Protein AF-A0ABD3L6G7-F1 (afdb_monomer)

Foldseek 3Di:
DVVVVVVVVVVVVVVVVVVVVVVVVVVVVVVVVVVVVVVVVVVVVVVVVVVVVVVVVVVVVVVVVVVVVVVVVVVVVVVVVVVVVVVVVVVVVVVVVVVVVVVVVVLVVLLVVLVVLLVVLVVLLVVLVVLLVVLVVLLVVLVVLLVVLVVLLVVLVVLLVVLVVVLVVVCVVLCLLQVPPLLVDDPVVLVVSLVLLVVLLVLLVVLVPDQDDDDDDYDYDDDDDDDDDDDDDDDDDDDDYDDDDDDDDDCPVVVVVVCVVVSVVVSVVSVVSSVVSVVSSVVSVVSSVVSVVSSVVSVVSSVVSVVSSVVSVVVSVVSVVVSVVVCVVSQSSNSPPSNVDDPVVSVVSNVSSVVSNVSSVVSVCVVVVDDDDDDDDDDDDDDDDPPPPDPPDPPPPVDDDPDDDDPPDDDPDDPDDDDDDDDDDDDDDD

Mean predicted aligned error: 18.75 Å

Solvent-accessible surface area (backbone atoms only — not comparable to full-atom values): 25855 Å² total; per-residue (Å²): 111,72,67,58,52,58,49,51,54,45,55,54,47,68,49,46,51,60,50,49,53,61,60,45,45,63,54,51,53,47,47,54,50,50,51,50,50,52,50,53,50,51,51,52,45,54,54,50,55,52,46,54,52,50,53,51,48,52,52,52,51,53,50,52,51,50,52,53,51,52,50,51,50,53,51,53,53,53,48,52,52,52,48,55,50,53,52,50,54,46,51,54,50,62,49,47,52,52,51,52,54,53,51,53,49,56,51,48,54,52,49,52,53,48,53,54,45,43,54,52,44,53,51,51,38,56,49,42,51,48,54,33,49,53,42,50,51,58,39,56,57,48,53,50,54,46,54,61,48,50,55,50,50,49,53,51,52,52,51,48,53,49,50,57,48,50,43,54,48,50,55,63,70,50,34,47,70,76,53,45,68,57,89,77,51,53,73,68,55,50,51,51,53,45,50,42,31,58,48,28,52,53,46,56,70,52,40,82,74,61,85,79,90,90,93,94,88,94,87,93,86,94,86,92,91,90,85,92,91,91,90,94,87,94,90,85,93,87,90,85,90,90,88,88,88,94,87,90,70,94,59,47,75,70,44,48,61,54,50,53,51,52,52,49,54,46,48,51,51,48,54,52,46,42,53,50,44,54,49,49,39,54,50,41,48,54,52,33,51,54,41,55,50,50,48,49,55,51,47,54,52,48,54,58,48,50,58,48,47,53,53,47,53,55,50,45,56,49,50,60,45,51,45,53,48,49,56,58,69,50,33,46,70,76,50,44,71,58,60,83,48,52,73,71,56,51,53,51,54,44,53,43,29,57,48,34,47,54,53,50,52,52,54,52,48,58,64,76,71,65,82,89,88,80,97,74,93,77,91,78,92,70,83,90,76,80,83,60,93,60,74,97,54,81,79,84,68,94,60,90,71,78,78,86,76,73,86,90,80,79,84,89,71,82,92,79,89,76,91,83,91,86,88,84,86,88,81,84,84,133

Radius of gyration: 75.91 Å; Cα contacts (8 Å, |Δi|>4): 136; chains: 1; bounding box: 162×62×243 Å

Nearest PDB structures (foldseek):
  6l7e-assembly1_B  TM=3.002E-01  e=1.204E-01  Photorhabdus luminescens
  6rw8-assembly1_A  TM=3.088E-01  e=2.774E-01  Xenorhabdus nematophila
  6rwb-assembly1_C  TM=3.097E-01  e=2.774E-01  Yersinia pseudotuberculosis
  4o9y-assembly2_J  TM=3.004E-01  e=3.794E-01  Photorhabdus luminescens
  6h6f-assembly1_E  TM=2.631E-01  e=2.923E-01  Photorhabdus luminescens

Organism: Eucalyptus globulus (NCBI:txid34317)

pLDDT: mean 77.76, std 24.04, range [28.3, 98.44]

Secondary structure (DSSP, 8-state):
-HHHHHHHHHHHHHHHHHHHHHHHHHHHHHHHHHHHHHHHHHHHHHHHHHHHHHHHHHHHHHHHHHHHHHHHHHHHHHHHHHHHHHHHHHHHHHHHHHHHHHHHHHHHHHHHHHHHHHHHHHHHHHHHHHHHHHHHHHHHHHHHHHHHHHHHHHHHHHHHHHHHHHHHHHHHHHGGGGTTTGGGS-HHHHHHHHHHHHHHHHHHHHHTTT--------------------------------------STTHHHHHHHHHHHHHHHHHHHHHHHHHHHHHHHHHHHHHHHHHHHHHHHHHHHHHHHHHHHHHHHHHHHHHHHHHHHHHHHGGGGTTTTTSS-HHHHHHHHHHHHHHHHHHHHHHHHHHT-------------------SS-SS-----S-PPP---------------------PPPP--

Sequence (430 aa):
MKAEMDCFAREKKESSEPVRDVENQPEWLRSERVEEIAKLTSEKKALQDSLCDAESQILQLKTRHSEELEKVVKEKDALAVRLKIAEAGRKSSDEELKRYEMENVTREEIRQSLEDEIRRLRQTVGQTEGEKREKEEQIAQREKCIHDMEAQLEACQEYIQSLDTQLREDMSRHAPLYGAGLDALSMKELETISHIHEEGLRQIHAIQQQHVGMHHSTGHVNDELKKVAEEKDPLAERLKSAEAGRKRSDEEPKRYEMENVTGEEIRQSLEDEIRRLRETVGQTEGEKRKKEEQIAEYKERINGMQARLEAYQEYIQSLDTQLREEMSRHAPLYGAGLDALSMTELETISRIHEEGLRQIHAIQQQRKGSPLSSPIMSPHTLPLHNHGLYPTTPPQVAAGLPPSVMPNGIGMHHSNRHVNSAMGPWFNHK

Structure (mmCIF, N/CA/C/O backbone):
data_AF-A0ABD3L6G7-F1
#
_entry.id   AF-A0ABD3L6G7-F1
#
loop_
_atom_site.group_PDB
_atom_site.id
_atom_site.type_symbol
_atom_site.label_atom_id
_atom_site.label_alt_id
_atom_site.label_comp_id
_atom_site.label_asym_id
_atom_site.label_entity_id
_atom_site.label_seq_id
_atom_site.pdbx_PDB_ins_code
_atom_site.Cartn_x
_atom_site.Cartn_y
_atom_site.Cartn_z
_atom_site.occupancy
_atom_site.B_iso_or_equiv
_atom_site.auth_seq_id
_atom_site.auth_comp_id
_atom_site.auth_asym_id
_atom_site.auth_atom_id
_atom_site.pdbx_PDB_model_num
ATOM 1 N N . MET A 1 1 ? -104.973 -2.149 160.865 1.00 56.50 1 MET A N 1
ATOM 2 C CA . MET A 1 1 ? -104.728 -3.411 160.128 1.00 56.50 1 ME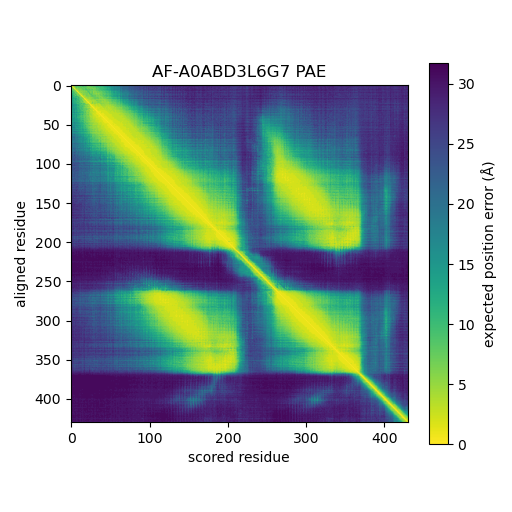T A CA 1
ATOM 3 C C . MET A 1 1 ? -105.128 -3.361 158.650 1.00 56.50 1 MET A C 1
ATOM 5 O O . MET A 1 1 ? -104.258 -3.558 157.813 1.00 56.50 1 MET A O 1
ATOM 9 N N . LYS A 1 2 ? -106.407 -3.154 158.273 1.00 57.78 2 LYS A N 1
ATOM 10 C CA . LYS A 1 2 ? -106.814 -3.322 156.855 1.00 57.78 2 LYS A CA 1
ATOM 11 C C . LYS A 1 2 ? -106.138 -2.329 155.892 1.00 57.78 2 LYS A C 1
ATOM 13 O O . LYS A 1 2 ? -105.658 -2.746 154.847 1.00 57.78 2 LYS A O 1
ATOM 18 N N . ALA A 1 3 ? -106.026 -1.057 156.282 1.00 58.03 3 ALA A N 1
ATOM 19 C CA . ALA A 1 3 ? -105.341 -0.041 155.479 1.00 58.03 3 ALA A CA 1
ATOM 20 C C . ALA A 1 3 ? -103.833 -0.316 155.309 1.00 58.03 3 ALA A C 1
ATOM 22 O O . ALA A 1 3 ? -103.305 -0.089 154.226 1.00 58.03 3 ALA A O 1
ATOM 23 N N . GLU A 1 4 ? -103.139 -0.854 156.325 1.00 54.97 4 GLU A N 1
ATOM 24 C CA . GLU A 1 4 ? -101.718 -1.210 156.181 1.00 54.97 4 GLU A CA 1
ATOM 25 C C . GLU A 1 4 ? -101.505 -2.364 155.192 1.00 54.97 4 GLU A C 1
ATOM 27 O O . GLU A 1 4 ? -100.514 -2.356 154.467 1.00 54.97 4 GLU A O 1
ATOM 32 N N . MET A 1 5 ? -102.437 -3.322 155.101 1.00 60.19 5 MET A N 1
ATOM 33 C CA . MET A 1 5 ? -102.356 -4.395 154.100 1.00 60.19 5 MET A CA 1
ATOM 34 C C . MET A 1 5 ? -102.533 -3.868 152.670 1.00 60.19 5 MET A C 1
ATOM 36 O O . MET A 1 5 ? -101.797 -4.296 151.784 1.00 60.19 5 MET A O 1
ATOM 40 N N . ASP A 1 6 ? -103.449 -2.920 152.443 1.00 59.22 6 ASP A N 1
ATOM 41 C CA . ASP A 1 6 ? -103.641 -2.299 151.123 1.00 59.22 6 ASP A CA 1
ATOM 42 C C . ASP A 1 6 ? -102.465 -1.380 150.734 1.00 59.22 6 ASP A C 1
ATOM 44 O O . ASP A 1 6 ? -102.079 -1.339 149.562 1.00 59.22 6 ASP A O 1
ATOM 48 N N . CYS A 1 7 ? -101.841 -0.691 151.701 1.00 60.41 7 CYS A N 1
ATOM 49 C CA . CYS A 1 7 ? -100.583 0.029 151.477 1.00 60.41 7 CYS A CA 1
ATOM 50 C C . CYS A 1 7 ? -99.445 -0.935 151.120 1.00 60.41 7 CYS A C 1
ATOM 52 O O . CYS A 1 7 ? -98.822 -0.766 150.078 1.00 60.41 7 CYS A O 1
ATOM 54 N N . PHE A 1 8 ? -99.219 -1.984 151.917 1.00 64.06 8 PHE A N 1
ATOM 55 C CA . PHE A 1 8 ? -98.132 -2.942 151.690 1.00 64.06 8 PHE A CA 1
ATOM 56 C C . PHE A 1 8 ? -98.316 -3.747 150.392 1.00 64.06 8 PHE A C 1
ATOM 58 O O . PHE A 1 8 ? -97.345 -4.061 149.710 1.00 64.06 8 PHE A O 1
ATOM 65 N N . ALA A 1 9 ? -99.557 -4.052 149.996 1.00 66.06 9 ALA A N 1
ATOM 66 C CA . ALA A 1 9 ? -99.850 -4.678 148.706 1.00 66.06 9 ALA A CA 1
ATOM 67 C C . ALA A 1 9 ? -99.548 -3.745 147.520 1.00 66.06 9 ALA A C 1
ATOM 69 O O . ALA A 1 9 ? -99.055 -4.210 146.490 1.00 66.06 9 ALA A O 1
ATOM 70 N N . ARG A 1 10 ? -99.804 -2.437 147.665 1.00 67.06 10 ARG A N 1
ATOM 71 C CA . ARG A 1 10 ? -99.447 -1.428 146.660 1.00 67.06 10 ARG A CA 1
ATOM 72 C C . ARG A 1 10 ? -97.940 -1.238 146.583 1.00 67.06 10 ARG A C 1
ATOM 74 O O . ARG A 1 10 ? -97.384 -1.434 145.515 1.00 67.06 10 ARG A O 1
ATOM 81 N N . GLU A 1 11 ? -97.288 -0.984 147.710 1.00 62.31 11 GLU A N 1
ATOM 82 C CA . GLU A 1 11 ? -95.839 -0.794 147.830 1.00 62.31 11 GLU A CA 1
ATOM 83 C C . GLU A 1 11 ? -95.059 -2.024 147.334 1.00 62.31 11 GLU A C 1
ATOM 85 O O . GLU A 1 11 ? -94.068 -1.889 146.618 1.00 62.31 11 GLU A O 1
ATOM 90 N N . LYS A 1 12 ? -95.554 -3.245 147.588 1.00 64.75 12 LYS A N 1
ATOM 91 C CA . LYS A 1 12 ? -94.992 -4.479 147.014 1.00 64.75 12 LYS A CA 1
ATOM 92 C C . LYS A 1 12 ? -95.196 -4.589 145.497 1.00 64.75 12 LYS A C 1
ATOM 94 O O . LYS A 1 12 ? -94.326 -5.126 144.819 1.00 64.75 12 LYS A O 1
ATOM 99 N N . LYS A 1 13 ? -96.306 -4.092 144.939 1.00 68.94 13 LYS A N 1
ATOM 100 C CA . LYS A 1 13 ? -96.521 -4.066 143.479 1.00 68.94 13 LYS A CA 1
ATOM 101 C C . LYS A 1 13 ? -95.649 -2.999 142.806 1.00 68.94 13 LYS A C 1
ATOM 103 O O . LYS A 1 13 ? -94.973 -3.289 141.825 1.00 68.94 13 LYS A O 1
ATOM 108 N N . GLU A 1 14 ? -95.634 -1.808 143.386 1.00 65.69 14 GLU A N 1
ATOM 109 C CA . GLU A 1 14 ? -94.937 -0.596 142.946 1.00 65.69 14 GLU A CA 1
ATOM 110 C C . GLU A 1 14 ? -93.409 -0.695 143.112 1.00 65.69 14 GLU A C 1
ATOM 112 O O . GLU A 1 14 ? -92.674 -0.030 142.394 1.00 65.69 14 GLU A O 1
ATOM 117 N N . SER A 1 15 ? -92.919 -1.600 143.971 1.00 61.53 15 SER A N 1
ATOM 118 C CA . SER A 1 15 ? -91.521 -2.065 143.968 1.00 61.53 15 SER A CA 1
ATOM 119 C C . SER A 1 15 ? -91.275 -3.259 143.035 1.00 61.53 15 SER A C 1
ATOM 121 O O . SER A 1 15 ? -90.196 -3.351 142.455 1.00 61.53 15 SER A O 1
ATOM 123 N N . SER A 1 16 ? -92.251 -4.152 142.816 1.00 69.56 16 SER A N 1
ATOM 124 C CA . SER A 1 16 ? -92.081 -5.283 141.885 1.00 69.56 16 SER A CA 1
ATOM 125 C C . SER A 1 16 ? -91.985 -4.872 140.413 1.00 69.56 16 SER A C 1
ATOM 127 O O . SER A 1 16 ? -91.303 -5.545 139.650 1.00 69.56 16 SER A O 1
ATOM 129 N N . GLU A 1 17 ? -92.629 -3.777 140.001 1.00 69.19 17 GLU A N 1
ATOM 130 C CA . GLU A 1 17 ? -92.561 -3.282 138.619 1.00 69.19 17 GLU A CA 1
ATOM 131 C C . GLU A 1 17 ? -91.159 -2.745 138.247 1.00 69.19 17 GLU A C 1
ATOM 133 O O . GLU A 1 17 ? -90.591 -3.276 137.293 1.00 69.19 17 GLU A O 1
ATOM 138 N N . PRO A 1 18 ? -90.513 -1.835 139.009 1.00 73.50 18 PRO A N 1
ATOM 139 C CA . PRO A 1 18 ? -89.131 -1.432 138.736 1.00 73.50 18 PRO A CA 1
ATOM 140 C C . PRO A 1 18 ? -88.105 -2.547 138.990 1.00 73.50 18 PRO A C 1
ATOM 142 O O . PRO A 1 18 ? -87.095 -2.583 138.295 1.00 73.50 18 PRO A O 1
ATOM 145 N N . VAL A 1 19 ? -88.346 -3.487 139.918 1.00 72.75 19 VAL A N 1
ATOM 146 C CA . VAL A 1 19 ? -87.495 -4.691 140.043 1.00 72.75 19 VAL A CA 1
ATOM 147 C C . VAL A 1 19 ? -87.569 -5.532 138.770 1.00 72.75 19 VAL A C 1
ATOM 149 O O . VAL A 1 19 ? -86.527 -5.873 138.219 1.00 72.75 19 VAL A O 1
ATOM 152 N N . ARG A 1 20 ? -88.773 -5.797 138.250 1.00 75.50 20 ARG A N 1
ATOM 153 C CA . ARG A 1 20 ? -88.958 -6.565 137.014 1.00 75.50 20 ARG A CA 1
ATOM 154 C C . ARG A 1 20 ? -88.378 -5.841 135.799 1.00 75.50 20 ARG A C 1
ATOM 156 O O . ARG A 1 20 ? -87.805 -6.487 134.936 1.00 75.50 20 ARG A O 1
ATOM 163 N N . ASP A 1 21 ? -88.473 -4.517 135.722 1.00 76.06 21 ASP A N 1
ATOM 164 C CA . ASP A 1 21 ? -87.880 -3.765 134.609 1.00 76.06 21 ASP A CA 1
ATOM 165 C C . ASP A 1 21 ? -86.337 -3.717 134.698 1.00 76.06 21 ASP A C 1
ATOM 167 O O . ASP A 1 21 ? -85.662 -3.733 133.667 1.00 76.06 21 ASP A O 1
ATOM 171 N N . VAL A 1 22 ? -85.763 -3.776 135.908 1.00 78.62 22 VAL A N 1
ATOM 172 C CA . VAL A 1 22 ? -84.320 -3.992 136.137 1.00 78.62 22 VAL A CA 1
ATOM 173 C C . VAL A 1 22 ? -83.892 -5.449 135.885 1.00 78.62 22 VAL A C 1
ATOM 175 O O . VAL A 1 22 ? -82.756 -5.663 135.471 1.00 78.62 22 VAL A O 1
ATOM 178 N N . GLU A 1 23 ? -84.770 -6.445 136.048 1.00 75.75 23 GLU A N 1
ATOM 179 C CA . GLU A 1 23 ? -84.542 -7.827 135.579 1.00 75.75 23 GLU A CA 1
ATOM 180 C C . GLU A 1 23 ? -84.666 -7.951 134.048 1.00 75.75 23 GLU A C 1
ATOM 182 O O . GLU A 1 23 ? -83.887 -8.670 133.427 1.00 75.75 23 GLU A O 1
ATOM 187 N N . ASN A 1 24 ? -85.564 -7.188 133.416 1.00 80.44 24 ASN A N 1
ATOM 188 C CA . ASN A 1 24 ? -85.738 -7.149 131.961 1.00 80.44 24 ASN A CA 1
ATOM 189 C C . ASN A 1 24 ? -84.576 -6.424 131.249 1.00 80.44 24 ASN A C 1
ATOM 191 O O . ASN A 1 24 ? -84.209 -6.803 130.137 1.00 80.44 24 ASN A O 1
ATOM 195 N N . GLN A 1 25 ? -83.969 -5.395 131.860 1.00 82.31 25 GLN A N 1
ATOM 196 C CA . GLN A 1 25 ? -82.824 -4.670 131.282 1.00 82.31 25 GLN A CA 1
ATOM 197 C C . GLN A 1 25 ? -81.663 -5.575 130.823 1.00 82.31 25 GLN A C 1
ATOM 199 O O . GLN A 1 25 ? -81.248 -5.441 129.670 1.00 82.31 25 GLN A O 1
ATOM 204 N N . PRO A 1 26 ? -81.110 -6.492 131.643 1.00 83.06 26 PRO A N 1
ATOM 205 C CA . PRO A 1 26 ? -80.049 -7.389 131.202 1.00 83.06 26 PRO A CA 1
ATOM 206 C C . PRO A 1 26 ? -80.520 -8.403 130.155 1.00 83.06 26 PRO A C 1
ATOM 208 O O . PRO A 1 26 ? -79.682 -8.866 129.389 1.00 83.06 26 PRO A O 1
ATOM 211 N N . GLU A 1 27 ? -81.809 -8.745 130.066 1.00 83.12 27 GLU A N 1
ATOM 212 C CA . GLU A 1 27 ? -82.336 -9.591 128.983 1.00 83.12 27 GLU A CA 1
ATOM 213 C C . GLU A 1 27 ? -82.445 -8.825 127.658 1.00 83.12 27 GLU A C 1
ATOM 215 O O . GLU A 1 27 ? -82.041 -9.340 126.612 1.00 83.12 27 GLU A O 1
ATOM 220 N N . TRP A 1 28 ? -82.883 -7.564 127.700 1.00 87.88 28 TRP A N 1
ATOM 221 C CA . TRP A 1 28 ? -82.883 -6.670 126.542 1.00 87.88 28 TRP A CA 1
ATOM 222 C C . TRP A 1 28 ? -81.454 -6.378 126.058 1.00 87.88 28 TRP A C 1
ATOM 224 O O . TRP A 1 28 ? -81.152 -6.605 124.891 1.00 87.88 28 TRP A O 1
ATOM 234 N N . LEU A 1 29 ? -80.536 -6.014 126.963 1.00 87.75 29 LEU A N 1
ATOM 235 C CA . LEU A 1 29 ? -79.116 -5.798 126.648 1.00 87.75 29 LEU A CA 1
ATOM 236 C C . LEU A 1 29 ? -78.422 -7.074 126.146 1.00 87.75 29 LEU A C 1
ATOM 238 O O . LEU A 1 29 ? -77.542 -6.998 125.291 1.00 87.75 29 LEU A O 1
ATOM 242 N N . ARG A 1 30 ? -78.798 -8.264 126.643 1.00 87.25 30 ARG A N 1
ATOM 243 C CA . ARG A 1 30 ? -78.338 -9.544 126.072 1.00 87.25 30 ARG A CA 1
ATOM 244 C C . ARG A 1 30 ? -78.871 -9.742 124.659 1.00 87.25 30 ARG A C 1
ATOM 246 O O . ARG A 1 30 ? -78.114 -10.203 123.815 1.00 87.25 30 ARG A O 1
ATOM 253 N N . SER A 1 31 ? -80.133 -9.403 124.406 1.00 88.19 31 SER A N 1
ATOM 254 C CA . SER A 1 31 ? -80.767 -9.549 123.092 1.00 88.19 31 SER A CA 1
ATOM 255 C C . SER A 1 31 ? -80.135 -8.608 122.065 1.00 88.19 31 SER A C 1
ATOM 257 O O . SER A 1 31 ? -79.671 -9.081 121.033 1.00 88.19 31 SER A O 1
ATOM 259 N N . GLU A 1 32 ? -79.992 -7.321 122.397 1.00 89.06 32 GLU A N 1
ATOM 260 C CA . GLU A 1 32 ? -79.293 -6.314 121.584 1.00 89.06 32 GLU A CA 1
ATOM 261 C C . GLU A 1 32 ? -77.848 -6.745 121.285 1.00 89.06 32 GLU A C 1
ATOM 263 O O . GLU A 1 32 ? -77.411 -6.722 120.137 1.00 89.06 32 GLU A O 1
ATOM 268 N N . ARG A 1 33 ? -77.113 -7.243 122.289 1.00 90.94 33 ARG A N 1
ATOM 269 C CA . ARG A 1 33 ? -75.734 -7.729 122.106 1.00 90.94 33 ARG A CA 1
ATOM 270 C C . ARG A 1 33 ? -75.649 -9.031 121.311 1.00 90.94 33 ARG A C 1
ATOM 272 O O . ARG A 1 33 ? -74.656 -9.241 120.623 1.00 90.94 33 ARG A O 1
ATOM 279 N N . VAL A 1 34 ? -76.651 -9.908 121.378 1.00 92.88 34 VAL A N 1
ATOM 280 C CA . VAL A 1 34 ? -76.729 -11.117 120.538 1.00 92.88 34 VAL A CA 1
ATOM 281 C C . VAL A 1 34 ? -77.075 -10.754 119.093 1.00 92.88 34 VAL A C 1
ATOM 283 O O . VAL A 1 34 ? -76.487 -11.332 118.181 1.00 92.88 34 VAL A O 1
ATOM 286 N N . GLU A 1 35 ? -77.951 -9.775 118.869 1.00 91.75 35 GLU A N 1
ATOM 287 C CA . GLU A 1 35 ? -78.267 -9.240 117.542 1.00 91.75 35 GLU A CA 1
ATOM 288 C C . GLU A 1 35 ? -77.063 -8.506 116.928 1.00 91.75 35 GLU A C 1
ATOM 290 O O . GLU A 1 35 ? -76.715 -8.759 115.775 1.00 91.75 35 GLU A O 1
ATOM 295 N N . GLU A 1 36 ? -76.344 -7.696 117.710 1.00 94.00 36 GLU A N 1
ATOM 296 C CA . GLU A 1 36 ? -75.082 -7.066 117.307 1.00 94.00 36 GLU A CA 1
ATOM 297 C C . GLU A 1 36 ? -74.011 -8.118 116.966 1.00 94.00 36 GLU A C 1
ATOM 299 O O . GLU A 1 36 ? -73.384 -8.037 115.910 1.00 94.00 36 GLU A O 1
ATOM 304 N N . ILE A 1 37 ? -73.838 -9.156 117.794 1.00 93.50 37 ILE A N 1
ATOM 305 C CA . ILE A 1 37 ? -72.922 -10.273 117.506 1.00 93.50 37 ILE A CA 1
ATOM 306 C C . ILE A 1 37 ? -73.343 -11.025 116.236 1.00 93.50 37 ILE A C 1
ATOM 308 O O . ILE A 1 37 ? -72.478 -11.372 115.428 1.00 93.50 37 ILE A O 1
ATOM 312 N N . ALA A 1 38 ? -74.637 -11.269 116.019 1.00 93.62 38 ALA A N 1
ATOM 313 C CA . ALA A 1 38 ? -75.142 -11.929 114.816 1.00 93.62 38 ALA A CA 1
ATOM 314 C C . ALA A 1 38 ? -74.894 -11.075 113.562 1.00 93.62 38 ALA A C 1
ATOM 316 O O . ALA A 1 38 ? -74.366 -11.581 112.568 1.00 93.62 38 ALA A O 1
ATOM 317 N N . LYS A 1 39 ? -75.177 -9.769 113.636 1.00 95.00 39 LYS A N 1
ATOM 318 C CA . LYS A 1 39 ? -74.891 -8.790 112.584 1.00 95.00 39 LYS A CA 1
ATOM 319 C C . LYS A 1 39 ? -73.398 -8.753 112.262 1.00 95.00 39 LYS A C 1
ATOM 321 O O . LYS A 1 39 ? -73.036 -9.044 111.125 1.00 95.00 39 LYS A O 1
ATOM 326 N N . LEU A 1 40 ? -72.533 -8.509 113.248 1.00 94.06 40 LEU A N 1
ATOM 327 C CA . LEU A 1 40 ? -71.075 -8.477 113.074 1.00 94.06 40 LEU A CA 1
ATOM 328 C C . LEU A 1 40 ? -70.517 -9.815 112.565 1.00 94.06 40 LEU A C 1
ATOM 330 O O . LEU A 1 40 ? -69.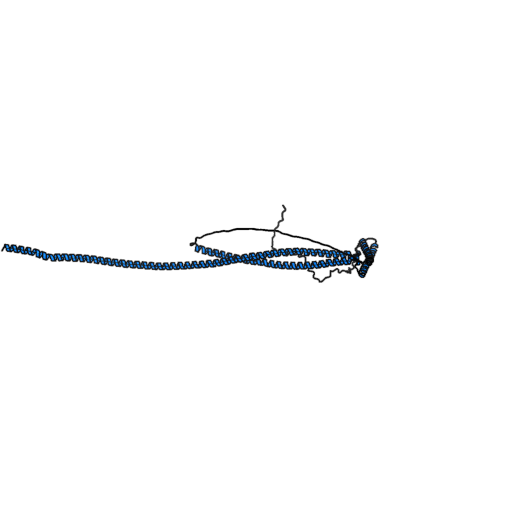556 -9.828 111.801 1.00 94.06 40 LEU A O 1
ATOM 334 N N . THR A 1 41 ? -71.126 -10.947 112.931 1.00 94.50 41 THR A N 1
ATOM 335 C CA . THR A 1 41 ? -70.763 -12.266 112.385 1.00 94.50 41 THR A CA 1
ATOM 336 C C . THR A 1 41 ? -71.155 -12.388 110.911 1.00 94.50 41 THR A C 1
ATOM 338 O O . THR A 1 41 ? -70.368 -12.904 110.118 1.00 94.50 41 THR A O 1
ATOM 341 N N . SER A 1 42 ? -72.327 -11.879 110.517 1.00 94.50 42 SER A N 1
ATOM 342 C CA . SER A 1 42 ? -72.763 -11.851 109.114 1.00 94.50 42 SER A CA 1
ATOM 343 C C . SER A 1 42 ? -71.928 -10.889 108.257 1.00 94.50 42 SER A C 1
ATOM 345 O O . SER A 1 42 ? -71.517 -11.262 107.161 1.00 94.50 42 SER A O 1
ATOM 347 N N . GLU A 1 43 ? -71.579 -9.710 108.782 1.00 95.44 43 GLU A N 1
ATOM 348 C CA . GLU A 1 43 ? -70.711 -8.725 108.127 1.00 95.44 43 GLU A CA 1
ATOM 349 C C . GLU A 1 43 ? -69.280 -9.255 108.000 1.00 95.44 43 GLU A C 1
ATOM 351 O O . GLU A 1 43 ? -68.710 -9.221 106.911 1.00 95.44 43 GLU A O 1
ATOM 356 N N . LYS A 1 44 ? -68.723 -9.851 109.066 1.00 96.12 44 LYS A N 1
ATOM 357 C CA . LYS A 1 44 ? -67.438 -10.562 109.010 1.00 96.12 44 LYS A CA 1
ATOM 358 C C . LYS A 1 44 ? -67.457 -11.647 107.937 1.00 96.12 44 LYS A C 1
ATOM 360 O O . LYS A 1 44 ? -66.485 -11.762 107.196 1.00 96.12 44 LYS A O 1
ATOM 365 N N . LYS A 1 45 ? -68.533 -12.439 107.845 1.00 96.00 45 LYS A N 1
ATOM 366 C CA . LYS A 1 45 ? -68.636 -13.485 106.825 1.00 96.00 45 LYS A CA 1
ATOM 367 C C . LYS A 1 45 ? -68.697 -12.886 105.419 1.00 96.00 45 LYS A C 1
ATOM 369 O O . LYS A 1 45 ? -67.927 -13.310 104.573 1.00 96.00 45 LYS A O 1
ATOM 374 N N . ALA A 1 46 ? -69.526 -11.870 105.1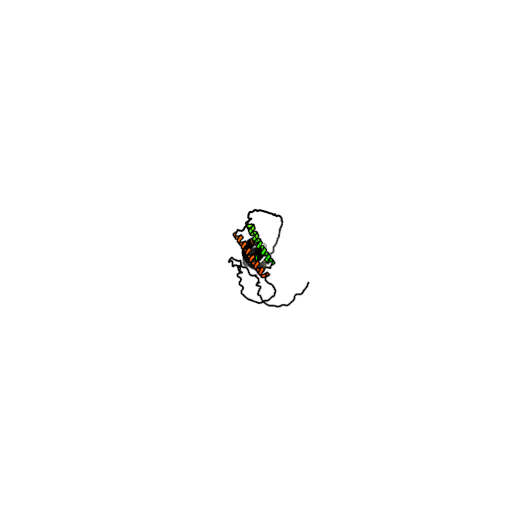83 1.00 95.25 46 ALA A N 1
ATOM 375 C CA . ALA A 1 46 ? -69.622 -11.207 103.881 1.00 95.25 46 ALA A CA 1
ATOM 376 C C . ALA A 1 46 ? -68.289 -10.566 103.445 1.00 95.25 46 ALA A C 1
ATOM 378 O O . ALA A 1 46 ? -67.911 -10.662 102.280 1.00 95.25 46 ALA A O 1
ATOM 379 N N . LEU A 1 47 ? -67.543 -9.968 104.381 1.00 95.25 47 LEU A N 1
ATOM 380 C CA . LEU A 1 47 ? -66.194 -9.450 104.136 1.00 95.25 47 LEU A CA 1
ATOM 381 C C . LEU A 1 47 ? -65.174 -10.566 103.869 1.00 95.25 47 LEU A C 1
ATOM 383 O O . LEU A 1 47 ? -64.289 -10.383 103.041 1.00 95.25 47 LEU A O 1
ATOM 387 N N . GLN A 1 48 ? -65.290 -11.714 104.542 1.00 96.38 48 GLN A N 1
ATOM 388 C CA . GLN A 1 48 ? -64.400 -12.859 104.343 1.00 96.38 48 GLN A CA 1
ATOM 389 C C . GLN A 1 48 ? -64.680 -13.587 103.017 1.00 96.38 48 GLN A C 1
ATOM 391 O O . GLN A 1 48 ? -63.737 -13.907 102.300 1.00 96.38 48 GLN A O 1
ATOM 396 N N . ASP A 1 49 ? -65.952 -13.779 102.658 1.00 95.56 49 ASP A N 1
ATOM 397 C CA . ASP A 1 49 ? -66.377 -14.318 101.362 1.00 95.56 49 ASP A CA 1
ATOM 398 C C . ASP A 1 49 ? -65.888 -13.377 100.226 1.00 95.56 49 ASP A C 1
ATOM 400 O O . ASP A 1 49 ? -65.213 -13.819 99.298 1.00 95.56 49 ASP A O 1
ATOM 404 N N . SER A 1 50 ? -66.093 -12.057 100.367 1.00 96.31 50 SER A N 1
ATOM 405 C CA . SER A 1 50 ? -65.603 -11.026 99.427 1.00 96.31 50 SER A CA 1
ATOM 406 C C . SER A 1 50 ? -64.068 -10.952 99.327 1.00 96.31 50 SER A C 1
ATOM 408 O O . SER A 1 50 ? -63.521 -10.701 98.250 1.00 96.31 50 SER A O 1
ATOM 410 N N . LEU A 1 51 ? -63.345 -11.216 100.423 1.00 96.25 51 LEU A N 1
ATOM 411 C CA . LEU A 1 51 ? -61.884 -11.320 100.407 1.00 96.25 51 LEU A CA 1
ATOM 412 C C . LEU A 1 51 ? -61.428 -12.539 99.594 1.00 96.25 51 LEU A C 1
ATOM 414 O O . LEU A 1 51 ? -60.551 -12.398 98.746 1.00 96.25 51 LEU A O 1
ATOM 418 N N . CYS A 1 52 ? -62.047 -13.706 99.790 1.00 96.12 52 CYS A N 1
ATOM 419 C CA . CYS A 1 52 ? -61.735 -14.906 99.011 1.00 96.12 52 CYS A CA 1
ATOM 420 C C . CYS A 1 52 ? -62.057 -14.735 97.513 1.00 96.12 52 CYS A C 1
ATOM 422 O O . CYS A 1 52 ? -61.292 -15.206 96.665 1.00 96.12 52 CYS A O 1
ATOM 424 N N . ASP A 1 53 ? -63.128 -14.013 97.168 1.00 96.75 53 ASP A N 1
ATOM 425 C CA . ASP A 1 53 ? -63.435 -13.637 95.781 1.00 96.75 53 ASP A CA 1
ATOM 426 C C . ASP A 1 53 ? -62.367 -12.698 95.190 1.00 96.75 53 ASP A C 1
ATOM 428 O O . ASP A 1 53 ? -61.945 -12.878 94.044 1.00 96.75 53 ASP A O 1
ATOM 432 N N . ALA A 1 54 ? -61.892 -11.712 95.959 1.00 96.38 54 ALA A N 1
ATOM 433 C CA . ALA A 1 54 ? -60.840 -10.789 95.529 1.00 96.38 54 ALA A CA 1
ATOM 434 C C . ALA A 1 54 ? -59.476 -11.488 95.368 1.00 96.38 54 ALA A C 1
ATOM 436 O O . ALA A 1 54 ? -58.790 -11.281 94.367 1.00 96.38 54 ALA A O 1
ATOM 437 N N . GLU A 1 55 ? -59.096 -12.366 96.300 1.00 97.00 55 GLU A N 1
ATOM 438 C CA . GLU A 1 55 ? -57.894 -13.205 96.203 1.00 97.00 55 GLU A CA 1
ATOM 439 C C . GLU A 1 55 ? -57.948 -14.119 94.967 1.00 97.00 55 GLU A C 1
ATOM 441 O O . GLU A 1 55 ? -56.970 -14.221 94.219 1.00 97.00 55 GLU A O 1
ATOM 446 N N . SER A 1 56 ? -59.113 -14.711 94.690 1.00 96.31 56 SER A N 1
ATOM 447 C CA . SER A 1 56 ? -59.348 -15.536 93.498 1.00 96.31 56 SER A CA 1
ATOM 448 C C . SER A 1 56 ? -59.209 -14.732 92.200 1.00 96.31 56 SER A C 1
ATOM 450 O O . SER A 1 56 ? -58.553 -15.184 91.259 1.00 96.31 56 SER A O 1
ATOM 452 N N . GLN A 1 57 ? -59.752 -13.510 92.150 1.00 97.31 57 GLN A N 1
ATOM 453 C CA . GLN A 1 57 ? -59.586 -12.596 91.013 1.00 97.31 57 GLN A CA 1
ATOM 454 C C . GLN A 1 57 ? -58.122 -12.174 90.817 1.00 97.31 57 GLN A C 1
ATOM 456 O O . GLN A 1 57 ? -57.633 -12.162 89.688 1.00 97.31 57 GLN A O 1
ATOM 461 N N . ILE A 1 58 ? -57.384 -11.891 91.896 1.00 96.44 58 ILE A N 1
ATOM 462 C CA . ILE A 1 58 ? -55.950 -11.561 91.838 1.00 96.44 58 ILE A CA 1
ATOM 463 C C . ILE A 1 58 ? -55.138 -12.743 91.285 1.00 96.44 58 ILE A C 1
ATOM 465 O O . ILE A 1 58 ? -54.242 -12.538 90.462 1.00 96.44 58 ILE A O 1
ATOM 469 N N . LEU A 1 59 ? -55.462 -13.983 91.665 1.00 96.38 59 LEU A N 1
ATOM 470 C CA . LEU A 1 59 ? -54.824 -15.186 91.117 1.00 96.38 59 LEU A CA 1
ATOM 471 C C . LEU A 1 59 ? -55.134 -15.390 89.623 1.00 96.38 59 LEU A C 1
ATOM 473 O O . LEU A 1 59 ? -54.224 -15.722 88.856 1.00 96.38 59 LEU A O 1
ATOM 477 N N . GLN A 1 60 ? -56.371 -15.136 89.184 1.00 96.75 60 GLN A N 1
ATOM 478 C CA . GLN A 1 60 ? -56.752 -15.175 87.763 1.00 96.75 60 GLN A CA 1
ATOM 479 C C . GLN A 1 60 ? -56.055 -14.078 86.941 1.00 96.75 60 GLN A C 1
ATOM 481 O O . GLN A 1 60 ? -55.530 -14.348 85.862 1.00 96.75 60 GLN A O 1
ATOM 486 N N . LEU A 1 61 ? -55.968 -12.849 87.459 1.00 96.50 61 LEU A N 1
ATOM 487 C CA . LEU A 1 61 ? -55.245 -11.757 86.800 1.00 96.50 61 LEU A CA 1
ATOM 488 C C . LEU A 1 61 ? -53.737 -12.035 86.726 1.00 96.50 61 LEU A C 1
ATOM 490 O O . LEU A 1 61 ? -53.124 -11.809 85.685 1.00 96.50 61 LEU A O 1
ATOM 494 N N . LYS A 1 62 ? -53.138 -12.580 87.792 1.00 97.25 62 LYS A N 1
ATOM 495 C CA . LYS A 1 62 ? -51.713 -12.945 87.834 1.00 97.25 62 LYS A CA 1
ATOM 496 C C . LYS A 1 62 ? -51.364 -14.059 86.842 1.00 97.25 62 LYS A C 1
ATOM 498 O O . LYS A 1 62 ? -50.333 -13.972 86.177 1.00 97.25 62 LYS A O 1
ATOM 503 N N . THR A 1 63 ? -52.201 -15.092 86.737 1.00 96.19 63 THR A N 1
ATOM 504 C CA . THR A 1 63 ? -52.006 -16.189 85.771 1.00 96.19 63 THR A CA 1
ATOM 505 C C . THR A 1 63 ? -52.180 -15.691 84.339 1.00 96.19 63 THR A C 1
ATOM 507 O O . THR A 1 63 ? -51.256 -15.843 83.542 1.00 96.19 63 THR A O 1
ATOM 510 N N . ARG A 1 64 ? -53.267 -14.964 84.044 1.00 96.88 64 ARG A N 1
ATOM 511 C CA . ARG A 1 64 ? -53.486 -14.328 82.735 1.00 96.88 64 ARG A CA 1
ATOM 512 C C . ARG A 1 64 ? -52.330 -13.409 82.319 1.00 96.88 64 ARG A C 1
ATOM 514 O O . ARG A 1 64 ? -51.843 -13.525 81.199 1.00 96.88 64 ARG A O 1
ATOM 521 N N . HIS A 1 65 ? -51.857 -12.535 83.210 1.00 97.44 65 HIS A N 1
ATOM 522 C CA . HIS A 1 65 ? -50.713 -11.657 82.939 1.00 97.44 65 HIS A CA 1
ATOM 523 C C . HIS A 1 65 ? -49.432 -12.460 82.659 1.00 97.44 65 HIS A C 1
ATOM 525 O O . HIS A 1 65 ? -48.645 -12.086 81.793 1.00 97.44 65 HIS A O 1
ATOM 531 N N . SER A 1 66 ? -49.214 -13.578 83.361 1.00 96.56 66 SER A N 1
ATOM 532 C CA . SER A 1 66 ? -48.077 -14.467 83.094 1.00 96.56 66 SER A CA 1
ATOM 533 C C . SER A 1 66 ? -48.160 -15.107 81.703 1.00 96.56 66 SER A C 1
ATOM 535 O O . SER A 1 66 ? -47.147 -15.176 81.013 1.00 96.56 66 SER A O 1
ATOM 537 N N . GLU A 1 67 ? -49.348 -15.531 81.264 1.00 97.19 67 GLU A N 1
ATOM 538 C CA . GLU A 1 67 ? -49.548 -16.062 79.911 1.00 97.19 67 GLU A CA 1
ATOM 539 C C . GLU A 1 67 ? -49.399 -14.995 78.819 1.00 97.19 67 GLU A C 1
ATOM 541 O O . GLU A 1 67 ? -48.846 -15.274 77.757 1.00 97.19 67 GLU A O 1
ATOM 546 N N . GLU A 1 68 ? -49.923 -13.786 79.038 1.00 97.44 68 GLU A N 1
ATOM 547 C CA . GLU A 1 68 ? -49.779 -12.663 78.104 1.00 97.44 68 GLU A CA 1
ATOM 548 C C . GLU A 1 68 ? -48.303 -12.257 77.972 1.00 97.44 68 GLU A C 1
ATOM 550 O O . GLU A 1 68 ? -47.815 -12.085 76.855 1.00 97.44 68 GLU A O 1
ATOM 555 N N . LEU A 1 69 ? -47.553 -12.233 79.079 1.00 96.88 69 LEU A N 1
ATOM 556 C CA . LEU A 1 69 ? -46.106 -12.013 79.067 1.00 96.88 69 LEU A CA 1
ATOM 557 C C . LEU A 1 69 ? -45.356 -13.131 78.319 1.00 96.88 69 LEU A C 1
ATOM 559 O O . LEU A 1 69 ? -44.463 -12.840 77.526 1.00 96.88 69 LEU A O 1
ATOM 563 N N . GLU A 1 70 ? -45.725 -14.401 78.516 1.00 97.62 70 GLU A N 1
ATOM 564 C CA . GLU A 1 70 ? -45.114 -15.532 77.803 1.00 97.62 70 GLU A CA 1
ATOM 565 C C . GLU A 1 70 ? -45.387 -15.481 76.287 1.00 97.62 70 GLU A C 1
ATOM 567 O O . GLU A 1 70 ? -44.488 -15.749 75.485 1.00 97.62 70 GLU A O 1
ATOM 572 N N . LYS A 1 71 ? -46.604 -15.086 75.879 1.00 97.56 71 LYS A N 1
ATOM 573 C CA . LYS A 1 71 ? -46.974 -14.856 74.470 1.00 97.56 71 LYS A CA 1
ATOM 574 C C . LYS A 1 71 ? -46.124 -13.731 73.866 1.00 97.56 71 LYS A C 1
ATOM 576 O O . LYS A 1 71 ? -45.464 -13.957 72.853 1.00 97.56 71 LYS A O 1
ATOM 581 N N . VAL A 1 72 ? -46.030 -12.579 74.537 1.00 96.50 72 VAL A N 1
ATOM 582 C CA . VAL A 1 72 ? -45.208 -11.434 74.095 1.00 96.50 72 VAL A CA 1
ATOM 583 C C . VAL A 1 72 ? -43.720 -11.790 73.997 1.00 96.50 72 VAL A C 1
ATOM 585 O O . VAL A 1 72 ? -43.059 -11.380 73.044 1.00 96.50 72 VAL A O 1
ATOM 588 N N . VAL A 1 73 ? -43.174 -12.588 74.924 1.00 97.62 73 VAL A N 1
ATOM 589 C CA . VAL A 1 73 ? -41.782 -13.067 74.838 1.00 97.62 73 VAL A CA 1
ATOM 590 C C . VAL A 1 73 ? -41.575 -13.929 73.589 1.00 97.62 73 VAL A C 1
ATOM 592 O O . VAL A 1 73 ? -40.655 -13.647 72.818 1.00 97.62 73 VAL A O 1
ATOM 595 N N . LYS A 1 74 ? -42.456 -14.908 73.335 1.00 97.69 74 LYS A N 1
ATOM 596 C CA . LYS A 1 74 ? -42.393 -15.778 72.145 1.00 97.69 74 LYS A CA 1
ATOM 597 C C . LYS A 1 74 ? -42.525 -14.993 70.838 1.00 97.69 74 LYS A C 1
ATOM 599 O O . LYS A 1 74 ? -41.777 -15.254 69.899 1.00 97.69 74 LYS A O 1
ATOM 604 N N . GLU A 1 75 ? -43.424 -14.013 70.778 1.00 96.00 75 GLU A N 1
ATOM 605 C CA . GLU A 1 75 ? -43.582 -13.129 69.616 1.00 96.00 75 GLU A CA 1
ATOM 606 C C . GLU A 1 75 ? -42.339 -12.260 69.387 1.00 96.00 75 GLU A C 1
ATOM 608 O O . GLU A 1 75 ? -41.830 -12.197 68.268 1.00 96.00 75 GLU A O 1
ATOM 613 N N . LYS A 1 76 ? -41.791 -11.654 70.446 1.00 96.94 76 LYS A N 1
ATOM 614 C CA . LYS A 1 76 ? -40.554 -10.859 70.404 1.00 96.94 76 LYS A CA 1
ATOM 615 C C . LYS A 1 76 ? -39.353 -11.698 69.942 1.00 96.94 76 LYS A C 1
ATOM 617 O O . LYS A 1 76 ? -38.560 -11.221 69.132 1.00 96.94 76 LYS A O 1
ATOM 622 N N . ASP A 1 77 ? -39.227 -12.945 70.398 1.00 96.62 77 ASP A N 1
ATOM 623 C CA . ASP A 1 77 ? -38.157 -13.855 69.963 1.00 96.62 77 ASP A CA 1
ATOM 624 C C . ASP A 1 77 ? -38.350 -14.316 68.505 1.00 96.62 77 ASP A C 1
ATOM 626 O O . ASP A 1 77 ? -37.396 -14.313 67.722 1.00 96.62 77 ASP A O 1
ATOM 630 N N . ALA A 1 78 ? -39.584 -14.610 68.084 1.00 96.81 78 ALA A N 1
ATOM 631 C CA . ALA A 1 78 ? -39.899 -14.919 66.688 1.00 96.81 78 ALA A CA 1
ATOM 632 C C . ALA A 1 78 ? -39.628 -13.727 65.746 1.00 96.81 78 ALA A C 1
ATOM 634 O O . ALA A 1 78 ? -39.090 -13.908 64.650 1.00 96.81 78 ALA A O 1
ATOM 635 N N . LEU A 1 79 ? -39.946 -12.500 66.170 1.00 95.94 79 LEU A N 1
ATOM 636 C CA . LEU A 1 79 ? -39.631 -11.273 65.433 1.00 95.94 79 LEU A CA 1
ATOM 637 C C . LEU A 1 79 ? -38.118 -11.030 65.349 1.00 95.94 79 LEU A C 1
ATOM 639 O O . LEU A 1 79 ? -37.634 -10.679 64.274 1.00 95.94 79 LEU A O 1
ATOM 643 N N . ALA A 1 80 ? -37.359 -11.285 66.419 1.00 96.50 80 ALA A N 1
ATOM 644 C CA . ALA A 1 80 ? -35.898 -11.192 66.400 1.00 96.50 80 ALA A CA 1
ATOM 645 C C . ALA A 1 80 ? -35.263 -12.189 65.408 1.00 96.50 80 ALA A C 1
ATOM 647 O O . ALA A 1 80 ? -34.352 -11.826 64.661 1.00 96.50 80 ALA A O 1
ATOM 648 N N . VAL A 1 81 ? -35.782 -13.422 65.329 1.00 97.38 81 VAL A N 1
ATOM 649 C CA . VAL A 1 81 ? -35.360 -14.408 64.318 1.00 97.38 81 VAL A CA 1
ATOM 650 C C . VAL A 1 81 ? -35.706 -13.934 62.901 1.00 97.38 81 VAL A C 1
ATOM 652 O O . VAL A 1 81 ? -34.842 -13.966 62.024 1.00 97.38 81 VAL A O 1
ATOM 655 N N . ARG A 1 82 ? -36.929 -13.435 62.665 1.00 96.06 82 ARG A N 1
ATOM 656 C CA . ARG A 1 82 ? -37.339 -12.905 61.348 1.00 96.06 82 ARG A CA 1
ATOM 657 C C . ARG A 1 82 ? -36.501 -11.698 60.915 1.00 96.06 82 ARG A C 1
ATOM 659 O O . ARG A 1 82 ? -36.122 -11.632 59.749 1.00 96.06 82 ARG A O 1
ATOM 666 N N . LEU A 1 83 ? -36.170 -10.791 61.836 1.00 95.19 83 LEU A N 1
ATOM 667 C CA . LEU A 1 83 ? -35.283 -9.655 61.576 1.00 95.19 83 LEU A CA 1
ATOM 668 C C . LEU A 1 83 ? -33.882 -10.133 61.177 1.00 95.19 83 LEU A C 1
ATOM 670 O O . LEU A 1 83 ? -33.376 -9.720 60.139 1.00 95.19 83 LEU A O 1
ATOM 674 N N . LYS A 1 84 ? -33.292 -11.066 61.934 1.00 97.44 84 LYS A N 1
ATOM 675 C CA . LYS A 1 84 ? -31.963 -11.626 61.637 1.00 97.44 84 LYS A CA 1
ATOM 676 C C . LYS A 1 84 ? -31.902 -12.312 60.264 1.00 97.44 84 LYS A C 1
ATOM 678 O O . LYS A 1 84 ? -30.896 -12.188 59.569 1.00 97.44 84 LYS A O 1
ATOM 683 N N . ILE A 1 85 ? -32.973 -12.998 59.855 1.00 94.88 85 ILE A N 1
ATOM 684 C CA . ILE A 1 85 ? -33.097 -13.591 58.512 1.00 94.88 85 ILE A CA 1
ATOM 685 C C . ILE A 1 85 ? -33.192 -12.494 57.437 1.00 94.88 85 ILE A C 1
ATOM 687 O O . ILE A 1 85 ? -32.479 -12.559 56.438 1.00 94.88 85 ILE A O 1
ATOM 691 N N . ALA A 1 86 ? -34.013 -11.461 57.648 1.00 93.75 86 ALA A N 1
ATOM 692 C CA . ALA A 1 86 ? -34.160 -10.352 56.702 1.00 93.75 86 ALA A CA 1
ATOM 693 C C . ALA A 1 86 ? -32.872 -9.515 56.549 1.00 93.75 86 ALA A C 1
ATOM 695 O O . ALA A 1 86 ? -32.551 -9.065 55.451 1.00 93.75 86 ALA A O 1
ATOM 696 N N . GLU A 1 87 ? -32.104 -9.331 57.624 1.00 94.19 87 GLU A N 1
ATOM 697 C CA . GLU A 1 87 ? -30.789 -8.683 57.581 1.00 94.19 87 GLU A CA 1
ATOM 698 C C . GLU A 1 87 ? -29.741 -9.521 56.844 1.00 94.19 87 GLU A C 1
ATOM 700 O O . GLU A 1 87 ? -28.922 -8.957 56.121 1.00 94.19 87 GLU A O 1
ATOM 705 N N . ALA A 1 88 ? -29.763 -10.849 57.001 1.00 94.06 88 ALA A N 1
ATOM 706 C CA . ALA A 1 88 ? -28.891 -11.745 56.245 1.00 94.06 88 ALA A CA 1
ATOM 707 C C . ALA A 1 88 ? -29.225 -11.710 54.744 1.00 94.06 88 ALA A C 1
ATOM 709 O O . ALA A 1 88 ? -28.318 -11.541 53.936 1.00 94.06 88 ALA A O 1
ATOM 710 N N . GLY A 1 89 ? -30.515 -11.764 54.386 1.00 93.19 89 GLY A N 1
ATOM 711 C CA . GLY A 1 89 ? -30.971 -11.646 52.997 1.00 93.19 89 GLY A CA 1
ATOM 712 C C . GLY A 1 89 ? -30.627 -10.297 52.354 1.00 93.19 89 GLY A C 1
ATOM 713 O O . GLY A 1 89 ? -30.242 -10.250 51.186 1.00 93.19 89 GLY A O 1
ATOM 714 N N . ARG A 1 90 ? -30.693 -9.196 53.119 1.00 93.00 90 ARG A N 1
ATOM 715 C CA . ARG A 1 90 ? -30.235 -7.881 52.642 1.00 93.00 90 ARG A CA 1
ATOM 716 C C . ARG A 1 90 ? -28.730 -7.880 52.382 1.00 93.00 90 ARG A C 1
ATOM 718 O O . ARG A 1 90 ? -28.327 -7.520 51.289 1.00 93.00 90 ARG A O 1
ATOM 725 N N . LYS A 1 91 ? -27.916 -8.356 53.333 1.00 95.50 91 LYS A N 1
ATOM 726 C CA . LYS A 1 91 ? -26.449 -8.402 53.190 1.00 95.50 91 LYS A CA 1
ATOM 727 C C . LYS A 1 91 ? -26.004 -9.225 51.981 1.00 95.50 91 LYS A C 1
ATOM 729 O O . LYS A 1 91 ? -25.164 -8.752 5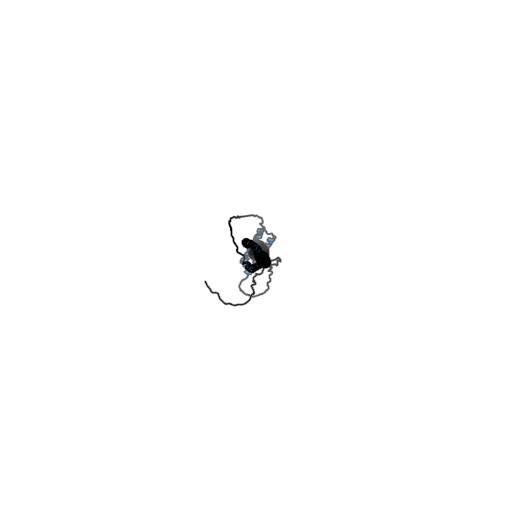1.227 1.00 95.50 91 LYS A O 1
ATOM 734 N N . SER A 1 92 ? -26.604 -10.393 51.743 1.00 92.62 92 SER A N 1
ATOM 735 C CA . SER A 1 92 ? -26.303 -11.182 50.540 1.00 92.62 92 SER A CA 1
ATOM 736 C C . SER A 1 92 ? -26.706 -10.457 49.249 1.00 92.62 92 SER A C 1
ATOM 738 O O . SER A 1 92 ? -25.955 -10.505 48.282 1.00 92.62 92 SER A O 1
ATOM 740 N N . SER A 1 93 ? -27.818 -9.711 49.252 1.00 89.62 93 SER A N 1
ATOM 741 C CA . SER A 1 93 ? -28.225 -8.867 48.112 1.00 89.62 93 SER A CA 1
ATOM 742 C C . SER A 1 93 ? -27.256 -7.690 47.887 1.00 89.62 93 SER A C 1
ATOM 744 O O . SER A 1 93 ? -26.856 -7.421 46.757 1.00 89.62 93 SER A O 1
ATOM 746 N N . ASP A 1 94 ? -26.819 -7.024 48.963 1.00 90.62 94 ASP A N 1
ATOM 747 C CA . ASP A 1 94 ? -25.834 -5.930 48.933 1.00 90.62 94 ASP A CA 1
ATOM 748 C C . ASP A 1 94 ? -24.442 -6.415 48.470 1.00 90.62 94 ASP A C 1
ATOM 750 O O . ASP A 1 94 ? -23.634 -5.631 47.970 1.00 90.62 94 ASP A O 1
ATOM 754 N N . GLU A 1 95 ? -24.124 -7.695 48.684 1.00 93.94 95 GLU A N 1
ATOM 755 C CA . GLU A 1 95 ? -22.908 -8.356 48.199 1.00 93.94 95 GLU A CA 1
ATOM 756 C C . GLU A 1 95 ? -23.033 -8.818 46.739 1.00 93.94 95 GLU A C 1
ATOM 758 O O . GLU A 1 95 ? -22.044 -8.767 46.010 1.00 93.94 95 GLU A O 1
ATOM 763 N N . GLU A 1 96 ? -24.220 -9.236 46.291 1.00 91.19 96 GLU A N 1
ATOM 764 C CA . GLU A 1 96 ? -24.505 -9.530 44.879 1.00 91.19 96 GLU A CA 1
ATOM 765 C C . GLU A 1 96 ? -24.422 -8.272 44.019 1.00 91.19 96 GLU A C 1
ATOM 767 O O . GLU A 1 96 ? -23.719 -8.283 43.011 1.00 91.19 96 GLU A O 1
ATOM 772 N N . LEU A 1 97 ? -25.031 -7.165 44.459 1.00 89.19 97 LEU A N 1
ATOM 773 C CA . LEU A 1 97 ? -24.952 -5.880 43.761 1.00 89.19 97 LEU A CA 1
ATOM 774 C C . LEU A 1 97 ? -23.493 -5.462 43.516 1.00 89.19 97 LEU A C 1
ATOM 776 O O . LEU A 1 97 ? -23.125 -5.161 42.386 1.00 89.19 97 LEU A O 1
ATOM 780 N N . LYS A 1 98 ? -22.634 -5.554 44.540 1.00 94.75 98 LYS A N 1
ATOM 781 C CA . LYS A 1 98 ? -21.198 -5.236 44.427 1.00 94.75 98 LYS A CA 1
ATOM 782 C C . LYS A 1 98 ? -20.440 -6.172 43.489 1.00 94.75 98 LYS A C 1
ATOM 784 O O . LYS A 1 98 ? -19.492 -5.734 42.842 1.00 94.75 98 LYS A O 1
ATOM 789 N N . ARG A 1 99 ? -20.823 -7.454 43.406 1.00 92.81 99 ARG A N 1
ATOM 790 C CA . ARG A 1 99 ? -20.242 -8.383 42.420 1.00 92.81 99 ARG A CA 1
ATOM 791 C C . ARG A 1 99 ? -20.580 -7.927 41.002 1.00 92.81 99 ARG A C 1
ATOM 793 O O . ARG A 1 99 ? -19.659 -7.772 40.206 1.00 92.81 99 ARG A O 1
ATOM 800 N N . TYR A 1 100 ? -21.846 -7.607 40.730 1.00 85.81 100 TYR A N 1
ATOM 801 C CA . TYR A 1 100 ? -22.268 -7.086 39.426 1.00 85.81 100 TYR A CA 1
ATOM 802 C C . TYR A 1 100 ? -21.667 -5.709 39.103 1.00 85.81 100 TYR A C 1
ATOM 804 O O . TYR A 1 100 ? -21.335 -5.455 37.950 1.00 85.81 100 TYR A O 1
ATOM 812 N N . GLU A 1 101 ? -21.483 -4.817 40.081 1.00 90.50 101 GLU A N 1
ATOM 813 C CA . GLU A 1 101 ? -20.796 -3.531 39.872 1.00 90.50 101 GLU A CA 1
ATOM 814 C C . GLU A 1 101 ? -19.347 -3.741 39.400 1.00 90.50 101 GLU A C 1
ATOM 816 O O . GLU A 1 101 ? -18.938 -3.146 38.403 1.00 90.50 101 GLU A O 1
ATOM 821 N N . MET A 1 102 ? -18.587 -4.626 40.056 1.00 92.31 102 MET A N 1
ATOM 822 C CA . MET A 1 102 ? -17.209 -4.945 39.653 1.00 92.31 102 MET A CA 1
ATOM 823 C C . MET A 1 102 ? -17.139 -5.675 38.303 1.00 92.31 102 MET A C 1
ATOM 825 O O . MET A 1 102 ? -16.266 -5.373 37.495 1.00 92.31 102 MET A O 1
ATOM 829 N N . GLU A 1 103 ? -18.053 -6.613 38.043 1.00 91.44 103 GLU A N 1
ATOM 830 C CA . GLU A 1 103 ? -18.128 -7.358 36.778 1.00 91.44 103 GLU A CA 1
ATOM 831 C C . GLU A 1 103 ? -18.457 -6.444 35.589 1.00 91.44 103 GLU A C 1
ATOM 833 O O . GLU A 1 103 ? -17.829 -6.543 34.537 1.00 91.44 103 GLU A O 1
ATOM 838 N N . ASN A 1 104 ? -19.378 -5.489 35.758 1.00 85.50 104 ASN A N 1
ATOM 839 C CA . ASN A 1 104 ? -19.673 -4.504 34.718 1.00 85.50 104 ASN A CA 1
ATOM 840 C C . ASN A 1 104 ? -18.482 -3.568 34.446 1.00 85.50 104 ASN A C 1
ATOM 842 O O . ASN A 1 104 ? -18.253 -3.217 33.290 1.00 85.50 104 ASN A O 1
ATOM 846 N N . VAL A 1 105 ? -17.698 -3.198 35.468 1.00 92.88 105 VAL A N 1
ATOM 847 C CA . VAL A 1 105 ? -16.474 -2.397 35.278 1.00 92.88 105 VAL A CA 1
ATOM 848 C C . VAL A 1 105 ? -15.428 -3.167 34.470 1.00 92.88 105 VAL A C 1
ATOM 850 O O . VAL A 1 105 ? -14.972 -2.655 33.451 1.00 92.88 105 VAL A O 1
ATOM 853 N N . THR A 1 106 ? -15.089 -4.406 34.842 1.00 92.56 106 THR A N 1
ATOM 854 C CA . THR A 1 106 ? -14.064 -5.178 34.108 1.00 92.56 106 THR A CA 1
ATOM 855 C C . THR A 1 106 ? -14.501 -5.522 32.681 1.00 92.56 106 THR A C 1
ATOM 857 O O . THR A 1 106 ? -13.684 -5.539 31.760 1.00 92.56 106 THR A O 1
ATOM 860 N N . ARG A 1 107 ? -15.804 -5.730 32.460 1.00 90.62 107 ARG A N 1
ATOM 861 C CA . ARG A 1 107 ? -16.397 -5.921 31.130 1.00 90.62 107 ARG A CA 1
ATOM 862 C C . ARG A 1 107 ? -16.293 -4.670 30.251 1.00 90.62 107 ARG A C 1
ATOM 864 O O . ARG A 1 107 ? -15.982 -4.784 29.066 1.00 90.62 107 ARG A O 1
ATOM 871 N N . GLU A 1 108 ? -16.517 -3.488 30.822 1.00 91.44 108 GLU A N 1
ATOM 872 C CA . GLU A 1 108 ? -16.347 -2.203 30.133 1.00 91.44 108 GLU A CA 1
ATOM 873 C C . GLU A 1 108 ? -14.869 -1.924 29.812 1.00 91.44 108 GLU A C 1
ATOM 875 O O . GLU A 1 108 ? -14.550 -1.526 28.694 1.00 91.44 108 GLU A O 1
ATOM 880 N N . GLU A 1 109 ? -13.949 -2.218 30.736 1.00 95.00 109 GLU A N 1
ATOM 881 C CA . GLU A 1 109 ? -12.498 -2.128 30.505 1.00 95.00 109 GLU A CA 1
ATOM 882 C C . GLU A 1 109 ? -12.045 -3.025 29.337 1.00 95.00 109 GLU A C 1
ATOM 884 O O . GLU A 1 109 ? -11.272 -2.591 28.477 1.00 95.00 109 GLU A O 1
ATOM 889 N N . ILE A 1 110 ? -12.568 -4.257 29.254 1.00 94.50 110 ILE A N 1
ATOM 890 C CA . ILE A 1 110 ? -12.326 -5.167 28.123 1.00 94.50 110 ILE A CA 1
ATOM 891 C C . ILE A 1 110 ? -12.898 -4.584 26.823 1.00 94.50 110 ILE A C 1
ATOM 893 O O . ILE A 1 110 ? -12.184 -4.546 25.819 1.00 94.50 110 ILE A O 1
ATOM 897 N N . ARG A 1 111 ? -14.144 -4.084 26.825 1.00 94.12 111 ARG A N 1
ATOM 898 C CA . ARG A 1 111 ? -14.756 -3.465 25.635 1.00 94.12 111 ARG A CA 1
ATOM 899 C C . ARG A 1 111 ? -13.931 -2.282 25.129 1.00 94.12 111 ARG A C 1
ATOM 901 O O . ARG A 1 111 ? -13.570 -2.260 23.954 1.00 94.12 111 ARG A O 1
ATOM 908 N N . GLN A 1 112 ? -13.575 -1.348 26.011 1.00 95.81 112 GLN A N 1
ATOM 909 C CA . GLN A 1 112 ? -12.782 -0.173 25.652 1.00 95.81 112 GLN A CA 1
ATOM 910 C C . GLN A 1 112 ? -11.403 -0.566 25.101 1.00 95.81 112 GLN A C 1
ATOM 912 O O . GLN A 1 112 ? -10.937 0.038 24.139 1.00 95.81 112 GLN A O 1
ATOM 917 N N . SER A 1 113 ? -10.768 -1.606 25.654 1.00 97.56 113 SER A N 1
ATOM 918 C CA . SER A 1 113 ? -9.490 -2.140 25.159 1.00 97.56 113 SER A CA 1
ATOM 919 C C . SER A 1 113 ? -9.591 -2.702 23.730 1.00 97.56 113 SER A C 1
ATOM 921 O O . SER A 1 113 ? -8.719 -2.440 22.894 1.00 97.56 113 SER A O 1
ATOM 923 N N . LEU A 1 114 ? -10.681 -3.416 23.419 1.00 97.44 114 LEU A N 1
ATOM 924 C CA . LEU A 1 114 ? -10.965 -3.941 22.078 1.00 97.44 114 LEU A CA 1
ATOM 925 C C . LEU A 1 114 ? -11.270 -2.811 21.079 1.00 97.44 114 LEU A C 1
ATOM 927 O O . LEU A 1 114 ? -10.710 -2.792 19.983 1.00 97.44 114 LEU A O 1
ATOM 931 N N . GLU A 1 115 ? -12.089 -1.827 21.456 1.00 97.12 115 GLU A N 1
ATOM 932 C CA . GLU A 1 115 ? -12.367 -0.639 20.632 1.00 97.12 115 GLU A CA 1
ATOM 933 C C . GLU A 1 115 ? -11.098 0.192 20.365 1.00 97.12 115 GLU A C 1
ATOM 935 O O . GLU A 1 115 ? -10.863 0.652 19.243 1.00 97.12 115 GLU A O 1
ATOM 940 N N . ASP A 1 116 ? -10.227 0.326 21.367 1.00 97.88 116 ASP A N 1
ATOM 941 C CA . ASP A 1 116 ? -8.922 0.977 21.253 1.00 97.88 116 ASP A CA 1
ATOM 942 C C . ASP A 1 116 ? -7.947 0.194 20.362 1.00 97.88 116 ASP A C 1
ATOM 944 O O . ASP A 1 116 ? -7.074 0.793 19.727 1.00 97.88 116 ASP A O 1
ATOM 948 N N . GLU A 1 117 ? -8.076 -1.133 20.274 1.00 98.12 117 GLU A N 1
ATOM 949 C CA . GLU A 1 117 ? -7.345 -1.941 19.296 1.00 98.12 117 GLU A CA 1
ATOM 950 C C . GLU A 1 117 ? -7.899 -1.797 17.879 1.00 98.12 117 GLU A C 1
ATOM 952 O O . GLU A 1 117 ? -7.118 -1.592 16.951 1.00 98.12 117 GLU A O 1
ATOM 957 N N . ILE A 1 118 ? -9.221 -1.812 17.701 1.00 98.06 118 ILE A N 1
ATOM 958 C CA . ILE A 1 118 ? -9.864 -1.532 16.409 1.00 98.06 118 ILE A CA 1
ATOM 959 C C . ILE A 1 118 ? -9.428 -0.158 15.893 1.00 98.06 118 ILE A C 1
ATOM 961 O O . ILE A 1 118 ? -9.029 -0.034 14.735 1.00 98.06 118 ILE A O 1
ATOM 965 N N . ARG A 1 119 ? -9.423 0.870 16.754 1.00 98.31 119 ARG A N 1
ATOM 966 C CA . ARG A 1 119 ? -8.972 2.226 16.406 1.00 98.31 119 ARG A CA 1
ATOM 967 C C . ARG A 1 119 ? -7.511 2.247 15.941 1.00 98.31 119 ARG A C 1
ATOM 969 O O . ARG A 1 119 ? -7.222 2.842 14.903 1.00 98.31 119 ARG A O 1
ATOM 976 N N . ARG A 1 120 ? -6.610 1.557 16.655 1.00 98.44 120 ARG A N 1
ATOM 977 C CA . ARG A 1 120 ? -5.195 1.398 16.262 1.00 98.44 120 ARG A CA 1
ATOM 978 C C . ARG A 1 120 ? -5.050 0.654 14.931 1.00 98.44 120 ARG A C 1
ATOM 980 O O . ARG A 1 120 ? -4.360 1.137 14.040 1.00 98.44 120 ARG A O 1
ATOM 987 N N . LEU A 1 121 ? -5.732 -0.477 14.758 1.00 98.00 121 LEU A N 1
ATOM 988 C CA . LEU A 1 121 ? -5.651 -1.284 13.539 1.00 98.00 121 LEU A CA 1
ATOM 989 C C . LEU A 1 121 ? -6.198 -0.543 12.314 1.00 98.00 121 LEU A C 1
ATOM 991 O O . LEU A 1 121 ? -5.558 -0.575 11.268 1.00 98.00 121 LEU A O 1
ATOM 995 N N . ARG A 1 122 ? -7.318 0.187 12.429 1.00 98.00 122 ARG A N 1
ATOM 996 C CA . ARG A 1 122 ? -7.825 1.041 11.336 1.00 98.00 122 ARG A CA 1
ATOM 997 C C . ARG A 1 122 ? -6.820 2.129 10.940 1.00 98.00 122 ARG A C 1
ATOM 999 O O . ARG A 1 122 ? -6.676 2.408 9.752 1.00 98.00 122 ARG A O 1
ATOM 1006 N N . GLN A 1 123 ? -6.097 2.710 11.903 1.00 98.19 123 GLN A N 1
ATOM 1007 C CA . GLN A 1 123 ? -5.016 3.658 11.616 1.00 98.19 123 GLN A CA 1
ATOM 1008 C C . GLN A 1 123 ? -3.862 2.983 10.852 1.00 98.19 123 GLN A C 1
ATOM 1010 O O . GLN A 1 123 ? -3.399 3.535 9.855 1.00 98.19 123 GLN A O 1
ATOM 1015 N N . THR A 1 124 ? -3.447 1.776 11.252 1.00 98.12 124 THR A N 1
ATOM 1016 C CA . THR A 1 124 ? -2.413 0.995 10.547 1.00 98.12 124 THR A CA 1
ATOM 1017 C C . THR A 1 124 ? -2.849 0.566 9.140 1.00 98.12 124 THR A C 1
ATOM 1019 O O . THR A 1 124 ? -2.040 0.636 8.215 1.00 98.12 124 THR A O 1
ATOM 1022 N N . VAL A 1 125 ? -4.120 0.194 8.929 1.00 97.88 125 VAL A N 1
ATOM 1023 C CA . VAL A 1 125 ? -4.676 -0.039 7.580 1.00 97.88 125 VAL A CA 1
ATOM 1024 C C . VAL A 1 125 ? -4.538 1.231 6.737 1.00 97.88 125 VAL A C 1
ATOM 1026 O O . VAL A 1 125 ? -3.869 1.201 5.712 1.00 97.88 125 VAL A O 1
ATOM 1029 N N . GLY A 1 126 ? -5.055 2.375 7.202 1.00 96.94 126 GLY A N 1
ATOM 1030 C CA . GLY A 1 126 ? -4.987 3.631 6.443 1.00 96.94 126 GLY A CA 1
ATOM 1031 C C . GLY A 1 126 ? -3.556 4.108 6.139 1.00 96.94 126 GLY A C 1
ATOM 1032 O O . GLY A 1 126 ? -3.310 4.683 5.078 1.00 96.94 126 GLY A O 1
ATOM 1033 N N . GLN A 1 127 ? -2.600 3.834 7.034 1.00 96.81 127 GLN A N 1
ATOM 1034 C CA . GLN A 1 127 ? -1.172 4.088 6.811 1.00 96.81 127 GLN A CA 1
ATOM 1035 C C . GLN A 1 127 ? -0.587 3.152 5.742 1.00 96.81 127 GLN A C 1
ATOM 1037 O O . GLN A 1 127 ? -0.042 3.637 4.751 1.00 96.81 127 GLN A O 1
ATOM 1042 N N . THR A 1 128 ? -0.748 1.833 5.891 1.00 96.00 128 THR A N 1
ATOM 1043 C CA . THR A 1 128 ? -0.208 0.840 4.939 1.00 96.00 128 THR A CA 1
ATOM 1044 C C . THR A 1 128 ? -0.850 0.937 3.553 1.00 96.00 128 THR A C 1
ATOM 1046 O O . THR A 1 128 ? -0.165 0.755 2.549 1.00 96.00 128 THR A O 1
ATOM 1049 N N . GLU A 1 129 ? -2.132 1.303 3.462 1.00 95.62 129 GLU A N 1
ATOM 1050 C CA . GLU A 1 129 ? -2.811 1.641 2.204 1.00 95.62 129 GLU A CA 1
ATOM 1051 C C . GLU A 1 129 ? -2.297 2.946 1.581 1.00 95.62 129 GLU A C 1
ATOM 1053 O O . GLU A 1 129 ? -2.237 3.060 0.356 1.00 95.62 129 GLU A O 1
ATOM 1058 N N . GLY A 1 130 ? -1.919 3.930 2.403 1.00 96.19 130 GLY A N 1
ATOM 1059 C CA . GLY A 1 130 ? -1.250 5.154 1.959 1.00 96.19 130 GLY A CA 1
ATOM 1060 C C . GLY A 1 130 ? 0.088 4.855 1.296 1.00 96.19 130 GLY A C 1
ATOM 1061 O O . GLY A 1 130 ? 0.299 5.219 0.142 1.00 96.19 130 GLY A O 1
ATOM 1062 N N . GLU A 1 131 ? 0.947 4.110 1.990 1.00 97.19 131 GLU A N 1
ATOM 1063 C CA . GLU A 1 131 ? 2.240 3.670 1.463 1.00 97.19 131 GLU A CA 1
ATOM 1064 C C . GLU A 1 131 ? 2.076 2.767 0.228 1.00 97.19 131 GLU A C 1
ATOM 1066 O O . GLU A 1 131 ? 2.802 2.925 -0.747 1.00 97.19 131 GLU A O 1
ATOM 1071 N N . LYS A 1 132 ? 1.100 1.845 0.219 1.00 96.81 132 LYS A N 1
ATOM 1072 C CA . LYS A 1 132 ? 0.774 1.006 -0.949 1.00 96.81 132 LYS A CA 1
ATOM 1073 C C . LYS A 1 132 ? 0.453 1.857 -2.185 1.00 96.81 132 LYS A C 1
ATOM 1075 O O . LYS A 1 132 ? 0.935 1.523 -3.265 1.00 96.81 132 LYS A O 1
ATOM 1080 N N . ARG A 1 133 ? -0.321 2.939 -2.033 1.00 96.62 133 ARG A N 1
ATOM 1081 C CA . ARG A 1 133 ? -0.658 3.870 -3.127 1.00 96.62 133 ARG A CA 1
ATOM 1082 C C . ARG A 1 133 ? 0.534 4.714 -3.575 1.00 96.62 133 ARG A C 1
ATOM 1084 O O . ARG A 1 133 ? 0.720 4.906 -4.769 1.00 96.62 133 ARG A O 1
ATOM 1091 N N . GLU A 1 134 ? 1.390 5.147 -2.651 1.00 97.38 134 GLU A N 1
ATOM 1092 C CA . GLU A 1 134 ? 2.655 5.804 -3.011 1.00 97.38 134 GLU A CA 1
ATOM 1093 C C . GLU A 1 134 ? 3.552 4.863 -3.839 1.00 97.38 134 GLU A C 1
ATOM 1095 O O . GLU A 1 134 ? 4.140 5.274 -4.837 1.00 97.38 134 GLU A O 1
ATOM 1100 N N . LYS A 1 135 ? 3.606 3.569 -3.484 1.00 96.56 135 LYS A N 1
ATOM 1101 C CA . LYS A 1 135 ? 4.329 2.544 -4.257 1.00 96.56 135 LYS A CA 1
ATOM 1102 C C . LYS A 1 135 ? 3.681 2.274 -5.627 1.00 96.56 135 LYS A C 1
ATOM 1104 O O . LYS A 1 135 ? 4.407 2.002 -6.574 1.00 96.56 135 LYS A O 1
ATOM 1109 N N . GLU A 1 136 ? 2.356 2.381 -5.765 1.00 96.38 136 GLU A N 1
ATOM 1110 C CA . GLU A 1 136 ? 1.660 2.321 -7.068 1.00 96.38 136 GLU A CA 1
ATOM 1111 C C . GLU A 1 136 ? 2.046 3.504 -7.974 1.00 96.38 136 GLU A C 1
ATOM 1113 O O . GLU A 1 136 ? 2.408 3.298 -9.131 1.00 96.38 136 GLU A O 1
ATOM 1118 N N . GLU A 1 137 ? 2.056 4.734 -7.451 1.00 97.69 137 GLU A N 1
ATOM 1119 C CA . GLU A 1 137 ? 2.488 5.913 -8.215 1.00 97.69 137 GLU A CA 1
ATOM 1120 C C . GLU A 1 137 ? 3.974 5.817 -8.608 1.00 97.69 137 GLU A C 1
ATOM 1122 O O . GLU A 1 137 ? 4.351 6.048 -9.758 1.00 97.69 137 GLU A O 1
ATOM 1127 N N . GLN A 1 138 ? 4.816 5.372 -7.673 1.00 97.38 138 GLN A N 1
ATOM 1128 C CA . GLN A 1 138 ? 6.231 5.077 -7.901 1.00 97.38 138 GLN A CA 1
ATOM 1129 C C . GLN A 1 138 ? 6.489 3.952 -8.923 1.00 97.38 138 GLN A C 1
ATOM 1131 O O . GLN A 1 138 ? 7.602 3.872 -9.455 1.00 97.38 138 GLN A O 1
ATOM 1136 N N . ILE A 1 139 ? 5.512 3.082 -9.194 1.00 97.88 139 ILE A N 1
ATOM 1137 C CA . ILE A 1 139 ? 5.564 2.121 -10.300 1.00 97.88 139 ILE A CA 1
ATOM 1138 C C . ILE A 1 139 ? 5.227 2.834 -11.609 1.00 97.88 139 ILE A C 1
ATOM 1140 O O . ILE A 1 139 ? 6.064 2.839 -12.506 1.00 97.88 139 ILE A O 1
ATOM 1144 N N . ALA A 1 140 ? 4.091 3.533 -11.690 1.00 97.88 140 ALA A N 1
ATOM 1145 C CA . ALA A 1 140 ? 3.663 4.230 -12.908 1.00 97.88 140 ALA A CA 1
ATOM 1146 C C . ALA A 1 140 ? 4.706 5.249 -13.423 1.00 97.88 140 ALA A C 1
ATOM 1148 O O . ALA A 1 140 ? 4.953 5.351 -14.626 1.00 97.88 140 ALA A O 1
ATOM 1149 N N . GLN A 1 141 ? 5.387 5.961 -12.517 1.00 97.56 141 GLN A N 1
ATOM 1150 C CA . GLN A 1 141 ? 6.498 6.860 -12.861 1.00 97.56 141 GLN A CA 1
ATOM 1151 C C . GLN A 1 141 ? 7.694 6.113 -13.490 1.00 97.56 141 GLN A C 1
ATOM 1153 O O . GLN A 1 141 ? 8.316 6.619 -14.427 1.00 97.56 141 GLN A O 1
ATOM 1158 N N . ARG A 1 142 ? 8.013 4.901 -13.012 1.00 96.56 142 ARG A N 1
ATOM 1159 C CA . ARG A 1 142 ? 9.096 4.060 -13.556 1.00 96.56 142 ARG A CA 1
ATOM 1160 C C . ARG A 1 142 ? 8.698 3.376 -14.854 1.00 96.56 142 ARG A C 1
ATOM 1162 O O . ARG A 1 142 ? 9.515 3.314 -15.763 1.00 96.56 142 ARG A O 1
ATOM 1169 N N . GLU A 1 143 ? 7.451 2.939 -14.977 1.00 97.44 143 GLU A N 1
ATOM 1170 C CA . GLU A 1 143 ? 6.902 2.403 -16.221 1.00 97.44 143 GLU A CA 1
ATOM 1171 C C . GLU A 1 143 ? 6.950 3.460 -17.330 1.00 97.44 143 GLU A C 1
ATOM 1173 O O . GLU A 1 143 ? 7.405 3.148 -18.428 1.00 97.44 143 GLU A O 1
ATOM 1178 N N . LYS A 1 144 ? 6.611 4.728 -17.046 1.00 98.12 144 LYS A N 1
ATOM 1179 C CA . LYS A 1 144 ? 6.818 5.823 -18.011 1.00 98.12 144 LYS A CA 1
ATOM 1180 C C . LYS A 1 144 ? 8.296 5.992 -18.375 1.00 98.12 144 LYS A C 1
ATOM 1182 O O . LYS A 1 144 ? 8.615 6.022 -19.557 1.00 98.12 144 LYS A O 1
ATOM 1187 N N . CYS A 1 145 ? 9.186 6.062 -17.380 1.00 97.19 145 CYS A N 1
ATOM 1188 C CA . CYS A 1 145 ? 10.632 6.178 -17.610 1.00 97.19 145 CYS A CA 1
ATOM 1189 C C . CYS A 1 145 ? 11.165 5.044 -18.504 1.00 97.19 145 CYS A C 1
ATOM 1191 O O . CYS A 1 145 ? 12.010 5.275 -19.361 1.00 97.19 145 CYS A O 1
ATOM 1193 N N . ILE A 1 146 ? 10.640 3.829 -18.333 1.00 97.56 146 ILE A N 1
ATOM 1194 C CA . ILE A 1 146 ? 10.979 2.671 -19.157 1.00 97.56 146 ILE A CA 1
ATOM 1195 C C . ILE A 1 146 ? 10.529 2.874 -20.607 1.00 97.56 146 ILE A C 1
ATOM 1197 O O . ILE A 1 146 ? 11.363 2.745 -21.495 1.00 97.56 146 ILE A O 1
ATOM 1201 N N . HIS A 1 147 ? 9.274 3.267 -20.857 1.00 98.25 147 HIS A N 1
ATOM 1202 C CA . HIS A 1 147 ? 8.793 3.534 -22.222 1.00 98.25 147 HIS A CA 1
ATOM 1203 C C . HIS A 1 147 ? 9.573 4.678 -22.898 1.00 98.25 147 HIS A C 1
ATOM 1205 O O . HIS A 1 147 ? 9.950 4.555 -24.063 1.00 98.25 147 HIS A O 1
ATOM 1211 N N . ASP A 1 148 ? 9.859 5.763 -22.167 1.00 97.44 148 ASP A N 1
ATOM 1212 C CA . ASP A 1 148 ? 10.652 6.894 -22.670 1.00 97.44 148 ASP A CA 1
ATOM 1213 C C . ASP A 1 148 ? 12.080 6.443 -23.073 1.00 97.44 148 ASP A C 1
ATOM 1215 O O . ASP A 1 148 ? 12.609 6.895 -24.089 1.00 97.44 148 ASP A O 1
ATOM 1219 N N . MET A 1 149 ? 12.701 5.526 -22.316 1.00 95.75 149 MET A N 1
ATOM 1220 C CA . MET A 1 149 ? 14.030 4.965 -22.617 1.00 95.75 149 MET A CA 1
ATOM 1221 C C . MET A 1 149 ? 14.012 3.894 -23.714 1.00 95.75 149 MET A C 1
ATOM 1223 O O . MET A 1 149 ? 14.973 3.788 -24.475 1.00 95.75 149 MET A O 1
ATOM 1227 N N . GLU A 1 150 ? 12.948 3.098 -23.825 1.00 96.44 150 GLU A N 1
ATOM 1228 C CA . GLU A 1 150 ? 12.810 2.094 -24.886 1.00 96.44 150 GLU A CA 1
ATOM 1229 C C . GLU A 1 150 ? 12.642 2.762 -26.257 1.00 96.44 150 GLU A C 1
ATOM 1231 O O . GLU A 1 150 ? 13.319 2.361 -27.202 1.00 96.44 150 GLU A O 1
ATOM 1236 N N . ALA A 1 151 ? 11.891 3.866 -26.337 1.00 97.50 151 ALA A N 1
ATOM 1237 C CA . ALA A 1 151 ? 11.825 4.704 -27.537 1.00 97.50 151 ALA A CA 1
ATOM 1238 C C . ALA A 1 151 ? 13.186 5.336 -27.907 1.00 97.50 151 ALA A C 1
ATOM 1240 O O . ALA A 1 151 ? 13.519 5.449 -29.086 1.00 97.50 151 ALA A O 1
ATOM 1241 N N . GLN A 1 152 ? 14.010 5.717 -26.920 1.00 97.06 152 GLN A N 1
ATOM 1242 C CA . GLN A 1 152 ? 15.381 6.185 -27.178 1.00 97.06 152 GLN A CA 1
ATOM 1243 C C . GLN A 1 152 ? 16.293 5.058 -27.685 1.00 97.06 152 GLN A C 1
ATOM 1245 O O . GLN A 1 152 ? 17.077 5.279 -28.606 1.00 97.06 152 GLN A O 1
ATOM 1250 N N . LEU A 1 153 ? 16.185 3.848 -27.123 1.00 96.50 153 LEU A N 1
ATOM 1251 C CA . LEU A 1 153 ? 16.947 2.680 -27.579 1.00 96.50 153 LEU A CA 1
ATOM 1252 C C . LEU A 1 153 ? 16.587 2.299 -29.022 1.00 96.50 153 LEU A C 1
ATOM 1254 O O . LEU A 1 153 ? 17.490 1.989 -29.797 1.00 96.50 153 LEU A O 1
ATOM 1258 N N . GLU A 1 154 ? 15.303 2.350 -29.383 1.00 97.25 154 GLU A N 1
ATOM 1259 C CA . GLU A 1 154 ? 14.811 2.100 -30.743 1.00 97.25 154 GLU A CA 1
ATOM 1260 C C . GLU A 1 154 ? 15.338 3.158 -31.730 1.00 97.25 154 GLU A C 1
ATOM 1262 O O . GLU A 1 154 ? 15.984 2.806 -32.716 1.00 97.25 154 GLU A O 1
ATOM 1267 N N . ALA A 1 155 ? 15.216 4.452 -31.407 1.00 97.25 155 ALA A N 1
ATOM 1268 C CA . ALA A 1 155 ? 15.760 5.535 -32.233 1.00 97.25 155 ALA A CA 1
ATOM 1269 C C . ALA A 1 155 ? 17.294 5.452 -32.414 1.00 97.25 155 ALA A C 1
ATOM 1271 O O . ALA A 1 155 ? 17.813 5.703 -33.504 1.00 97.25 155 ALA A O 1
ATOM 1272 N N . CYS A 1 156 ? 18.042 5.050 -31.377 1.00 94.56 156 CYS A N 1
ATOM 1273 C CA . CYS A 1 156 ? 19.476 4.771 -31.503 1.00 94.56 156 CYS A CA 1
ATOM 1274 C C . CYS A 1 156 ? 19.758 3.590 -32.447 1.00 94.56 156 CYS A C 1
ATOM 1276 O O . CYS A 1 156 ? 20.700 3.659 -33.235 1.00 94.56 156 CYS A O 1
ATOM 1278 N N . GLN A 1 157 ? 18.955 2.521 -32.401 1.00 95.69 157 GLN A N 1
ATOM 1279 C CA . GLN A 1 157 ? 19.099 1.369 -33.300 1.00 95.69 157 GLN A CA 1
ATOM 1280 C C . GLN A 1 157 ? 18.787 1.721 -34.760 1.00 95.69 157 GLN A C 1
ATOM 1282 O O . GLN A 1 157 ? 19.471 1.220 -35.654 1.00 95.69 157 GLN A O 1
ATOM 1287 N N . GLU A 1 158 ? 17.796 2.575 -35.021 1.00 96.81 158 GLU A N 1
ATOM 1288 C CA . GLU A 1 158 ? 17.516 3.093 -36.367 1.00 96.81 158 GLU A CA 1
ATOM 1289 C C . GLU A 1 158 ? 18.675 3.957 -36.890 1.00 96.81 158 GLU A C 1
ATOM 1291 O O . GLU A 1 158 ? 19.128 3.763 -38.021 1.00 96.81 158 GLU A O 1
ATOM 1296 N N . TYR A 1 159 ? 19.222 4.855 -36.061 1.00 96.44 159 TYR A N 1
ATOM 1297 C CA . TYR A 1 159 ? 20.353 5.703 -36.458 1.00 96.44 159 TYR A CA 1
ATOM 1298 C C . TYR A 1 159 ? 21.622 4.886 -36.756 1.00 96.44 159 TYR A C 1
ATOM 1300 O O . TYR A 1 159 ? 22.270 5.116 -37.777 1.00 96.44 159 TYR A O 1
ATOM 1308 N N . ILE A 1 160 ? 21.929 3.869 -35.939 1.00 95.75 160 ILE A N 1
ATOM 1309 C CA . ILE A 1 160 ? 23.021 2.911 -36.196 1.00 95.75 160 ILE A CA 1
ATOM 1310 C C . ILE A 1 160 ? 22.838 2.223 -37.557 1.00 95.75 160 ILE A C 1
ATOM 1312 O O . ILE A 1 160 ? 23.762 2.213 -38.367 1.00 95.75 160 ILE A O 1
ATOM 1316 N N . GLN A 1 161 ? 21.640 1.703 -37.849 1.00 96.00 161 GLN A N 1
ATOM 1317 C CA . GLN A 1 161 ? 21.345 1.049 -39.132 1.00 96.00 161 GLN A CA 1
ATOM 1318 C C . GLN A 1 161 ? 21.469 2.009 -40.326 1.00 96.00 161 GLN A C 1
ATOM 1320 O O . GLN A 1 161 ? 21.911 1.597 -41.404 1.00 96.00 161 GLN A O 1
ATOM 1325 N N . SER A 1 162 ? 21.118 3.285 -40.138 1.00 96.38 162 SER A N 1
ATOM 1326 C CA . SER A 1 162 ? 21.311 4.333 -41.142 1.00 96.38 162 SER A CA 1
ATOM 1327 C C . SER A 1 162 ? 22.796 4.604 -41.403 1.00 96.38 162 SER A C 1
ATOM 1329 O O . SER A 1 162 ? 23.196 4.666 -42.566 1.00 96.38 162 SER A O 1
ATOM 1331 N N . LEU A 1 163 ? 23.626 4.717 -40.358 1.00 92.88 163 LEU A N 1
ATOM 1332 C CA . LEU A 1 163 ? 25.076 4.918 -40.491 1.00 92.88 163 LEU A CA 1
ATOM 1333 C C . LEU A 1 163 ? 25.774 3.714 -41.139 1.00 92.88 163 LEU A C 1
ATOM 1335 O O . LEU A 1 163 ? 26.523 3.894 -42.097 1.00 92.88 163 LEU A O 1
ATOM 1339 N N . ASP A 1 164 ? 25.479 2.491 -40.690 1.00 92.88 164 ASP A N 1
ATOM 1340 C CA . ASP A 1 164 ? 26.008 1.250 -41.278 1.00 92.88 164 ASP A CA 1
ATOM 1341 C C . ASP A 1 164 ? 25.651 1.112 -42.765 1.00 92.88 164 ASP A C 1
ATOM 1343 O O . ASP A 1 164 ? 26.427 0.581 -43.565 1.00 92.88 164 ASP A O 1
ATOM 1347 N N . THR A 1 165 ? 24.455 1.562 -43.149 1.00 94.94 165 THR A N 1
ATOM 1348 C CA . THR A 1 165 ? 24.001 1.528 -44.544 1.00 94.94 165 THR A CA 1
ATOM 1349 C C . THR A 1 165 ? 24.677 2.619 -45.367 1.00 94.94 165 THR A C 1
ATOM 1351 O O . THR A 1 165 ? 25.181 2.315 -46.446 1.00 94.94 165 THR A O 1
ATOM 1354 N N . GLN A 1 166 ? 24.785 3.842 -44.839 1.00 93.44 166 GLN A N 1
ATOM 1355 C CA . GLN A 1 166 ? 25.492 4.941 -45.495 1.00 93.44 166 GLN A CA 1
ATOM 1356 C C . GLN A 1 166 ? 26.975 4.613 -45.714 1.00 93.44 166 GLN A C 1
ATOM 1358 O O . GLN A 1 166 ? 27.466 4.796 -46.822 1.00 93.44 166 GLN A O 1
ATOM 1363 N N . LEU A 1 167 ? 27.670 4.065 -44.712 1.00 91.50 167 LEU A N 1
ATOM 1364 C CA . LEU A 1 167 ? 29.068 3.627 -44.820 1.00 91.50 167 LEU A CA 1
ATOM 1365 C C . LEU A 1 167 ? 29.241 2.526 -45.875 1.00 91.50 167 LEU A C 1
ATOM 1367 O O . LEU A 1 167 ? 30.133 2.601 -46.719 1.00 91.50 167 LEU A O 1
ATOM 1371 N N . ARG A 1 168 ? 28.353 1.525 -45.881 1.00 91.94 168 ARG A N 1
ATOM 1372 C CA . ARG A 1 168 ? 28.370 0.444 -46.878 1.00 91.94 168 ARG A CA 1
ATOM 1373 C C . ARG A 1 168 ? 28.112 0.959 -48.293 1.00 91.94 168 ARG A C 1
ATOM 1375 O O . ARG A 1 168 ? 28.744 0.477 -49.234 1.00 91.94 168 ARG A O 1
ATOM 1382 N N . GLU A 1 169 ? 27.202 1.916 -48.457 1.00 93.06 169 GLU A N 1
ATOM 1383 C CA . GLU A 1 169 ? 26.969 2.578 -49.739 1.00 93.06 169 GLU A CA 1
ATOM 1384 C C . GLU A 1 169 ? 28.171 3.413 -50.184 1.00 93.06 169 GLU A C 1
ATOM 1386 O O . GLU A 1 169 ? 28.553 3.315 -51.346 1.00 93.06 169 GLU A O 1
ATOM 1391 N N . ASP A 1 170 ? 28.785 4.187 -49.289 1.00 90.25 170 ASP A N 1
ATOM 1392 C CA . ASP A 1 170 ? 29.939 5.044 -49.584 1.00 90.25 170 ASP A CA 1
ATOM 1393 C C . ASP A 1 170 ? 31.128 4.212 -50.088 1.00 90.25 170 ASP A C 1
ATOM 1395 O O . ASP A 1 170 ? 31.583 4.387 -51.222 1.00 90.25 170 ASP A O 1
ATOM 1399 N N . MET A 1 171 ?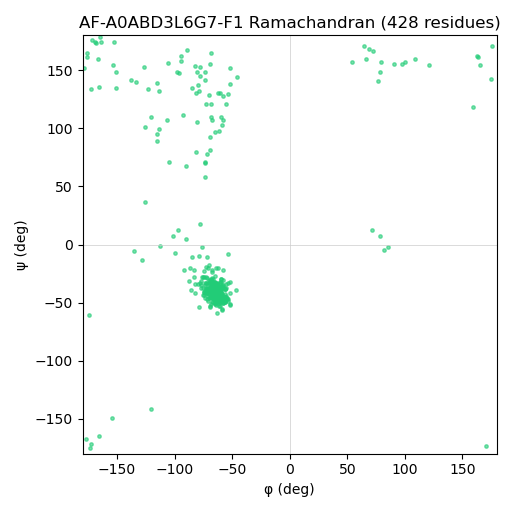 31.516 3.174 -49.336 1.00 88.75 171 MET A N 1
ATOM 1400 C CA . MET A 1 171 ? 32.543 2.216 -49.766 1.00 88.75 171 MET A CA 1
ATOM 1401 C C . MET A 1 171 ? 32.200 1.556 -51.114 1.00 88.75 171 MET A C 1
ATOM 1403 O O . MET A 1 171 ? 33.078 1.370 -51.957 1.00 88.75 171 MET A O 1
ATOM 1407 N N . SER A 1 172 ? 30.924 1.231 -51.358 1.00 90.25 172 SER A N 1
ATOM 1408 C CA . SER A 1 172 ? 30.479 0.629 -52.627 1.00 90.25 172 SER A CA 1
ATOM 1409 C C . SER A 1 172 ? 30.528 1.610 -53.806 1.00 90.25 172 SER A C 1
ATOM 1411 O O . SER A 1 172 ? 30.815 1.201 -54.930 1.00 90.25 172 SER A O 1
ATOM 1413 N N . ARG A 1 173 ? 30.273 2.903 -53.564 1.00 89.69 173 ARG A N 1
ATOM 1414 C CA . ARG A 1 173 ? 30.359 3.989 -54.557 1.00 89.69 173 ARG A CA 1
ATOM 1415 C C . ARG A 1 173 ? 31.812 4.316 -54.912 1.00 89.69 173 ARG A C 1
ATOM 1417 O O . ARG A 1 173 ? 32.086 4.662 -56.060 1.00 89.69 173 ARG A O 1
ATOM 1424 N N . HIS A 1 174 ? 32.732 4.188 -53.955 1.00 89.94 174 HIS A N 1
ATOM 1425 C CA . HIS A 1 174 ? 34.148 4.526 -54.128 1.00 89.94 174 HIS A CA 1
ATOM 1426 C C . HIS A 1 174 ? 35.030 3.353 -54.588 1.00 89.94 174 HIS A C 1
ATOM 1428 O O . HIS A 1 174 ? 36.059 3.591 -55.221 1.00 89.94 174 HIS A O 1
ATOM 1434 N N . ALA A 1 175 ? 34.611 2.099 -54.382 1.00 92.50 175 ALA A N 1
ATOM 1435 C CA . ALA A 1 175 ? 35.332 0.898 -54.824 1.00 92.50 175 ALA A CA 1
ATOM 1436 C C . ALA A 1 175 ? 35.847 0.925 -56.293 1.00 92.50 175 ALA A C 1
ATOM 1438 O O . ALA A 1 175 ? 36.995 0.518 -56.508 1.00 92.50 175 ALA A O 1
ATOM 1439 N N . PRO A 1 176 ? 35.112 1.462 -57.295 1.00 93.69 176 PRO A N 1
ATOM 1440 C CA . PRO A 1 176 ? 35.616 1.586 -58.666 1.00 93.69 176 PRO A CA 1
ATOM 1441 C C . PRO A 1 176 ? 36.881 2.437 -58.836 1.00 93.69 176 PRO A C 1
ATOM 1443 O O . PRO A 1 176 ? 37.681 2.137 -59.720 1.00 93.69 176 PRO A O 1
ATOM 1446 N N . LEU A 1 177 ? 37.111 3.452 -57.992 1.00 89.88 177 LEU A N 1
ATOM 1447 C CA . LEU A 1 177 ? 38.339 4.266 -58.036 1.00 89.88 177 LEU A CA 1
ATOM 1448 C C . LEU A 1 177 ? 39.582 3.496 -57.566 1.00 89.88 177 LEU A C 1
ATOM 1450 O O . LEU A 1 177 ? 40.703 3.890 -57.875 1.00 89.88 177 LEU A O 1
ATOM 1454 N N . TYR A 1 178 ? 39.388 2.379 -56.865 1.00 89.00 178 TYR A N 1
ATOM 1455 C CA . TYR A 1 178 ? 40.442 1.434 -56.495 1.00 89.00 178 TYR A CA 1
ATOM 1456 C C . TYR A 1 178 ? 40.528 0.243 -57.474 1.00 89.00 178 TYR A C 1
ATOM 1458 O O . TYR A 1 178 ? 41.181 -0.755 -57.180 1.00 89.00 178 TYR A O 1
ATOM 1466 N N . GLY A 1 179 ? 39.853 0.323 -58.631 1.00 86.75 179 GLY A N 1
ATOM 1467 C CA . GLY A 1 179 ? 39.808 -0.724 -59.660 1.00 86.75 179 GLY A CA 1
ATOM 1468 C C . GLY A 1 179 ? 38.794 -1.848 -59.403 1.00 86.75 179 GLY A C 1
ATOM 1469 O O . GLY A 1 179 ? 38.598 -2.718 -60.253 1.00 86.75 179 GLY A O 1
ATOM 1470 N N . ALA A 1 180 ? 38.106 -1.850 -58.259 1.00 90.81 180 ALA A N 1
ATOM 1471 C CA . ALA A 1 180 ? 37.187 -2.923 -57.894 1.00 90.81 180 ALA A CA 1
ATOM 1472 C C . ALA A 1 180 ? 35.810 -2.764 -58.568 1.00 90.81 180 ALA A C 1
ATOM 1474 O O . ALA A 1 180 ? 35.175 -1.716 -58.496 1.00 90.81 180 ALA A O 1
ATOM 1475 N N . GLY A 1 181 ? 35.316 -3.833 -59.202 1.00 87.69 181 GLY A N 1
ATOM 1476 C CA . GLY A 1 181 ? 33.957 -3.882 -59.763 1.00 87.69 181 GLY A CA 1
ATOM 1477 C C . GLY A 1 181 ? 33.754 -3.171 -61.109 1.00 87.69 181 GLY A C 1
ATOM 1478 O O . GLY A 1 181 ? 32.619 -3.103 -61.578 1.00 87.69 181 GLY A O 1
ATOM 1479 N N . LEU A 1 182 ? 34.821 -2.691 -61.764 1.00 89.44 182 LEU A N 1
ATOM 1480 C CA . LEU A 1 182 ? 34.754 -1.993 -63.062 1.00 89.44 182 LEU A CA 1
ATOM 1481 C C . LEU A 1 182 ? 33.980 -2.773 -64.148 1.00 89.44 182 LEU A C 1
ATOM 1483 O O . LEU A 1 182 ? 33.290 -2.168 -64.970 1.00 89.44 182 LEU A O 1
ATOM 1487 N N . ASP A 1 183 ? 34.031 -4.108 -64.123 1.00 88.75 183 ASP A N 1
ATOM 1488 C CA . ASP A 1 183 ? 33.312 -4.984 -65.058 1.00 88.75 183 ASP A CA 1
ATOM 1489 C C . ASP A 1 183 ? 31.780 -4.896 -64.967 1.00 88.75 183 ASP A C 1
ATOM 1491 O O . ASP A 1 183 ? 31.099 -5.240 -65.937 1.00 88.75 183 ASP A O 1
ATOM 1495 N N . ALA A 1 184 ? 31.230 -4.409 -63.850 1.00 90.00 184 ALA A N 1
ATOM 1496 C CA . ALA A 1 184 ? 29.792 -4.204 -63.667 1.00 90.00 184 ALA A CA 1
ATOM 1497 C C . ALA A 1 184 ? 29.298 -2.838 -64.186 1.00 90.00 184 ALA A C 1
ATOM 1499 O O . ALA A 1 184 ? 28.108 -2.683 -64.455 1.00 90.00 184 ALA A O 1
ATOM 1500 N N . LEU A 1 185 ? 30.192 -1.854 -64.352 1.00 90.12 185 LEU A N 1
ATOM 1501 C CA . LEU A 1 185 ? 29.832 -0.495 -64.772 1.00 90.12 185 LEU A CA 1
ATOM 1502 C C . LEU A 1 185 ? 29.456 -0.423 -66.256 1.00 90.12 185 LEU A C 1
ATOM 1504 O O . LEU A 1 185 ? 30.047 -1.112 -67.094 1.00 90.12 185 LEU A O 1
ATOM 1508 N N . SER A 1 186 ? 28.542 0.477 -66.621 1.00 92.00 186 SER A N 1
ATOM 1509 C CA . SER A 1 186 ? 28.283 0.822 -68.022 1.00 92.00 186 SER A CA 1
ATOM 1510 C C . SER A 1 186 ? 29.464 1.574 -68.651 1.00 92.00 186 SER A C 1
ATOM 1512 O O . SER A 1 186 ? 30.332 2.112 -67.965 1.00 92.00 186 SER A O 1
ATOM 1514 N N . MET A 1 187 ? 29.489 1.663 -69.984 1.00 90.38 187 MET A N 1
ATOM 1515 C CA . MET A 1 187 ? 30.536 2.406 -70.701 1.00 90.38 187 MET A CA 1
ATOM 1516 C C . MET A 1 187 ? 30.608 3.888 -70.302 1.00 90.38 187 MET A C 1
ATOM 1518 O O . MET A 1 187 ? 31.703 4.430 -70.219 1.00 90.38 187 MET A O 1
ATOM 1522 N N . LYS A 1 188 ? 29.469 4.526 -69.998 1.00 92.12 188 LYS A N 1
ATOM 1523 C CA . LYS A 1 188 ? 29.413 5.945 -69.613 1.00 92.12 188 LYS A CA 1
ATOM 1524 C C . LYS A 1 188 ? 29.981 6.184 -68.210 1.00 92.12 188 LYS A C 1
ATOM 1526 O O . LYS A 1 188 ? 30.683 7.166 -67.984 1.00 92.12 188 LYS A O 1
ATOM 1531 N N . GLU A 1 189 ? 29.683 5.294 -67.267 1.00 92.06 189 GLU A N 1
ATOM 1532 C CA . GLU A 1 189 ? 30.263 5.344 -65.918 1.00 92.06 189 GLU A CA 1
ATOM 1533 C C . GLU A 1 189 ? 31.771 5.092 -65.990 1.00 92.06 189 GLU A C 1
ATOM 1535 O O . GLU A 1 189 ? 32.550 5.852 -65.429 1.00 92.06 189 GLU A O 1
ATOM 1540 N N . LEU A 1 190 ? 32.188 4.104 -66.785 1.00 91.31 190 LEU A N 1
ATOM 1541 C CA . LEU A 1 190 ? 33.590 3.766 -67.019 1.00 91.31 190 LEU A CA 1
ATOM 1542 C C . LEU A 1 190 ? 34.388 4.923 -67.665 1.00 91.31 190 LEU A C 1
ATOM 1544 O O . LEU A 1 190 ? 35.531 5.170 -67.287 1.00 91.31 190 LEU A O 1
ATOM 1548 N N . GLU A 1 191 ? 33.782 5.677 -68.587 1.00 91.75 191 GLU A N 1
ATOM 1549 C CA . GLU A 1 191 ? 34.340 6.924 -69.143 1.00 91.75 191 GLU A CA 1
ATOM 1550 C C . GLU A 1 191 ? 34.396 8.059 -68.100 1.00 91.75 191 GLU A C 1
ATOM 1552 O O . GLU A 1 191 ? 35.364 8.818 -68.066 1.00 91.75 191 GLU A O 1
ATOM 1557 N N . THR A 1 192 ? 33.412 8.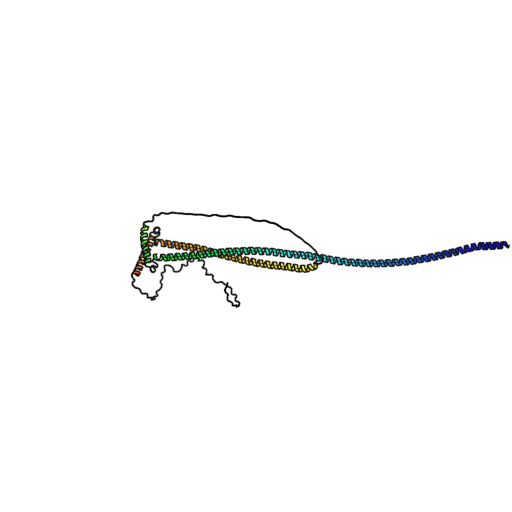141 -67.198 1.00 92.38 192 THR A N 1
ATOM 1558 C CA . THR A 1 192 ? 33.386 9.133 -66.105 1.00 92.38 192 THR A CA 1
ATOM 1559 C C . THR A 1 192 ? 34.503 8.877 -65.087 1.00 92.38 192 THR A C 1
ATOM 1561 O O . THR A 1 192 ? 35.216 9.806 -64.715 1.00 92.38 192 THR A O 1
ATOM 1564 N N . ILE A 1 193 ? 34.710 7.617 -64.687 1.00 92.44 193 ILE A N 1
ATOM 1565 C CA . ILE A 1 193 ? 35.817 7.214 -63.806 1.00 92.44 193 ILE A CA 1
ATOM 1566 C C . ILE A 1 193 ? 37.173 7.484 -64.487 1.00 92.44 193 ILE A C 1
ATOM 1568 O O . ILE A 1 193 ? 38.064 8.057 -63.863 1.00 92.44 193 ILE A O 1
ATOM 1572 N N . SER A 1 194 ? 37.312 7.183 -65.787 1.00 90.50 194 SER A N 1
ATOM 1573 C CA . SER A 1 194 ? 38.517 7.519 -66.569 1.00 90.50 194 SER A CA 1
ATOM 1574 C C . SER A 1 194 ? 38.861 9.011 -66.485 1.00 90.50 194 SER A C 1
ATOM 1576 O O . SER A 1 194 ? 40.005 9.374 -66.214 1.00 90.50 194 SER A O 1
ATOM 1578 N N . HIS A 1 195 ? 37.865 9.885 -66.652 1.00 93.00 195 HIS A N 1
ATOM 1579 C CA . HIS A 1 195 ? 38.068 11.331 -66.586 1.00 93.00 195 HIS A CA 1
ATOM 1580 C C . HIS A 1 195 ? 38.524 11.812 -65.197 1.00 93.00 195 HIS A C 1
ATOM 1582 O O . HIS A 1 195 ? 39.401 12.672 -65.115 1.00 93.00 195 HIS A O 1
ATOM 1588 N N . ILE A 1 196 ? 37.992 11.226 -64.115 1.00 91.62 196 ILE A N 1
ATOM 1589 C CA . ILE A 1 196 ? 38.430 11.518 -62.739 1.00 91.62 196 ILE A CA 1
ATOM 1590 C C . ILE A 1 196 ? 39.913 11.168 -62.561 1.00 91.62 196 ILE A C 1
ATOM 1592 O O . ILE A 1 196 ? 40.661 11.969 -62.002 1.00 91.62 196 ILE A O 1
ATOM 1596 N N . HIS A 1 197 ? 40.378 10.025 -63.080 1.00 90.25 197 HIS A N 1
ATOM 1597 C CA . HIS A 1 197 ? 41.793 9.663 -62.965 1.00 90.25 197 HIS A CA 1
ATOM 1598 C C . HIS A 1 197 ? 42.727 10.551 -63.805 1.00 90.25 197 HIS A C 1
ATOM 1600 O O . HIS A 1 197 ? 43.809 10.905 -63.338 1.00 90.25 197 HIS A O 1
ATOM 1606 N N . GLU A 1 198 ? 42.318 10.966 -65.007 1.00 91.75 198 GLU A N 1
ATOM 1607 C CA . GLU A 1 198 ? 43.085 11.937 -65.800 1.00 91.75 198 GLU A CA 1
ATOM 1608 C C . GLU A 1 198 ? 43.183 13.314 -65.126 1.00 91.75 198 GLU A C 1
ATOM 1610 O O . GLU A 1 198 ? 44.227 13.964 -65.189 1.00 91.75 198 GLU A O 1
ATOM 1615 N N . GLU A 1 199 ? 42.094 13.780 -64.510 1.00 89.69 199 GLU A N 1
ATOM 1616 C CA . GLU A 1 199 ? 42.042 15.083 -63.846 1.00 89.69 199 GLU A CA 1
ATOM 1617 C C . GLU A 1 199 ? 42.794 15.078 -62.511 1.00 89.69 199 GLU A C 1
ATOM 1619 O O . GLU A 1 199 ? 43.568 16.000 -62.260 1.00 89.69 199 GLU A O 1
ATOM 1624 N N . GLY A 1 200 ? 42.673 14.013 -61.709 1.00 85.50 200 GLY A N 1
ATOM 1625 C CA . GLY A 1 200 ? 43.460 13.833 -60.485 1.00 85.50 200 GLY A CA 1
ATOM 1626 C C . GLY A 1 200 ? 44.962 13.938 -60.760 1.00 85.50 200 GLY A C 1
ATOM 1627 O O . GLY A 1 200 ? 45.656 14.730 -60.125 1.00 85.50 200 GLY A O 1
ATOM 1628 N N . LEU A 1 201 ? 45.457 13.255 -61.800 1.00 88.75 201 LEU A N 1
ATOM 1629 C CA . LEU A 1 201 ? 46.851 13.380 -62.242 1.00 88.75 201 LEU A CA 1
ATOM 1630 C C . LEU A 1 201 ? 47.223 14.816 -62.652 1.00 88.75 201 LEU A C 1
ATOM 1632 O O . LEU A 1 201 ? 48.328 15.262 -62.345 1.00 88.75 201 LEU A O 1
ATOM 1636 N N . ARG A 1 202 ? 46.341 15.578 -63.313 1.00 89.19 202 ARG A N 1
ATOM 1637 C CA . ARG A 1 202 ? 46.610 16.995 -63.637 1.00 89.19 202 ARG A CA 1
ATOM 1638 C C . ARG A 1 202 ? 46.708 17.863 -62.378 1.00 89.19 202 ARG A C 1
ATOM 1640 O O . ARG A 1 202 ? 47.631 18.670 -62.274 1.00 89.19 202 ARG A O 1
ATOM 1647 N N . GLN A 1 203 ? 45.801 17.678 -61.421 1.00 84.94 203 GLN A N 1
ATOM 1648 C CA . GLN A 1 203 ? 45.742 18.476 -60.194 1.00 84.94 203 GLN A CA 1
ATOM 1649 C C . GLN A 1 203 ? 46.905 18.173 -59.245 1.00 84.94 203 GLN A C 1
ATOM 1651 O O . GLN A 1 203 ? 47.510 19.105 -58.722 1.00 84.94 203 GLN A O 1
ATOM 1656 N N . ILE A 1 204 ? 47.301 16.902 -59.115 1.00 85.88 204 ILE A N 1
ATOM 1657 C CA . ILE A 1 204 ? 48.495 16.470 -58.371 1.00 85.88 204 ILE A CA 1
ATOM 1658 C C . ILE A 1 204 ? 49.742 17.243 -58.826 1.00 85.88 204 ILE A C 1
ATOM 1660 O O . ILE A 1 204 ? 50.428 17.855 -58.006 1.00 85.88 204 ILE A O 1
ATOM 1664 N N . HIS A 1 205 ? 50.006 17.285 -60.136 1.00 85.75 205 HIS A N 1
ATOM 1665 C CA . HIS A 1 205 ? 51.164 17.995 -60.688 1.00 85.75 205 HIS A CA 1
ATOM 1666 C C . HIS A 1 205 ? 51.082 19.526 -60.535 1.00 85.75 205 HIS A C 1
ATOM 1668 O O . HIS A 1 205 ? 52.115 20.195 -60.579 1.00 85.75 205 HIS A O 1
ATOM 1674 N N . ALA A 1 206 ? 49.885 20.098 -60.364 1.00 83.44 206 ALA A N 1
ATOM 1675 C CA . ALA A 1 206 ? 49.681 21.533 -60.151 1.00 83.44 206 ALA A CA 1
ATOM 1676 C C . ALA A 1 206 ? 49.808 21.938 -58.671 1.00 83.44 206 ALA A C 1
ATOM 1678 O O . ALA A 1 206 ? 50.396 22.970 -58.354 1.00 83.44 206 ALA A O 1
ATOM 1679 N N . ILE A 1 207 ? 49.305 21.115 -57.752 1.00 78.19 207 ILE A N 1
ATOM 1680 C CA . ILE A 1 207 ? 49.288 21.399 -56.312 1.00 78.19 207 ILE A CA 1
ATOM 1681 C C . ILE A 1 207 ? 50.680 21.297 -55.672 1.00 78.19 207 ILE A C 1
ATOM 1683 O O . ILE A 1 207 ? 51.004 22.081 -54.777 1.00 78.19 207 ILE A O 1
ATOM 1687 N N . GLN A 1 208 ? 51.565 20.474 -56.247 1.00 72.12 208 GLN A N 1
ATOM 1688 C CA . GLN A 1 208 ? 53.017 20.481 -55.991 1.00 72.12 208 GLN A CA 1
ATOM 1689 C C . GLN A 1 208 ? 53.682 21.865 -56.197 1.00 72.12 208 GLN A C 1
ATOM 1691 O O . GLN A 1 208 ? 54.854 22.037 -55.870 1.00 72.12 208 GLN A O 1
ATOM 1696 N N . GLN A 1 209 ? 52.950 22.854 -56.728 1.00 72.88 209 GLN A N 1
ATOM 1697 C CA . GLN A 1 209 ? 53.412 24.209 -57.030 1.00 72.88 209 GLN A CA 1
ATOM 1698 C C . GLN A 1 209 ? 52.768 25.307 -56.139 1.00 72.88 209 GLN A C 1
ATOM 1700 O O . GLN A 1 209 ? 53.099 26.475 -56.339 1.00 72.88 209 GLN A O 1
ATOM 1705 N N . GLN A 1 210 ? 51.849 24.996 -55.198 1.00 61.25 210 GLN A N 1
ATOM 1706 C CA . GLN A 1 210 ? 50.902 26.005 -54.650 1.00 61.25 210 GLN A CA 1
ATOM 1707 C C . GLN A 1 210 ? 50.752 26.205 -53.120 1.00 61.25 210 GLN A C 1
ATOM 1709 O O . GLN A 1 210 ? 50.145 27.200 -52.723 1.00 61.25 210 GLN A O 1
ATOM 1714 N N . HIS A 1 211 ? 51.248 25.326 -52.247 1.00 53.19 211 HIS A N 1
ATOM 1715 C CA . HIS A 1 211 ? 50.858 25.265 -50.816 1.00 53.19 211 HIS A CA 1
ATOM 1716 C C . HIS A 1 211 ? 51.340 26.468 -49.937 1.00 53.19 211 HIS A C 1
ATOM 1718 O O . HIS A 1 211 ? 52.377 26.372 -49.281 1.00 53.19 211 HIS A O 1
ATOM 1724 N N . VAL A 1 212 ? 50.631 27.627 -49.951 1.00 53.19 212 VAL A N 1
ATOM 1725 C CA . VAL A 1 212 ? 51.140 28.931 -49.412 1.00 53.19 212 VAL A CA 1
ATOM 1726 C C . VAL A 1 212 ? 50.166 29.807 -48.522 1.00 53.19 212 VAL A C 1
ATOM 1728 O O . VAL A 1 212 ? 50.647 30.749 -47.898 1.00 53.19 212 VAL A O 1
ATOM 1731 N N . GLY A 1 213 ? 48.862 29.483 -48.320 1.00 44.25 213 GLY A N 1
ATOM 1732 C CA . GLY A 1 213 ? 48.048 29.816 -47.085 1.00 44.25 213 GLY A CA 1
ATOM 1733 C C . GLY A 1 213 ? 47.028 31.016 -46.992 1.00 44.25 213 GLY A C 1
ATOM 1734 O O . GLY A 1 213 ? 47.159 31.968 -47.753 1.00 44.25 213 GLY A O 1
ATOM 1735 N N . MET A 1 214 ? 46.023 30.966 -46.050 1.00 46.44 214 MET A N 1
ATOM 1736 C CA . MET A 1 214 ? 45.176 32.046 -45.372 1.00 46.44 214 MET A CA 1
ATOM 1737 C C . MET A 1 214 ? 43.851 31.520 -44.660 1.00 46.44 214 MET A C 1
ATOM 1739 O O . MET A 1 214 ? 43.463 30.407 -44.985 1.00 46.44 214 MET A O 1
ATOM 1743 N N . HIS A 1 215 ? 43.141 32.237 -43.717 1.00 45.12 215 HIS A N 1
ATOM 1744 C CA . HIS A 1 215 ? 41.840 31.799 -43.035 1.00 45.12 215 HIS A CA 1
ATOM 1745 C C . HIS A 1 215 ? 41.024 32.815 -42.107 1.00 45.12 215 HIS A C 1
ATOM 1747 O O . HIS A 1 215 ? 41.577 33.874 -41.806 1.00 45.12 215 HIS A O 1
ATOM 1753 N N . HIS A 1 216 ? 39.806 32.421 -41.574 1.00 43.38 216 HIS A N 1
ATOM 1754 C CA . HIS A 1 216 ? 38.923 32.897 -40.398 1.00 43.38 216 HIS A CA 1
ATOM 1755 C C . HIS A 1 216 ? 37.553 33.658 -40.673 1.00 43.38 216 HIS A C 1
ATOM 1757 O O . HIS A 1 216 ? 37.461 34.242 -41.744 1.00 43.38 216 HIS A O 1
ATOM 1763 N N . SER A 1 217 ? 36.472 33.813 -39.822 1.00 42.25 217 SER A N 1
ATOM 1764 C CA . SER A 1 217 ? 35.826 33.104 -38.636 1.00 42.25 217 SER A CA 1
ATOM 1765 C C . SER A 1 217 ? 34.491 33.762 -38.039 1.00 42.25 217 SER A C 1
ATOM 1767 O O . SER A 1 217 ? 34.422 34.985 -37.998 1.00 42.25 217 SER A O 1
ATOM 1769 N N . THR A 1 218 ? 33.540 32.989 -37.413 1.00 39.84 218 THR A N 1
ATOM 1770 C CA . THR A 1 218 ? 32.502 33.296 -36.308 1.00 39.84 218 THR A CA 1
ATOM 1771 C C . THR A 1 218 ? 31.280 34.280 -36.471 1.00 39.84 218 THR A C 1
ATOM 1773 O O . THR A 1 218 ? 31.350 35.142 -37.334 1.00 39.84 218 THR A O 1
ATOM 1776 N N . GLY A 1 219 ? 30.143 34.297 -35.691 1.00 35.78 219 GLY A N 1
ATOM 1777 C CA . GLY A 1 219 ? 29.505 33.420 -34.634 1.00 35.78 219 GLY A CA 1
ATOM 1778 C C . GLY A 1 219 ? 28.363 34.054 -33.712 1.00 35.78 219 GLY A C 1
ATOM 1779 O O . GLY A 1 219 ? 28.337 35.270 -33.580 1.00 35.78 219 GLY A O 1
ATOM 1780 N N . HIS A 1 220 ? 27.504 33.236 -33.023 1.00 36.66 220 HIS A N 1
ATOM 1781 C CA . HIS A 1 220 ? 26.613 33.463 -31.795 1.00 36.66 220 HIS A CA 1
ATOM 1782 C C . HIS A 1 220 ? 25.319 34.387 -31.777 1.00 36.66 220 HIS A C 1
ATOM 1784 O O . HIS A 1 220 ? 25.179 35.183 -32.695 1.00 36.66 220 HIS A O 1
ATOM 1790 N N . VAL A 1 221 ? 24.374 34.445 -30.767 1.00 33.97 221 VAL A N 1
ATOM 1791 C CA . VAL A 1 221 ? 23.622 33.471 -29.855 1.00 33.97 221 VAL A CA 1
ATOM 1792 C C . VAL A 1 221 ? 22.526 34.145 -28.894 1.00 33.97 221 VAL A C 1
ATOM 1794 O O . VAL A 1 221 ? 22.619 35.351 -28.692 1.00 33.97 221 VAL A O 1
ATOM 1797 N N . ASN A 1 222 ? 21.579 33.384 -28.254 1.00 34.94 222 ASN A N 1
ATOM 1798 C CA . ASN A 1 222 ? 20.675 33.625 -27.040 1.00 34.94 222 ASN A CA 1
ATOM 1799 C C . ASN A 1 222 ? 19.417 34.594 -27.023 1.00 34.94 222 ASN A C 1
ATOM 1801 O O . ASN A 1 222 ? 19.331 35.449 -27.897 1.00 34.94 222 ASN A O 1
ATOM 1805 N N . ASP A 1 223 ? 18.453 34.632 -26.039 1.00 35.22 223 ASP A N 1
ATOM 1806 C CA . ASP A 1 223 ? 17.722 33.620 -25.170 1.00 35.22 223 ASP A CA 1
ATOM 1807 C C . ASP A 1 223 ? 16.587 34.192 -24.200 1.00 35.22 223 ASP A C 1
ATOM 1809 O O . ASP A 1 223 ? 16.597 35.378 -23.883 1.00 35.22 223 ASP A O 1
ATOM 1813 N N . GLU A 1 224 ? 15.666 33.314 -23.721 1.00 39.44 224 GLU A N 1
ATOM 1814 C CA . GLU A 1 224 ? 14.817 33.177 -22.473 1.00 39.44 224 GLU A CA 1
ATOM 1815 C C . GLU A 1 224 ? 13.813 34.200 -21.812 1.00 39.44 224 GLU A C 1
ATOM 1817 O O . GLU A 1 224 ? 13.928 35.411 -21.975 1.00 39.44 224 GLU A O 1
ATOM 1822 N N . LEU A 1 225 ? 12.836 33.681 -20.993 1.00 31.73 225 LEU A N 1
ATOM 1823 C CA . LEU A 1 225 ? 12.432 34.093 -19.592 1.00 31.73 225 LEU A CA 1
ATOM 1824 C C . LEU A 1 225 ? 11.109 33.445 -18.997 1.00 31.73 225 LEU A C 1
ATOM 1826 O O . LEU A 1 225 ? 10.581 32.499 -19.575 1.00 31.73 225 LEU A O 1
ATOM 1830 N N . LYS A 1 226 ? 10.625 33.873 -17.791 1.00 38.06 226 LYS A N 1
ATOM 1831 C CA . LYS A 1 226 ? 9.628 33.256 -16.818 1.00 38.06 226 LYS A CA 1
ATOM 1832 C C . LYS A 1 226 ? 8.883 34.339 -15.948 1.00 38.06 226 LYS A C 1
ATOM 1834 O O . LYS A 1 226 ? 9.353 35.469 -16.007 1.00 38.06 226 LYS A O 1
ATOM 1839 N N . LYS A 1 227 ? 7.859 34.198 -15.045 1.00 41.19 227 LYS A N 1
ATOM 1840 C CA . LYS A 1 227 ? 6.751 33.267 -14.568 1.00 41.19 227 LYS A CA 1
ATOM 1841 C C . LYS A 1 227 ? 5.863 34.055 -13.510 1.00 41.19 227 LYS A C 1
ATOM 1843 O O . LYS A 1 227 ? 6.170 35.222 -13.306 1.00 41.19 227 LYS A O 1
ATOM 1848 N N . VAL A 1 228 ? 4.886 33.435 -12.780 1.00 33.72 228 VAL A N 1
ATOM 1849 C CA . VAL A 1 228 ? 4.118 33.883 -11.531 1.00 33.72 228 VAL A CA 1
ATOM 1850 C C . VAL A 1 228 ? 2.710 34.516 -11.789 1.00 33.72 228 VAL A C 1
ATOM 1852 O O . VAL A 1 228 ? 2.567 35.102 -12.853 1.00 33.72 228 VAL A O 1
ATOM 1855 N N . ALA A 1 229 ? 1.659 34.557 -10.920 1.00 40.56 229 ALA A N 1
ATOM 1856 C CA . ALA A 1 229 ? 0.944 33.686 -9.913 1.00 40.56 229 ALA A CA 1
ATOM 1857 C C . ALA A 1 229 ? -0.304 34.489 -9.344 1.00 40.56 229 ALA A C 1
ATOM 1859 O O . ALA A 1 229 ? -0.599 35.505 -9.969 1.00 40.56 229 ALA A O 1
ATOM 1860 N N . GLU A 1 230 ? -1.123 34.256 -8.279 1.00 41.84 230 GLU A N 1
ATOM 1861 C CA . GLU A 1 230 ? -1.394 33.297 -7.141 1.00 41.84 230 GLU A CA 1
ATOM 1862 C C . GLU A 1 230 ? -2.948 33.450 -6.770 1.00 41.84 230 GLU A C 1
ATOM 1864 O O . GLU A 1 230 ? -3.665 33.766 -7.716 1.00 41.84 230 GLU A O 1
ATOM 1869 N N . GLU A 1 231 ? -3.687 33.329 -5.621 1.00 37.28 231 GLU A N 1
ATOM 1870 C CA . GLU A 1 231 ? -3.609 33.027 -4.147 1.00 37.28 231 GLU A CA 1
ATOM 1871 C C . GLU A 1 231 ? -5.061 32.830 -3.496 1.00 37.28 231 GLU A C 1
ATOM 1873 O O . GLU A 1 231 ? -6.044 33.193 -4.138 1.00 37.28 231 GLU A O 1
ATOM 1878 N N . LYS A 1 232 ? -5.183 32.431 -2.192 1.00 34.84 232 LYS A N 1
ATOM 1879 C CA . LYS A 1 232 ? -6.266 32.673 -1.137 1.00 34.84 232 LYS A CA 1
ATOM 1880 C C . LYS A 1 232 ? -7.520 31.765 -0.873 1.00 34.84 232 LYS A C 1
ATOM 1882 O O . LYS A 1 232 ? -7.947 30.994 -1.720 1.00 34.84 232 LYS A O 1
ATOM 1887 N N . ASP A 1 233 ? -8.034 31.851 0.387 1.00 38.50 233 ASP A N 1
ATOM 1888 C CA . ASP A 1 233 ? -8.844 30.862 1.184 1.00 38.50 233 ASP A CA 1
ATOM 1889 C C . ASP A 1 233 ? -9.537 31.533 2.464 1.00 38.50 233 ASP A C 1
ATOM 1891 O O . ASP A 1 233 ? -9.483 32.766 2.520 1.00 38.50 233 ASP A O 1
ATOM 1895 N N . PRO A 1 234 ? -10.085 30.869 3.541 1.00 63.62 234 PRO A N 1
ATOM 1896 C CA . PRO A 1 234 ? -11.495 30.435 3.823 1.00 63.62 234 PRO A CA 1
ATOM 1897 C C . PRO A 1 234 ? -12.178 31.011 5.137 1.00 63.62 234 PRO A C 1
ATOM 1899 O O . PRO A 1 234 ? -11.939 32.171 5.459 1.00 63.62 234 PRO A O 1
ATOM 1902 N N . LEU A 1 235 ? -12.990 30.195 5.892 1.00 32.66 235 LEU A N 1
ATOM 1903 C CA . LEU A 1 235 ? -13.574 30.272 7.299 1.00 32.66 235 LEU A CA 1
ATOM 1904 C C . LEU A 1 235 ? -15.148 30.227 7.385 1.00 32.66 235 LEU A C 1
ATOM 1906 O O . LEU A 1 235 ? -15.777 30.661 6.429 1.00 32.66 235 LEU A O 1
ATOM 1910 N N . ALA A 1 236 ? -15.900 29.809 8.448 1.00 39.38 236 ALA A N 1
ATOM 1911 C CA . ALA A 1 236 ? -15.731 28.956 9.671 1.00 39.38 236 ALA A CA 1
ATOM 1912 C C . ALA A 1 236 ? -17.093 28.720 10.460 1.00 39.38 236 ALA A C 1
ATOM 1914 O O . ALA A 1 236 ? -18.120 29.227 10.024 1.00 39.38 236 ALA A O 1
ATOM 1915 N N . GLU A 1 237 ? -17.074 28.040 11.644 1.00 40.47 237 GLU A N 1
ATOM 1916 C CA . GLU A 1 237 ? -18.116 27.931 12.745 1.00 40.47 237 GLU A CA 1
ATOM 1917 C C . GLU A 1 237 ? -19.359 26.974 12.618 1.00 40.47 237 GLU A C 1
ATOM 1919 O O . GLU A 1 237 ? -19.777 26.691 11.504 1.00 40.47 237 GLU A O 1
ATOM 1924 N N . ARG A 1 238 ? -20.075 26.469 13.675 1.00 34.28 238 ARG A N 1
ATOM 1925 C CA . ARG A 1 238 ? -19.761 25.915 15.049 1.00 34.28 238 ARG A CA 1
ATOM 1926 C C . ARG A 1 238 ? -20.963 25.125 15.706 1.00 34.28 238 ARG A C 1
ATOM 1928 O O . ARG A 1 238 ? -22.018 24.998 15.100 1.00 34.28 238 ARG A O 1
ATOM 1935 N N . LEU A 1 239 ? -20.783 24.557 16.923 1.00 40.41 239 LEU A N 1
ATOM 1936 C CA . LEU A 1 239 ? -21.584 23.503 17.648 1.00 40.41 239 LEU A CA 1
ATOM 1937 C C . LEU A 1 239 ? -22.690 23.952 18.660 1.00 40.41 239 LEU A C 1
ATOM 1939 O O . LEU A 1 239 ? -22.509 25.018 19.250 1.00 40.41 239 LEU A O 1
ATOM 1943 N N . LYS A 1 240 ? -23.660 23.056 19.039 1.00 42.09 240 LYS A N 1
ATOM 1944 C CA . LYS A 1 240 ? -23.971 22.617 20.460 1.00 42.09 240 LYS A CA 1
ATOM 1945 C C . LYS A 1 240 ? -25.202 21.679 20.749 1.00 42.09 240 LYS A C 1
ATOM 1947 O O . LYS A 1 240 ? -26.290 21.976 20.280 1.00 42.09 240 LYS A O 1
ATOM 1952 N N . SER A 1 241 ? -25.026 20.733 21.711 1.00 39.44 241 SER A N 1
ATOM 1953 C CA . SER A 1 241 ? -25.984 20.223 22.766 1.00 39.44 241 SER A CA 1
ATOM 1954 C C . SER A 1 241 ? -27.296 19.464 22.379 1.00 39.44 241 SER A C 1
ATOM 1956 O O . SER A 1 241 ? -27.669 19.507 21.216 1.00 39.44 241 SER A O 1
ATOM 1958 N N . ALA A 1 242 ? -28.117 18.814 23.252 1.00 43.75 242 ALA A N 1
ATOM 1959 C CA . ALA A 1 242 ? -28.046 18.061 24.559 1.00 43.75 242 ALA A CA 1
ATOM 1960 C C . ALA A 1 242 ? -29.519 17.678 25.009 1.00 43.75 242 ALA A C 1
ATOM 1962 O O . ALA A 1 242 ? -30.433 18.218 24.391 1.00 43.75 242 ALA A O 1
ATOM 1963 N N . GLU A 1 243 ? -29.948 16.867 26.014 1.00 37.09 243 GLU A N 1
ATOM 1964 C CA . GLU A 1 243 ? -29.430 15.851 26.988 1.00 37.09 243 GLU A CA 1
ATOM 1965 C C . GLU A 1 243 ? -30.625 15.064 27.658 1.00 37.09 243 GLU A C 1
ATOM 1967 O O . GLU A 1 243 ? -31.742 15.582 27.659 1.00 37.09 243 GLU A O 1
ATOM 1972 N N . ALA A 1 244 ? -30.440 13.853 28.245 1.00 41.94 244 ALA A N 1
ATOM 1973 C CA . ALA A 1 244 ? -31.455 13.039 29.001 1.00 41.94 244 ALA A CA 1
ATOM 1974 C C . ALA A 1 244 ? -30.797 11.846 29.782 1.00 41.94 244 ALA A C 1
ATOM 1976 O O . ALA A 1 244 ? -29.615 11.608 29.564 1.00 41.94 244 ALA A O 1
ATOM 1977 N N . GLY A 1 245 ? -31.401 10.995 30.653 1.00 42.81 245 GLY A N 1
ATOM 1978 C CA . GLY A 1 245 ? -32.737 10.825 31.301 1.00 42.81 245 GLY A CA 1
ATOM 1979 C C . GLY A 1 245 ? -32.896 9.393 31.936 1.00 42.81 245 GLY A C 1
ATOM 1980 O O . GLY A 1 245 ? -32.201 8.488 31.478 1.00 42.81 245 GLY A O 1
ATOM 1981 N N . ARG A 1 246 ? -33.742 9.120 32.975 1.00 40.47 246 ARG A N 1
ATOM 1982 C CA . ARG A 1 246 ? -33.889 7.750 33.601 1.00 40.47 246 ARG A CA 1
ATOM 1983 C C . ARG A 1 246 ? -35.253 7.351 34.244 1.00 40.47 246 ARG A C 1
ATOM 1985 O O . ARG A 1 246 ? -35.905 8.160 34.895 1.00 40.47 246 ARG A O 1
ATOM 1992 N N . LYS A 1 247 ? -35.565 6.039 34.182 1.00 47.44 247 LYS A N 1
ATOM 1993 C CA . LYS A 1 247 ? -36.356 5.193 35.126 1.00 47.44 247 LYS A CA 1
ATOM 1994 C C . LYS A 1 247 ? -35.623 3.839 35.271 1.00 47.44 247 LYS A C 1
ATOM 1996 O O . LYS A 1 247 ? -35.109 3.380 34.252 1.00 47.44 247 LYS A O 1
ATOM 2001 N N . ARG A 1 248 ? -35.555 3.209 36.459 1.00 49.28 248 ARG A N 1
ATOM 2002 C CA . ARG A 1 248 ? -34.958 1.861 36.681 1.00 49.28 248 ARG A CA 1
ATOM 2003 C C . ARG A 1 248 ? -35.191 1.343 38.121 1.00 49.28 248 ARG A C 1
ATOM 2005 O O . ARG A 1 248 ? -34.975 2.124 39.042 1.00 49.28 248 ARG A O 1
ATOM 2012 N N . SER A 1 249 ? -35.606 0.075 38.275 1.00 52.69 249 SER A N 1
ATOM 2013 C CA . SER A 1 249 ? -35.442 -0.773 39.486 1.00 52.69 249 SER A CA 1
ATOM 2014 C C . SER A 1 249 ? -35.921 -2.221 39.240 1.00 52.69 249 SER A C 1
ATOM 2016 O O . SER A 1 249 ? -35.147 -3.170 39.273 1.00 52.69 249 SER A O 1
ATOM 2018 N N . ASP A 1 250 ? -37.202 -2.408 38.909 1.00 46.84 250 ASP A N 1
ATOM 2019 C CA . ASP A 1 250 ? -37.873 -3.721 39.044 1.00 46.84 250 ASP A CA 1
ATOM 2020 C C . ASP A 1 250 ? -37.672 -4.659 37.835 1.00 46.84 250 ASP A C 1
ATOM 2022 O O . ASP A 1 250 ? -38.002 -5.843 37.868 1.00 46.84 250 ASP A O 1
ATOM 2026 N N . GLU A 1 251 ? -37.127 -4.125 36.745 1.00 53.19 251 GLU A N 1
ATOM 2027 C CA . GLU A 1 251 ? -36.856 -4.848 35.497 1.00 53.19 251 GLU A CA 1
ATOM 2028 C C . GLU A 1 251 ? -35.378 -5.268 35.375 1.00 53.19 251 GLU A C 1
ATOM 2030 O O . GLU A 1 251 ? -35.010 -5.957 34.423 1.00 53.19 251 GLU A O 1
ATOM 2035 N N . GLU A 1 252 ? -34.511 -4.820 36.290 1.00 51.69 252 GLU A N 1
ATOM 2036 C CA . GLU A 1 252 ? -33.054 -4.901 36.130 1.00 51.69 252 GLU A CA 1
ATOM 2037 C C . GLU A 1 252 ? -32.510 -6.338 36.064 1.00 51.69 252 GLU A C 1
ATOM 2039 O O . GLU A 1 252 ? -31.811 -6.619 35.094 1.00 51.69 252 GLU A O 1
ATOM 2044 N N . PRO A 1 253 ? -32.884 -7.299 36.937 1.00 49.59 253 PRO A N 1
ATOM 2045 C CA . PRO A 1 253 ? -32.371 -8.673 36.847 1.00 49.59 253 PRO A CA 1
ATOM 2046 C C . PRO A 1 253 ? -32.646 -9.362 35.500 1.00 49.59 253 PRO A C 1
ATOM 2048 O O . PRO A 1 253 ? -31.807 -10.102 34.997 1.00 49.59 253 PRO A O 1
ATOM 2051 N N . LYS A 1 254 ? -33.800 -9.079 34.875 1.00 53.53 254 LYS A N 1
ATOM 2052 C CA . LYS A 1 254 ? -34.163 -9.627 33.555 1.00 53.53 254 LYS A CA 1
ATOM 2053 C C . LYS A 1 254 ? -33.568 -8.843 32.389 1.00 53.53 254 LYS A C 1
ATOM 2055 O O . LYS A 1 254 ? -33.439 -9.395 31.300 1.00 53.53 254 LYS A O 1
ATOM 2060 N N . ARG A 1 255 ? -33.192 -7.576 32.599 1.00 54.97 255 ARG A N 1
ATOM 2061 C CA . ARG A 1 255 ? -32.309 -6.878 31.662 1.00 54.97 255 ARG A CA 1
ATOM 2062 C C . ARG A 1 255 ? -30.902 -7.463 31.726 1.00 54.97 255 ARG A C 1
ATOM 2064 O O . ARG A 1 255 ? -30.378 -7.758 30.665 1.00 54.97 255 ARG A O 1
ATOM 2071 N N . TYR A 1 256 ? -30.357 -7.752 32.909 1.00 52.69 256 TYR A N 1
ATOM 2072 C CA . TYR A 1 256 ? -28.989 -8.261 33.048 1.00 52.69 256 TYR A CA 1
ATOM 2073 C C . TYR A 1 256 ? -28.727 -9.594 32.338 1.00 52.69 256 TYR A C 1
ATOM 2075 O O . TYR A 1 256 ? -27.704 -9.698 31.676 1.00 52.69 256 TYR A O 1
ATOM 2083 N N . GLU A 1 257 ? -29.627 -10.583 32.359 1.00 53.75 257 GLU A N 1
ATOM 2084 C CA . GLU A 1 257 ? -29.414 -11.813 31.563 1.00 53.75 257 GLU A CA 1
ATOM 2085 C C . GLU A 1 257 ? -29.318 -11.521 30.050 1.00 53.75 257 GLU A C 1
ATOM 2087 O O . GLU A 1 257 ? -28.447 -12.048 29.358 1.00 53.75 257 GLU A O 1
ATOM 2092 N N . MET A 1 258 ? -30.163 -10.623 29.535 1.00 60.03 258 MET A N 1
ATOM 2093 C CA . MET A 1 258 ? -30.195 -10.240 28.118 1.00 60.03 258 MET A CA 1
ATOM 2094 C C . MET A 1 258 ? -29.057 -9.270 27.731 1.00 60.03 258 MET A C 1
ATOM 2096 O O . MET A 1 258 ? -28.549 -9.315 26.612 1.00 60.03 258 MET A O 1
ATOM 2100 N N . GLU A 1 259 ? -28.622 -8.417 28.655 1.00 61.75 259 GLU A N 1
ATOM 2101 C CA . GLU A 1 259 ? -27.483 -7.490 28.548 1.00 61.75 259 GLU A CA 1
ATOM 2102 C C . GLU A 1 259 ? -26.143 -8.242 28.679 1.00 61.75 259 GLU A C 1
ATOM 2104 O O . GLU A 1 259 ? -25.136 -7.876 28.064 1.00 61.75 259 GLU A O 1
ATOM 2109 N N . ASN A 1 260 ? -26.129 -9.367 29.397 1.00 61.97 260 ASN A N 1
ATOM 2110 C CA . ASN A 1 260 ? -25.003 -10.293 29.449 1.00 61.97 260 ASN A CA 1
ATOM 2111 C C . ASN A 1 260 ? -24.854 -11.078 28.139 1.00 61.97 260 ASN A C 1
ATOM 2113 O O . ASN A 1 260 ? -23.744 -11.144 27.619 1.00 61.97 260 ASN A O 1
ATOM 2117 N N . VAL A 1 261 ? -25.949 -11.547 27.529 1.00 62.62 261 VAL A N 1
ATOM 2118 C CA . VAL A 1 261 ? -25.900 -12.109 26.165 1.00 62.62 261 VAL A CA 1
ATOM 2119 C C . VAL A 1 261 ? -25.469 -11.047 25.144 1.00 62.62 261 VAL A C 1
ATOM 2121 O O . VAL A 1 261 ? -24.423 -11.193 24.517 1.00 62.62 261 VAL A O 1
ATOM 2124 N N . THR A 1 262 ? -26.199 -9.934 25.021 1.00 75.12 262 THR A N 1
ATOM 2125 C CA . THR A 1 262 ? -25.946 -8.941 23.954 1.00 75.12 262 THR A CA 1
ATOM 2126 C C . THR A 1 262 ? -24.590 -8.242 24.058 1.00 75.12 262 THR A C 1
ATOM 2128 O O . THR A 1 262 ? -23.970 -7.950 23.039 1.00 75.12 262 THR A O 1
ATOM 2131 N N . GLY A 1 263 ? -24.067 -7.998 25.262 1.00 79.06 263 GLY A N 1
ATOM 2132 C CA . GLY A 1 263 ? -22.717 -7.445 25.406 1.00 79.06 263 GLY A CA 1
ATOM 2133 C C . GLY A 1 263 ? -21.593 -8.456 25.124 1.00 79.06 263 GLY A C 1
ATOM 2134 O O . GLY A 1 263 ? -20.500 -8.037 24.752 1.00 79.06 263 GLY A O 1
ATOM 2135 N N . GLU A 1 264 ? -21.843 -9.767 25.243 1.00 84.38 264 GLU A N 1
ATOM 2136 C CA . GLU A 1 264 ? -20.884 -10.798 24.813 1.00 84.38 264 GLU A CA 1
ATOM 2137 C C . GLU A 1 264 ? -20.943 -10.997 23.290 1.00 84.38 264 GLU A C 1
ATOM 2139 O O . GLU A 1 264 ? -19.907 -11.151 22.649 1.00 84.38 264 GLU A O 1
ATOM 2144 N N . GLU A 1 265 ? -22.126 -10.863 22.678 1.00 88.56 265 GLU A N 1
ATOM 2145 C CA . GLU A 1 265 ? -22.277 -10.736 21.220 1.00 88.56 265 GLU A CA 1
ATOM 2146 C C . GLU A 1 265 ? -21.521 -9.504 20.682 1.00 88.56 265 GLU A C 1
ATOM 2148 O O . GLU A 1 265 ? -20.810 -9.603 19.680 1.00 88.56 265 GLU A O 1
ATOM 2153 N N . ILE A 1 266 ? -21.596 -8.356 21.375 1.00 89.38 266 ILE A N 1
ATOM 2154 C CA . ILE A 1 266 ? -20.790 -7.162 21.062 1.00 89.38 266 ILE A CA 1
ATOM 2155 C C . ILE A 1 266 ? -19.295 -7.466 21.205 1.00 89.38 266 ILE A C 1
ATOM 2157 O O . ILE A 1 266 ? -18.536 -7.180 20.279 1.00 89.38 266 ILE A O 1
ATOM 2161 N N . ARG A 1 267 ? -18.857 -8.076 22.315 1.00 92.31 267 ARG A N 1
ATOM 2162 C CA . ARG A 1 267 ? -17.449 -8.448 22.531 1.00 92.31 267 ARG A CA 1
ATOM 2163 C C . ARG A 1 267 ? -16.930 -9.354 21.408 1.00 92.31 267 ARG A C 1
ATOM 2165 O O . ARG A 1 267 ? -15.902 -9.044 20.808 1.00 92.31 267 ARG A O 1
ATOM 2172 N N . GLN A 1 268 ? -17.666 -10.412 21.065 1.00 94.38 268 GLN A N 1
ATOM 2173 C CA . GLN A 1 268 ? -17.318 -11.315 19.967 1.00 94.38 268 GLN A CA 1
ATOM 2174 C C . GLN A 1 268 ? -17.294 -10.582 18.617 1.00 94.38 268 GLN A C 1
ATOM 2176 O O . GLN A 1 268 ? -16.395 -10.817 17.816 1.00 94.38 268 GLN A O 1
ATOM 2181 N N . SER A 1 269 ? -18.223 -9.652 18.368 1.00 95.69 269 SER A N 1
ATOM 2182 C CA . SER A 1 269 ? -18.232 -8.824 17.154 1.00 95.69 269 SER A CA 1
ATOM 2183 C C . SER A 1 269 ? -17.010 -7.898 17.055 1.00 95.69 269 SER A C 1
ATOM 2185 O O . SER A 1 269 ? -16.494 -7.688 15.952 1.00 95.69 269 SER A O 1
ATOM 2187 N N . LEU A 1 270 ? -16.529 -7.356 18.181 1.00 96.06 270 LEU A N 1
ATOM 2188 C CA . LEU A 1 270 ? -15.307 -6.548 18.245 1.00 96.06 270 LEU A CA 1
ATOM 2189 C C . LEU A 1 270 ? -14.061 -7.418 18.006 1.00 96.06 270 LEU A C 1
ATOM 2191 O O . LEU A 1 270 ? -13.224 -7.065 17.178 1.00 96.06 270 LEU A O 1
ATOM 2195 N N . GLU A 1 271 ? -13.960 -8.589 18.642 1.00 96.75 271 GLU A N 1
ATOM 2196 C CA . GLU A 1 271 ? -12.870 -9.553 18.406 1.00 96.75 271 GLU A CA 1
ATOM 2197 C C . GLU A 1 271 ? -12.851 -10.062 16.947 1.00 96.75 271 GLU A C 1
ATOM 2199 O O . GLU A 1 271 ? -11.788 -10.183 16.328 1.00 96.75 271 GLU A O 1
ATOM 2204 N N . ASP A 1 272 ? -14.023 -10.264 16.343 1.00 97.19 272 ASP A N 1
ATOM 2205 C CA . ASP A 1 272 ? -14.189 -10.611 14.930 1.00 97.19 272 ASP A CA 1
ATOM 2206 C C . ASP A 1 272 ? -13.830 -9.458 13.980 1.00 97.19 272 ASP A C 1
ATOM 2208 O O . ASP A 1 272 ? -13.367 -9.697 12.861 1.00 97.19 272 ASP A O 1
ATOM 2212 N N . GLU A 1 273 ? -14.031 -8.198 14.374 1.00 97.00 273 GLU A N 1
ATOM 2213 C CA . GLU A 1 273 ? -13.528 -7.048 13.616 1.00 97.00 273 GLU A CA 1
ATOM 2214 C C . GLU A 1 273 ? -12.009 -6.872 13.763 1.00 97.00 273 GLU A C 1
ATOM 2216 O O . GLU A 1 273 ? -11.336 -6.655 12.756 1.00 97.00 273 GLU A O 1
ATOM 2221 N N . ILE A 1 274 ? -11.440 -7.073 14.955 1.00 97.75 274 ILE A N 1
ATOM 2222 C CA . ILE A 1 274 ? -9.983 -7.124 15.165 1.00 97.75 274 ILE A CA 1
ATOM 2223 C C . ILE A 1 274 ? -9.356 -8.197 14.269 1.00 97.75 274 ILE A C 1
ATOM 2225 O O . ILE A 1 274 ? -8.365 -7.922 13.591 1.00 97.75 274 ILE A O 1
ATOM 2229 N N . ARG A 1 275 ? -9.947 -9.400 14.203 1.00 98.12 275 ARG A N 1
ATOM 2230 C CA . ARG A 1 275 ? -9.483 -10.484 13.321 1.00 98.12 275 ARG A CA 1
ATOM 2231 C C . ARG A 1 275 ? -9.478 -10.057 11.848 1.00 98.12 275 ARG A C 1
ATOM 2233 O O . ARG A 1 275 ? -8.447 -10.189 11.191 1.00 98.12 275 ARG A O 1
ATOM 2240 N N . ARG A 1 276 ? -10.583 -9.483 11.355 1.00 98.00 276 ARG A N 1
ATOM 2241 C CA . ARG A 1 276 ? -10.707 -8.986 9.968 1.00 98.00 276 ARG A CA 1
ATOM 2242 C C . ARG A 1 276 ? -9.732 -7.846 9.654 1.00 98.00 276 ARG A C 1
ATOM 2244 O O . ARG A 1 276 ? -9.118 -7.843 8.590 1.00 98.00 276 ARG A O 1
ATOM 2251 N N . LEU A 1 277 ? -9.542 -6.898 10.572 1.00 97.50 277 LEU A N 1
ATOM 2252 C CA . LEU A 1 277 ? -8.602 -5.789 10.387 1.00 97.50 277 LEU A CA 1
ATOM 2253 C C . LEU A 1 277 ? -7.144 -6.266 10.384 1.00 97.50 277 LEU A C 1
ATOM 2255 O O . LEU A 1 277 ? -6.371 -5.815 9.544 1.00 97.50 277 LEU A O 1
ATOM 2259 N N . ARG A 1 278 ? -6.767 -7.215 11.254 1.00 97.88 278 ARG A N 1
ATOM 2260 C CA . ARG A 1 278 ? -5.432 -7.846 11.226 1.00 97.88 278 ARG A CA 1
ATOM 2261 C C . ARG A 1 278 ? -5.179 -8.586 9.910 1.00 97.88 278 ARG A C 1
ATOM 2263 O O . ARG A 1 278 ? -4.083 -8.485 9.367 1.00 97.88 278 ARG A O 1
ATOM 2270 N N . GLU A 1 279 ? -6.184 -9.286 9.385 1.00 97.94 279 GLU A N 1
ATOM 2271 C CA . GLU A 1 279 ? -6.097 -9.929 8.070 1.00 97.94 279 GLU A CA 1
ATOM 2272 C C . GLU A 1 279 ? -5.932 -8.893 6.946 1.00 97.94 279 GLU A C 1
ATOM 2274 O O . GLU A 1 279 ? -5.050 -9.044 6.104 1.00 97.94 279 GLU A O 1
ATOM 2279 N N . THR A 1 280 ? -6.693 -7.793 6.993 1.00 97.44 280 THR A N 1
ATOM 2280 C CA . THR A 1 280 ? -6.579 -6.678 6.036 1.00 97.44 280 THR A CA 1
ATOM 2281 C C . THR A 1 280 ? -5.174 -6.067 6.051 1.00 97.44 280 THR A C 1
ATOM 2283 O O . THR A 1 280 ? -4.579 -5.929 4.989 1.00 97.44 280 THR A O 1
ATOM 2286 N N . VAL A 1 281 ? -4.595 -5.782 7.230 1.00 97.25 281 VAL A N 1
ATOM 2287 C CA . VAL A 1 281 ? -3.198 -5.302 7.351 1.00 97.25 281 VAL A CA 1
ATOM 2288 C C . VAL A 1 281 ? -2.211 -6.307 6.748 1.00 97.25 281 VAL A C 1
ATOM 2290 O O . VAL A 1 281 ? -1.316 -5.923 6.001 1.00 97.25 281 VAL A O 1
ATOM 2293 N N . GLY A 1 282 ? -2.381 -7.606 7.016 1.00 96.12 282 GLY A N 1
ATOM 2294 C CA . GLY A 1 282 ? -1.529 -8.647 6.430 1.00 96.12 282 GLY A CA 1
ATOM 2295 C C . GLY A 1 282 ? -1.599 -8.695 4.897 1.00 96.12 282 GLY A C 1
ATOM 2296 O O . GLY A 1 282 ? -0.576 -8.888 4.236 1.00 96.12 282 GLY A O 1
ATOM 2297 N N . GLN A 1 283 ? -2.785 -8.470 4.327 1.00 96.25 283 GLN A N 1
ATOM 2298 C CA . GLN A 1 283 ? -2.999 -8.391 2.881 1.00 96.25 283 GLN A CA 1
ATOM 2299 C C . GLN A 1 283 ? -2.396 -7.104 2.283 1.00 96.25 283 GLN A C 1
ATOM 2301 O O . GLN A 1 283 ? -1.634 -7.190 1.317 1.00 96.25 283 GLN A O 1
ATOM 2306 N N . THR A 1 284 ? -2.651 -5.924 2.868 1.00 95.12 284 THR A N 1
ATOM 2307 C CA . THR A 1 284 ? -2.121 -4.640 2.364 1.00 95.12 284 THR A CA 1
ATOM 2308 C C . THR A 1 284 ? -0.601 -4.557 2.480 1.00 95.12 284 THR A C 1
ATOM 2310 O O . THR A 1 284 ? 0.054 -4.115 1.534 1.00 95.12 284 THR A O 1
ATOM 2313 N N . GLU A 1 285 ? -0.008 -5.050 3.572 1.00 95.12 285 GLU A N 1
ATOM 2314 C CA . GLU A 1 285 ? 1.446 -5.193 3.694 1.00 95.12 285 GLU A CA 1
ATOM 2315 C C . GLU A 1 285 ? 2.017 -6.183 2.673 1.00 95.12 285 GLU A C 1
ATOM 2317 O O . GLU A 1 285 ? 3.056 -5.910 2.071 1.00 95.12 285 GLU A O 1
ATOM 2322 N N . GLY A 1 286 ? 1.354 -7.322 2.449 1.00 95.50 286 GLY A N 1
ATOM 2323 C CA . GLY A 1 286 ? 1.774 -8.306 1.450 1.00 95.50 286 GLY A CA 1
ATOM 2324 C C . GLY A 1 286 ? 1.817 -7.723 0.034 1.00 95.50 286 GLY A C 1
ATOM 2325 O O . GLY A 1 286 ? 2.763 -7.968 -0.714 1.00 95.50 286 GLY A O 1
ATOM 2326 N N . GLU A 1 287 ? 0.833 -6.898 -0.327 1.00 95.81 287 GLU A N 1
ATOM 2327 C CA . GLU A 1 287 ? 0.814 -6.169 -1.600 1.00 95.81 287 GLU A CA 1
ATOM 2328 C C . GLU A 1 287 ? 1.835 -5.025 -1.662 1.00 95.81 287 GLU A C 1
ATOM 2330 O O . GLU A 1 287 ? 2.466 -4.839 -2.703 1.00 95.81 287 GLU A O 1
ATOM 2335 N N . LYS A 1 288 ? 2.042 -4.282 -0.565 1.00 95.56 288 LYS A N 1
ATOM 2336 C CA . LYS A 1 288 ? 3.088 -3.248 -0.462 1.00 95.56 288 LYS A CA 1
ATOM 2337 C C . LYS A 1 288 ? 4.472 -3.849 -0.730 1.00 95.56 288 LYS A C 1
ATOM 2339 O O . LYS A 1 288 ? 5.226 -3.295 -1.524 1.00 95.56 288 LYS A O 1
ATOM 2344 N N . ARG A 1 289 ? 4.784 -5.002 -0.123 1.00 95.94 289 ARG A N 1
ATOM 2345 C CA . ARG A 1 289 ? 6.070 -5.705 -0.299 1.00 95.94 289 ARG A CA 1
ATOM 2346 C C . ARG A 1 289 ? 6.281 -6.167 -1.747 1.00 95.94 289 ARG A C 1
ATOM 2348 O O . ARG A 1 289 ? 7.347 -5.921 -2.295 1.00 95.94 289 ARG A O 1
ATOM 2355 N N . LYS A 1 290 ? 5.256 -6.730 -2.401 1.00 97.12 290 LYS A N 1
ATOM 2356 C CA . LYS A 1 290 ? 5.314 -7.092 -3.836 1.00 97.12 290 LYS A CA 1
ATOM 2357 C C . LYS A 1 290 ? 5.590 -5.888 -4.744 1.00 97.12 290 LYS A C 1
ATOM 2359 O O . LYS A 1 290 ? 6.315 -6.009 -5.722 1.00 97.12 290 LYS A O 1
ATOM 2364 N N . LYS A 1 291 ? 5.041 -4.713 -4.421 1.00 95.75 291 LYS A N 1
ATOM 2365 C CA . LYS A 1 291 ? 5.308 -3.473 -5.173 1.00 95.75 291 LYS A CA 1
ATOM 2366 C C . LYS A 1 291 ? 6.702 -2.915 -4.913 1.00 95.75 291 LYS A C 1
ATOM 2368 O O . LYS A 1 291 ? 7.308 -2.344 -5.808 1.00 95.75 291 LYS A O 1
ATOM 2373 N N . GLU A 1 292 ? 7.229 -3.092 -3.707 1.00 95.38 292 GLU A N 1
ATOM 2374 C CA . GLU A 1 292 ? 8.616 -2.753 -3.376 1.00 95.38 292 GLU A CA 1
ATOM 2375 C C . GLU A 1 292 ? 9.621 -3.633 -4.143 1.00 95.38 292 GLU A C 1
ATOM 2377 O O . GLU A 1 292 ? 10.623 -3.122 -4.641 1.00 95.38 292 GLU A O 1
ATOM 2382 N N . GLU A 1 293 ? 9.297 -4.916 -4.324 1.00 97.31 293 GLU A N 1
ATOM 2383 C CA . GLU A 1 293 ? 10.019 -5.868 -5.180 1.00 97.31 293 GLU A CA 1
ATOM 2384 C C . GLU A 1 293 ? 9.951 -5.459 -6.666 1.00 97.31 293 GLU A C 1
ATOM 2386 O O . GLU A 1 293 ? 10.993 -5.249 -7.284 1.00 97.31 293 GLU A O 1
ATOM 2391 N N . GLN A 1 294 ? 8.758 -5.174 -7.208 1.00 97.31 294 GLN A N 1
ATOM 2392 C CA . GLN A 1 294 ? 8.589 -4.635 -8.573 1.00 97.31 294 GLN A CA 1
ATOM 2393 C C . GLN A 1 294 ? 9.335 -3.305 -8.796 1.00 97.31 294 GLN A C 1
ATOM 2395 O O . GLN A 1 294 ? 9.907 -3.071 -9.858 1.00 97.31 294 GLN A O 1
ATOM 2400 N N . ILE A 1 295 ? 9.385 -2.421 -7.792 1.00 97.50 295 ILE A N 1
ATOM 2401 C CA . ILE A 1 295 ? 10.174 -1.179 -7.847 1.00 97.50 295 ILE A CA 1
ATOM 2402 C C . ILE A 1 295 ? 11.680 -1.470 -7.923 1.00 97.50 295 ILE A C 1
ATOM 2404 O O . ILE A 1 295 ? 12.406 -0.688 -8.542 1.00 97.50 295 ILE A O 1
ATOM 2408 N N . ALA A 1 296 ? 12.168 -2.552 -7.312 1.00 97.19 296 ALA A N 1
ATOM 2409 C CA . ALA A 1 296 ? 13.556 -2.983 -7.455 1.00 97.19 296 ALA A CA 1
ATOM 2410 C C . ALA A 1 296 ? 13.821 -3.559 -8.857 1.00 97.19 296 ALA A C 1
ATOM 2412 O O . ALA A 1 296 ? 14.760 -3.116 -9.515 1.00 97.19 296 ALA A O 1
ATOM 2413 N N . GLU A 1 297 ? 12.954 -4.441 -9.362 1.00 97.62 297 GLU A N 1
ATOM 2414 C CA . GLU A 1 297 ? 13.044 -4.981 -10.731 1.00 97.62 297 GLU A CA 1
ATOM 2415 C C . GLU A 1 297 ? 13.053 -3.865 -11.789 1.00 97.62 297 GLU A C 1
ATOM 2417 O O . GLU A 1 297 ? 13.898 -3.850 -12.688 1.00 97.62 297 GLU A O 1
ATOM 2422 N N . TYR A 1 298 ? 12.165 -2.875 -11.656 1.00 97.19 298 TYR A N 1
ATOM 2423 C CA . TYR A 1 298 ? 12.116 -1.734 -12.568 1.00 97.19 298 TYR A CA 1
ATOM 2424 C C . TYR A 1 298 ? 13.337 -0.810 -12.462 1.00 97.19 298 TYR A C 1
ATOM 2426 O O . TYR A 1 298 ? 13.751 -0.264 -13.484 1.00 97.19 298 TYR A O 1
ATOM 2434 N N . LYS A 1 299 ? 13.956 -0.653 -11.282 1.00 97.12 299 LYS A N 1
ATOM 2435 C CA . LYS A 1 299 ? 15.242 0.062 -11.159 1.00 97.12 299 LYS A CA 1
ATOM 2436 C C . LYS A 1 299 ? 16.350 -0.660 -11.920 1.00 97.12 299 LYS A C 1
ATOM 2438 O O . LYS A 1 299 ? 17.036 -0.022 -12.707 1.00 97.12 299 LYS A O 1
ATOM 2443 N N . GLU A 1 300 ? 16.482 -1.974 -11.753 1.00 97.75 300 GLU A N 1
ATOM 2444 C CA . GLU A 1 300 ? 17.523 -2.741 -12.446 1.00 97.75 300 GLU A CA 1
ATOM 2445 C C . GLU A 1 300 ? 17.302 -2.781 -13.966 1.00 97.75 300 GLU A C 1
ATOM 2447 O O . GLU A 1 300 ? 18.263 -2.662 -14.728 1.00 97.75 300 GLU A O 1
ATOM 2452 N N . ARG A 1 301 ? 16.044 -2.829 -14.434 1.00 97.75 301 ARG A N 1
ATOM 2453 C CA . ARG A 1 301 ? 15.717 -2.656 -15.862 1.00 97.75 301 ARG A CA 1
ATOM 2454 C C . ARG A 1 301 ? 16.118 -1.271 -16.379 1.00 97.75 301 ARG A C 1
ATOM 2456 O O . ARG A 1 301 ? 16.719 -1.192 -17.445 1.00 97.75 301 ARG A O 1
ATOM 2463 N N . ILE A 1 302 ? 15.832 -0.197 -15.638 1.00 97.50 302 ILE A N 1
ATOM 2464 C CA . ILE A 1 302 ? 16.251 1.172 -15.993 1.00 97.50 302 ILE A CA 1
ATOM 2465 C C . ILE A 1 302 ? 17.783 1.269 -16.054 1.00 97.50 302 ILE A C 1
ATOM 2467 O O . ILE A 1 302 ? 18.315 1.690 -17.079 1.00 97.50 302 ILE A O 1
ATOM 2471 N N . ASN A 1 303 ? 18.494 0.789 -15.029 1.00 97.38 303 ASN A N 1
ATOM 2472 C CA . ASN A 1 303 ? 19.961 0.767 -14.981 1.00 97.38 303 ASN A CA 1
ATOM 2473 C C . ASN A 1 303 ? 20.556 0.022 -16.196 1.00 97.38 303 ASN A C 1
ATOM 2475 O O . ASN A 1 303 ? 21.438 0.536 -16.884 1.00 97.38 303 ASN A O 1
ATOM 2479 N N . GLY A 1 304 ? 20.031 -1.170 -16.507 1.00 97.00 304 GLY A N 1
ATOM 2480 C CA . GLY A 1 304 ? 20.472 -1.978 -17.647 1.00 97.00 304 GLY A CA 1
ATOM 2481 C C . GLY A 1 304 ? 20.155 -1.363 -19.016 1.00 97.00 304 GLY A C 1
ATOM 2482 O O . GLY A 1 304 ? 20.901 -1.575 -19.972 1.00 97.00 304 GLY A O 1
ATOM 2483 N N . MET A 1 305 ? 19.081 -0.578 -19.131 1.00 97.12 305 MET A N 1
ATOM 2484 C CA . MET A 1 305 ? 18.774 0.180 -20.349 1.00 97.12 305 MET A CA 1
ATOM 2485 C C . MET A 1 305 ? 19.637 1.436 -20.487 1.00 97.12 305 MET A C 1
ATOM 2487 O O . MET A 1 305 ? 20.039 1.751 -21.604 1.00 97.12 305 MET A O 1
ATOM 2491 N N . GLN A 1 306 ? 19.989 2.105 -19.385 1.00 96.88 306 GLN A N 1
ATOM 2492 C CA . GLN A 1 306 ? 20.906 3.246 -19.415 1.00 96.88 306 GLN A CA 1
ATOM 2493 C C . GLN A 1 306 ? 22.297 2.817 -19.904 1.00 96.88 306 GLN A C 1
ATOM 2495 O O . GLN A 1 306 ? 22.802 3.389 -20.865 1.00 96.88 306 GLN A O 1
ATOM 2500 N N . ALA A 1 307 ? 22.850 1.730 -19.355 1.00 96.75 307 ALA A N 1
ATOM 2501 C CA . ALA A 1 307 ? 24.123 1.168 -19.815 1.00 96.75 307 ALA A CA 1
ATOM 2502 C C . ALA A 1 307 ? 24.097 0.741 -21.301 1.00 96.75 307 ALA A C 1
ATOM 2504 O O . ALA A 1 307 ? 25.115 0.789 -21.990 1.00 96.75 307 ALA A O 1
ATOM 2505 N N . ARG A 1 308 ? 22.928 0.344 -21.833 1.00 97.00 308 ARG A N 1
ATOM 2506 C CA . ARG A 1 308 ? 22.748 0.071 -23.271 1.00 97.00 308 ARG A CA 1
ATOM 2507 C C . ARG A 1 308 ? 22.674 1.342 -24.120 1.00 97.00 308 ARG A C 1
ATOM 2509 O O . ARG A 1 308 ? 23.201 1.328 -25.227 1.00 97.00 308 ARG A O 1
ATOM 2516 N N . LEU A 1 309 ? 22.049 2.415 -23.628 1.00 96.06 309 LEU A N 1
ATOM 2517 C CA . LEU A 1 309 ? 22.051 3.724 -24.296 1.00 96.06 309 LEU A CA 1
ATOM 2518 C C . LEU A 1 309 ? 23.470 4.296 -24.365 1.00 96.06 309 LEU A C 1
ATOM 2520 O O . LEU A 1 309 ? 23.887 4.734 -25.431 1.00 96.06 309 LEU A O 1
ATOM 2524 N N . GLU A 1 310 ? 24.224 4.223 -23.269 1.00 96.06 310 GLU A N 1
ATOM 2525 C CA . GLU A 1 310 ? 25.632 4.631 -23.199 1.00 96.06 310 GLU A CA 1
ATOM 2526 C C . GLU A 1 310 ? 26.480 3.845 -24.220 1.00 96.06 310 GLU A C 1
ATOM 2528 O O . GLU A 1 310 ? 27.133 4.447 -25.073 1.00 96.06 310 GLU A O 1
ATOM 2533 N N . ALA A 1 311 ? 26.365 2.511 -24.252 1.00 96.50 311 ALA A N 1
ATOM 2534 C CA . ALA A 1 311 ? 27.064 1.673 -25.234 1.00 96.50 311 ALA A CA 1
ATOM 2535 C C . ALA A 1 311 ? 26.654 1.949 -26.700 1.00 96.50 311 ALA A C 1
ATOM 2537 O O . ALA A 1 311 ? 27.493 1.887 -27.601 1.00 96.50 311 ALA A O 1
ATOM 2538 N N . TYR A 1 312 ? 25.382 2.270 -26.972 1.00 95.56 312 TYR A N 1
ATOM 2539 C CA . TYR A 1 312 ? 24.951 2.689 -28.312 1.00 95.56 312 TYR A CA 1
ATOM 2540 C C . TYR A 1 312 ? 25.498 4.073 -28.684 1.00 95.56 312 TYR A C 1
ATOM 2542 O O . TYR A 1 312 ? 25.899 4.261 -29.828 1.00 95.56 312 TYR A O 1
ATOM 2550 N N . GLN A 1 313 ? 25.580 5.020 -27.747 1.00 95.00 313 GLN A N 1
ATOM 2551 C CA . GLN A 1 313 ? 26.169 6.343 -27.989 1.00 95.00 313 GLN A CA 1
ATOM 2552 C C . GLN A 1 313 ? 27.671 6.256 -28.299 1.00 95.00 313 GLN A C 1
ATOM 2554 O O . GLN A 1 313 ? 28.138 6.950 -29.204 1.00 95.00 313 GLN A O 1
ATOM 2559 N N . GLU A 1 314 ? 28.419 5.388 -27.612 1.00 96.19 314 GLU A N 1
ATOM 2560 C CA . GLU A 1 314 ? 29.826 5.101 -27.934 1.00 96.19 314 GLU A CA 1
ATOM 2561 C C . GLU A 1 314 ? 29.978 4.457 -29.323 1.00 96.19 314 GLU A C 1
ATOM 2563 O O . GLU A 1 314 ? 30.830 4.868 -30.117 1.00 96.19 314 GLU A O 1
ATOM 2568 N N . TYR A 1 315 ? 29.127 3.481 -29.661 1.00 96.12 315 TYR A N 1
ATOM 2569 C CA . TYR A 1 315 ? 29.182 2.814 -30.964 1.00 96.12 315 TYR A CA 1
ATOM 2570 C C . TYR A 1 315 ? 28.812 3.750 -32.125 1.00 96.12 315 TYR A C 1
ATOM 2572 O O . TYR A 1 315 ? 29.498 3.756 -33.148 1.00 96.12 315 TYR A O 1
ATOM 2580 N N . ILE A 1 316 ? 27.803 4.609 -31.940 1.00 96.00 316 ILE A N 1
ATOM 2581 C CA . ILE A 1 316 ? 27.439 5.676 -32.882 1.00 96.00 316 ILE A CA 1
ATOM 2582 C C . ILE A 1 316 ? 28.637 6.598 -33.143 1.00 96.00 316 ILE A C 1
ATOM 2584 O O . ILE A 1 316 ? 29.005 6.802 -34.297 1.00 96.00 316 ILE A O 1
ATOM 2588 N N . GLN A 1 317 ? 29.308 7.084 -32.092 1.00 95.44 317 GLN A N 1
ATOM 2589 C CA . GLN A 1 317 ? 30.498 7.936 -32.232 1.00 95.44 317 GLN A CA 1
ATOM 2590 C C . GLN A 1 317 ? 31.645 7.234 -32.977 1.00 95.44 317 GLN A C 1
ATOM 2592 O O . GLN A 1 317 ? 32.397 7.884 -33.711 1.00 95.44 317 GLN A O 1
ATOM 2597 N N . SER A 1 318 ? 31.772 5.911 -32.822 1.00 95.50 318 SER A N 1
ATOM 2598 C CA . SER A 1 318 ? 32.729 5.103 -33.578 1.00 95.50 318 SER A CA 1
ATOM 2599 C C . SER A 1 318 ? 32.365 5.015 -35.064 1.00 95.50 318 SER A C 1
ATOM 2601 O O . SER A 1 318 ? 33.236 5.248 -35.901 1.00 95.50 318 SER A O 1
ATOM 2603 N N . LEU A 1 319 ? 31.099 4.747 -35.409 1.00 92.50 319 LEU A N 1
ATOM 2604 C CA . LEU A 1 319 ? 30.626 4.697 -36.800 1.00 92.50 319 LEU A CA 1
ATOM 2605 C C . LEU A 1 319 ? 30.710 6.066 -37.492 1.00 92.50 319 LEU A C 1
ATOM 2607 O O . LEU A 1 319 ? 31.270 6.158 -38.582 1.00 92.50 319 LEU A O 1
ATOM 2611 N N . ASP A 1 320 ? 30.253 7.138 -36.836 1.00 92.88 320 ASP A N 1
ATOM 2612 C CA . ASP A 1 320 ? 30.371 8.521 -37.326 1.00 92.88 320 ASP A CA 1
ATOM 2613 C C . ASP A 1 320 ? 31.836 8.917 -37.583 1.00 92.88 320 ASP A C 1
ATOM 2615 O O . ASP A 1 320 ? 32.128 9.741 -38.452 1.00 92.88 320 ASP A O 1
ATOM 2619 N N . THR A 1 321 ? 32.778 8.351 -36.823 1.00 94.50 321 THR A N 1
ATOM 2620 C CA . THR A 1 321 ? 34.214 8.605 -36.998 1.00 94.50 321 THR A CA 1
ATOM 2621 C C . THR A 1 321 ? 34.819 7.749 -38.104 1.00 94.50 321 THR A C 1
ATOM 2623 O O . THR A 1 321 ? 35.536 8.295 -38.936 1.00 94.50 321 THR A O 1
ATOM 2626 N N . GLN A 1 322 ? 34.465 6.466 -38.202 1.00 92.56 322 GLN A N 1
ATOM 2627 C CA . GLN A 1 322 ? 34.882 5.596 -39.309 1.00 92.56 322 GLN A CA 1
ATOM 2628 C C . GLN A 1 322 ? 34.387 6.121 -40.666 1.00 92.56 322 GLN A C 1
ATOM 2630 O O . GLN A 1 322 ? 35.174 6.214 -41.604 1.00 92.56 322 GLN A O 1
ATOM 2635 N N . LEU A 1 323 ? 33.123 6.551 -40.757 1.00 91.31 323 LEU A N 1
ATOM 2636 C CA . LEU A 1 323 ? 32.557 7.165 -41.962 1.00 91.31 323 LEU A CA 1
ATOM 2637 C C . LEU A 1 323 ? 33.299 8.453 -42.345 1.00 91.31 323 LEU A C 1
ATOM 2639 O O . LEU A 1 323 ? 33.690 8.626 -43.497 1.00 91.31 323 LEU A O 1
ATOM 2643 N N . ARG A 1 324 ? 33.570 9.331 -41.374 1.00 91.19 324 ARG A N 1
ATOM 2644 C CA . ARG A 1 324 ? 34.345 10.563 -41.594 1.00 91.19 324 ARG A CA 1
ATOM 2645 C C . ARG A 1 324 ? 35.785 10.279 -42.035 1.00 91.19 324 ARG A C 1
ATOM 2647 O O . ARG A 1 324 ? 36.325 11.026 -42.848 1.00 91.19 324 ARG A O 1
ATOM 2654 N N . GLU A 1 325 ? 36.406 9.224 -41.511 1.00 92.25 325 GLU A N 1
ATOM 2655 C CA . GLU A 1 325 ? 37.744 8.791 -41.917 1.00 92.25 325 GLU A CA 1
ATOM 2656 C C . GLU A 1 325 ? 37.770 8.211 -43.337 1.00 92.25 325 GLU A C 1
ATOM 2658 O O . GLU A 1 325 ? 38.642 8.608 -44.105 1.00 92.25 325 GLU A O 1
ATOM 2663 N N . GLU A 1 326 ? 36.833 7.337 -43.724 1.00 90.25 326 GLU A N 1
ATOM 2664 C CA . GLU A 1 326 ? 36.764 6.801 -45.096 1.00 90.25 326 GLU A CA 1
ATOM 2665 C C . GLU A 1 326 ? 36.483 7.913 -46.119 1.00 90.25 326 GLU A C 1
ATOM 2667 O O . GLU A 1 326 ? 37.235 8.056 -47.084 1.00 90.25 326 GLU A O 1
ATOM 2672 N N . MET A 1 327 ? 35.510 8.797 -45.860 1.00 87.25 327 MET A N 1
ATOM 2673 C CA . MET A 1 327 ? 35.260 9.968 -46.715 1.00 87.25 327 MET A CA 1
ATOM 2674 C C . MET A 1 327 ? 36.516 10.849 -46.872 1.00 87.25 327 MET A C 1
ATOM 2676 O O . MET A 1 327 ? 36.800 11.345 -47.963 1.00 87.25 327 MET A O 1
ATOM 2680 N N . SER A 1 328 ? 37.307 11.011 -45.804 1.00 89.50 328 SER A N 1
ATOM 2681 C CA . SER A 1 328 ? 38.582 11.745 -45.837 1.00 89.50 328 SER A CA 1
ATOM 2682 C C . SER A 1 328 ? 39.685 10.994 -46.603 1.00 89.50 328 SER A C 1
ATOM 2684 O O . SER A 1 328 ? 40.446 11.610 -47.347 1.00 89.50 328 SER A O 1
ATOM 2686 N N . ARG A 1 329 ? 39.749 9.658 -46.496 1.00 88.31 329 ARG A N 1
ATOM 2687 C CA . ARG A 1 329 ? 40.674 8.793 -47.260 1.00 88.31 329 ARG A CA 1
ATOM 2688 C C . ARG A 1 329 ? 40.368 8.788 -48.758 1.00 88.31 329 ARG A C 1
ATOM 2690 O O . ARG A 1 329 ? 41.290 8.669 -49.563 1.00 88.31 329 ARG A O 1
ATOM 2697 N N . HIS A 1 330 ? 39.098 8.915 -49.137 1.00 87.88 330 HIS A N 1
ATOM 2698 C CA . HIS A 1 330 ? 38.665 8.940 -50.534 1.00 87.88 330 HIS A CA 1
ATOM 2699 C C . HIS A 1 330 ? 38.786 10.330 -51.185 1.00 87.88 330 HIS A C 1
ATOM 2701 O O . HIS A 1 330 ? 39.000 10.409 -52.395 1.00 87.88 330 HIS A O 1
ATOM 2707 N N . ALA A 1 331 ? 38.702 11.425 -50.418 1.00 91.62 331 ALA A N 1
ATOM 2708 C CA . ALA A 1 331 ? 38.725 12.798 -50.942 1.00 91.62 331 ALA A CA 1
ATOM 2709 C C . ALA A 1 331 ? 39.917 13.130 -51.885 1.00 91.62 331 ALA A C 1
ATOM 2711 O O . ALA A 1 331 ? 39.664 13.715 -52.947 1.00 91.62 331 ALA A O 1
ATOM 2712 N N . PRO A 1 332 ? 41.170 12.695 -51.618 1.00 92.69 332 PRO A N 1
ATOM 2713 C CA . PRO A 1 332 ? 42.291 12.851 -52.550 1.00 92.69 332 PRO A CA 1
ATOM 2714 C C . PRO A 1 332 ? 42.071 12.262 -53.949 1.00 92.69 332 PRO A C 1
ATOM 2716 O O . PRO A 1 332 ? 42.521 12.849 -54.930 1.00 92.69 332 PRO A O 1
ATOM 2719 N N . LEU A 1 333 ? 41.341 11.146 -54.079 1.00 89.81 333 LEU A N 1
ATOM 2720 C CA . LEU A 1 333 ? 41.046 10.522 -55.381 1.00 89.81 333 LEU A CA 1
ATOM 2721 C C . LEU A 1 333 ? 40.031 11.321 -56.216 1.00 89.81 333 LEU A C 1
ATOM 2723 O O . LEU A 1 333 ? 39.866 11.050 -57.404 1.00 89.81 333 LEU A O 1
ATOM 2727 N N . TYR A 1 334 ? 39.385 12.324 -55.619 1.00 89.06 334 TYR A N 1
ATOM 2728 C CA . TYR A 1 334 ? 38.566 13.327 -56.305 1.00 89.06 334 TYR A CA 1
ATOM 2729 C C . TYR A 1 334 ? 39.293 14.673 -56.480 1.00 89.06 334 TYR A C 1
ATOM 2731 O O . TYR A 1 334 ? 38.676 15.647 -56.906 1.00 89.06 334 TYR A O 1
ATOM 2739 N N . GLY A 1 335 ? 40.588 14.744 -56.149 1.00 86.62 335 GLY A N 1
ATOM 2740 C CA . GLY A 1 335 ? 41.405 15.958 -56.235 1.00 86.62 335 GLY A CA 1
ATOM 2741 C C . GLY A 1 335 ? 41.336 16.883 -55.012 1.00 86.62 335 GLY A C 1
ATOM 2742 O O . GLY A 1 335 ? 42.034 17.896 -54.964 1.00 86.62 335 GLY A O 1
ATOM 2743 N N . ALA A 1 336 ? 40.529 16.554 -54.000 1.00 89.31 336 ALA A N 1
ATOM 2744 C CA . ALA A 1 336 ? 40.342 17.400 -52.824 1.00 89.31 336 ALA A CA 1
ATOM 2745 C C . ALA A 1 336 ? 41.429 17.161 -51.758 1.00 89.31 336 ALA A C 1
ATOM 2747 O O . ALA A 1 336 ? 41.734 16.022 -51.413 1.00 89.31 336 ALA A O 1
ATOM 2748 N N . GLY A 1 337 ? 41.990 18.243 -51.205 1.00 86.31 337 GLY A N 1
ATOM 2749 C CA . GLY A 1 337 ? 42.960 18.191 -50.099 1.00 86.31 337 GLY A CA 1
ATOM 2750 C C . GLY A 1 337 ? 44.351 17.655 -50.462 1.00 86.31 337 GLY A C 1
ATOM 2751 O O . GLY A 1 337 ? 45.141 17.364 -49.567 1.00 86.31 337 GLY A O 1
ATOM 2752 N N . LEU A 1 338 ? 44.667 17.527 -51.758 1.00 87.19 338 LEU A N 1
ATOM 2753 C CA . LEU A 1 338 ? 45.971 17.060 -52.251 1.00 87.19 338 LEU A CA 1
ATOM 2754 C C . LEU A 1 338 ? 47.157 17.920 -51.773 1.00 87.19 338 LEU A C 1
ATOM 2756 O O . LEU A 1 338 ? 48.292 17.455 -51.795 1.00 87.19 338 LEU A O 1
ATOM 2760 N N . ASP A 1 339 ? 46.909 19.170 -51.378 1.00 86.31 339 ASP A N 1
ATOM 2761 C CA . ASP A 1 339 ? 47.906 20.143 -50.923 1.00 86.31 339 ASP A CA 1
ATOM 2762 C C . ASP A 1 339 ? 48.387 19.879 -49.493 1.00 86.31 339 ASP A C 1
ATOM 2764 O O . ASP A 1 339 ? 49.546 20.145 -49.177 1.00 86.31 339 ASP A O 1
ATOM 2768 N N . ALA A 1 340 ? 47.536 19.273 -48.664 1.00 87.50 340 ALA A N 1
ATOM 2769 C CA . ALA A 1 340 ? 47.884 18.842 -47.314 1.00 87.50 340 ALA A CA 1
ATOM 2770 C C . ALA A 1 340 ? 48.679 17.517 -47.272 1.00 87.50 340 ALA A C 1
ATOM 2772 O O . ALA A 1 340 ? 49.180 17.147 -46.209 1.00 87.50 340 ALA A O 1
ATOM 2773 N N . LEU A 1 341 ? 48.794 16.795 -48.396 1.00 87.06 341 LEU A N 1
ATOM 2774 C CA . LEU A 1 341 ? 49.479 15.499 -48.470 1.00 87.06 341 LEU A CA 1
ATOM 2775 C C . LEU A 1 341 ? 51.004 15.637 -48.574 1.00 87.06 341 LEU A C 1
ATOM 2777 O O . LEU A 1 341 ? 51.537 16.542 -49.219 1.00 87.06 341 LEU A O 1
ATOM 2781 N N . SER A 1 342 ? 51.731 14.668 -48.015 1.00 89.50 342 SER A N 1
ATOM 2782 C CA . SER A 1 342 ? 53.162 14.518 -48.286 1.00 89.50 342 SER A CA 1
ATOM 2783 C C . SER A 1 342 ? 53.414 14.061 -49.727 1.00 89.50 342 SER A C 1
ATOM 2785 O O . SER A 1 342 ? 52.602 13.356 -50.329 1.00 89.50 342 SER A O 1
ATOM 2787 N N . MET A 1 343 ? 54.599 14.367 -50.266 1.00 87.44 343 MET A N 1
ATOM 2788 C CA . MET A 1 343 ? 55.014 13.912 -51.603 1.00 87.44 343 MET A CA 1
ATOM 2789 C C . MET A 1 343 ? 54.895 12.387 -51.788 1.00 87.44 343 MET A C 1
ATOM 2791 O O . MET A 1 343 ? 54.564 11.926 -52.876 1.00 87.44 343 MET A O 1
ATOM 2795 N N . THR A 1 344 ? 55.114 11.603 -50.729 1.00 90.31 344 THR A N 1
ATOM 2796 C CA . THR A 1 344 ? 54.999 10.135 -50.729 1.00 90.31 344 THR A CA 1
ATOM 2797 C C . THR A 1 344 ? 53.557 9.628 -50.794 1.00 90.31 344 THR A C 1
ATOM 2799 O O . THR A 1 344 ? 53.279 8.641 -51.478 1.00 90.31 344 THR A O 1
ATOM 2802 N N . GLU A 1 345 ? 52.620 10.301 -50.127 1.00 90.81 345 GLU A N 1
ATOM 2803 C CA . GLU A 1 345 ? 51.186 10.007 -50.264 1.00 90.81 345 GLU A CA 1
ATOM 2804 C C . GLU A 1 345 ? 50.703 10.424 -51.655 1.00 90.81 345 GLU A C 1
ATOM 2806 O O . GLU A 1 345 ? 50.011 9.670 -52.333 1.00 90.81 345 GLU A O 1
ATOM 2811 N N . LEU A 1 346 ? 51.166 11.578 -52.130 1.00 89.75 346 LEU A N 1
ATOM 2812 C CA . LEU A 1 346 ? 50.823 12.148 -53.425 1.00 89.75 346 LEU A CA 1
ATOM 2813 C C . LEU A 1 346 ? 51.323 11.287 -54.610 1.00 89.75 346 LEU A C 1
ATOM 2815 O O . LEU A 1 346 ? 50.587 11.068 -55.574 1.00 89.75 346 LEU A O 1
ATOM 2819 N N . GLU A 1 347 ? 52.522 10.700 -54.507 1.00 90.81 347 GLU A N 1
ATOM 2820 C CA . GLU A 1 347 ? 52.994 9.630 -55.405 1.00 90.81 347 GLU A CA 1
ATOM 2821 C C . GLU A 1 347 ? 52.106 8.377 -55.357 1.00 90.81 347 GLU A C 1
ATOM 2823 O O . GLU A 1 347 ? 51.909 7.715 -56.377 1.00 90.81 347 GLU A O 1
ATOM 2828 N N . THR A 1 348 ? 51.583 8.025 -54.182 1.00 92.50 348 THR A N 1
ATOM 2829 C CA . THR A 1 348 ? 50.741 6.834 -54.001 1.00 92.50 348 THR A CA 1
ATOM 2830 C C . THR A 1 348 ? 49.376 7.026 -54.664 1.00 92.50 348 THR A C 1
ATOM 2832 O O . THR A 1 348 ? 48.940 6.155 -55.416 1.00 92.50 348 THR A O 1
ATOM 2835 N N . ILE A 1 349 ? 48.749 8.194 -54.484 1.00 92.44 349 ILE A N 1
ATOM 2836 C CA . ILE A 1 349 ? 47.512 8.578 -55.181 1.00 92.44 349 ILE A CA 1
ATOM 2837 C C . ILE A 1 349 ? 47.735 8.600 -56.707 1.00 92.44 349 ILE A C 1
ATOM 2839 O O . ILE A 1 349 ? 46.945 8.019 -57.451 1.00 92.44 349 ILE A O 1
ATOM 2843 N N . SER A 1 350 ? 48.854 9.162 -57.183 1.00 90.50 350 SER A N 1
ATOM 2844 C CA . SER A 1 350 ? 49.219 9.155 -58.611 1.00 90.50 350 SER A CA 1
ATOM 2845 C C . SER A 1 350 ? 49.264 7.735 -59.208 1.00 90.50 350 SER A C 1
ATOM 2847 O O . SER A 1 350 ? 48.638 7.469 -60.237 1.00 90.50 350 SER A O 1
ATOM 2849 N N . ARG A 1 351 ? 49.902 6.777 -58.516 1.00 93.00 351 ARG A N 1
ATOM 2850 C CA . ARG A 1 351 ? 49.960 5.363 -58.945 1.00 93.00 351 ARG A CA 1
ATOM 2851 C C . ARG A 1 351 ? 48.579 4.708 -59.040 1.00 93.00 351 ARG A C 1
ATOM 2853 O O . ARG A 1 351 ? 48.365 3.915 -59.957 1.00 93.00 351 ARG A O 1
ATOM 2860 N N . ILE A 1 352 ? 47.651 5.037 -58.134 1.00 92.31 352 ILE A N 1
ATOM 2861 C CA . ILE A 1 352 ? 46.262 4.545 -58.184 1.00 92.31 352 ILE A CA 1
ATOM 2862 C C . ILE A 1 352 ? 45.564 5.074 -59.444 1.00 92.31 352 ILE A C 1
ATOM 2864 O O . ILE A 1 352 ? 44.919 4.302 -60.152 1.00 92.31 352 ILE A O 1
ATOM 2868 N N . HIS A 1 353 ? 45.741 6.357 -59.783 1.00 91.06 353 HIS A N 1
ATOM 2869 C CA . HIS A 1 353 ? 45.150 6.922 -60.997 1.00 91.06 353 HIS A CA 1
ATOM 2870 C C . HIS A 1 353 ? 45.724 6.328 -62.290 1.00 91.06 353 HIS A C 1
ATOM 2872 O O . HIS A 1 353 ? 44.955 6.005 -63.197 1.00 91.06 353 HIS A O 1
ATOM 2878 N N . GLU A 1 354 ? 47.041 6.123 -62.383 1.00 93.25 354 GLU A N 1
ATOM 2879 C CA . GLU A 1 354 ? 47.619 5.440 -63.546 1.00 93.25 354 GLU A CA 1
ATOM 2880 C C . GLU A 1 354 ? 47.092 4.005 -63.711 1.00 93.25 354 GLU A C 1
ATOM 2882 O O . GLU A 1 354 ? 46.819 3.562 -64.829 1.00 93.25 354 GLU A O 1
ATOM 2887 N N . GLU A 1 355 ? 46.984 3.257 -62.610 1.00 91.19 355 GLU A N 1
ATOM 2888 C CA . GLU A 1 355 ? 46.572 1.854 -62.637 1.00 91.19 355 GLU A CA 1
ATOM 2889 C C . GLU A 1 355 ? 45.083 1.704 -62.962 1.00 91.19 355 GLU A C 1
ATOM 2891 O O . GLU A 1 355 ? 44.730 0.892 -63.820 1.00 91.19 355 GLU A O 1
ATOM 2896 N N . GLY A 1 356 ? 44.230 2.557 -62.386 1.00 90.94 356 GLY A N 1
ATOM 2897 C CA . GLY A 1 356 ? 42.821 2.660 -62.765 1.00 90.94 356 GLY A CA 1
ATOM 2898 C C . GLY A 1 356 ? 42.665 2.897 -64.268 1.00 90.94 356 GLY A C 1
ATOM 2899 O O . GLY A 1 356 ? 41.972 2.139 -64.945 1.00 90.94 356 GLY A O 1
ATOM 2900 N N . LEU A 1 357 ? 43.401 3.861 -64.838 1.00 92.31 357 LEU A N 1
ATOM 2901 C CA . LEU A 1 357 ? 43.398 4.109 -66.285 1.00 92.31 357 LEU A CA 1
ATOM 2902 C C . LEU A 1 357 ? 43.852 2.891 -67.105 1.00 92.31 357 LEU A C 1
ATOM 2904 O O . LEU A 1 357 ? 43.253 2.611 -68.145 1.00 92.31 357 LEU A O 1
ATOM 2908 N N . ARG A 1 358 ? 44.875 2.142 -66.673 1.00 92.88 358 ARG A N 1
ATOM 2909 C CA . ARG A 1 358 ? 45.313 0.916 -67.372 1.00 92.88 358 ARG A CA 1
ATOM 2910 C C . ARG A 1 358 ? 44.205 -0.143 -67.408 1.00 92.88 358 ARG A C 1
ATOM 2912 O O . ARG A 1 358 ? 43.919 -0.688 -68.477 1.00 92.88 358 ARG A O 1
ATOM 2919 N N . GLN A 1 359 ? 43.545 -0.388 -66.278 1.00 90.38 359 GLN A N 1
ATOM 2920 C CA . GLN A 1 359 ? 42.469 -1.381 -66.152 1.00 90.38 359 GLN A CA 1
ATOM 2921 C C . GLN A 1 359 ? 41.216 -0.975 -66.943 1.00 90.38 359 GLN A C 1
ATOM 2923 O O . GLN A 1 359 ? 40.678 -1.767 -67.719 1.00 90.38 359 GLN A O 1
ATOM 2928 N N . ILE A 1 360 ? 40.810 0.292 -66.833 1.00 91.44 360 ILE A N 1
ATOM 2929 C CA . ILE A 1 360 ? 39.683 0.877 -67.569 1.00 91.44 360 ILE A CA 1
ATOM 2930 C C . ILE A 1 360 ? 39.870 0.712 -69.080 1.00 91.44 360 ILE A C 1
ATOM 2932 O O . ILE A 1 360 ? 38.966 0.225 -69.765 1.00 91.44 360 ILE A O 1
ATOM 2936 N N . HIS A 1 361 ? 41.044 1.058 -69.616 1.00 91.12 361 HIS A N 1
ATOM 2937 C CA . HIS A 1 361 ? 41.315 0.919 -71.046 1.00 91.12 361 HIS A CA 1
ATOM 2938 C C . HIS A 1 361 ? 41.284 -0.542 -71.520 1.00 91.12 361 HIS A C 1
ATOM 2940 O O . HIS A 1 361 ? 40.784 -0.799 -72.616 1.00 91.12 361 HIS A O 1
ATOM 2946 N N . ALA A 1 362 ? 41.745 -1.501 -70.709 1.00 90.31 362 ALA A N 1
ATOM 2947 C CA . ALA A 1 362 ? 41.663 -2.924 -71.041 1.00 90.31 362 ALA A CA 1
ATOM 2948 C C . ALA A 1 362 ? 40.202 -3.409 -71.148 1.00 90.31 362 ALA A C 1
ATOM 2950 O O . ALA A 1 362 ? 39.825 -4.013 -72.157 1.00 90.31 362 ALA A O 1
ATOM 2951 N N . ILE A 1 363 ? 39.355 -3.069 -70.169 1.00 89.75 363 ILE A N 1
ATOM 2952 C CA . ILE A 1 363 ? 37.919 -3.408 -70.165 1.00 89.75 363 ILE A CA 1
ATOM 2953 C C . ILE A 1 363 ? 37.203 -2.749 -71.354 1.00 89.75 363 ILE A C 1
ATOM 2955 O O . ILE A 1 363 ? 36.424 -3.395 -72.061 1.00 89.75 363 ILE A O 1
ATOM 2959 N N . GLN A 1 364 ? 37.502 -1.476 -71.643 1.00 88.62 364 GLN A N 1
ATOM 2960 C CA . GLN A 1 364 ? 36.951 -0.795 -72.816 1.00 88.62 364 GLN A CA 1
ATOM 2961 C C . GLN A 1 364 ? 37.348 -1.480 -74.132 1.00 88.62 364 GLN A C 1
ATOM 2963 O O . GLN A 1 364 ? 36.503 -1.600 -75.018 1.00 88.62 364 GLN A O 1
ATOM 2968 N N . GLN A 1 365 ? 38.598 -1.933 -74.280 1.00 87.19 365 GLN A N 1
ATOM 2969 C CA . GLN A 1 365 ? 39.064 -2.628 -75.486 1.00 87.19 365 GLN A CA 1
ATOM 2970 C C . GLN A 1 365 ? 38.372 -3.984 -75.668 1.00 87.19 365 GLN A C 1
ATOM 2972 O O . GLN A 1 365 ? 37.897 -4.273 -76.765 1.00 87.19 365 GLN A O 1
ATOM 2977 N N . GLN A 1 366 ? 38.234 -4.778 -74.600 1.00 85.19 366 GLN A N 1
ATOM 2978 C CA . GLN A 1 366 ? 37.496 -6.047 -74.637 1.00 85.19 366 GLN A CA 1
ATOM 2979 C C . GLN A 1 366 ? 36.037 -5.845 -75.075 1.00 85.19 366 GLN A C 1
ATOM 2981 O O . GLN A 1 366 ? 35.559 -6.526 -75.982 1.00 85.19 366 GLN A O 1
ATOM 2986 N N . ARG A 1 367 ? 35.343 -4.859 -74.488 1.00 84.56 367 ARG A N 1
ATOM 2987 C CA . ARG A 1 367 ? 33.941 -4.543 -74.811 1.00 84.56 367 ARG A CA 1
ATOM 2988 C C . ARG A 1 367 ? 33.769 -3.970 -76.224 1.00 84.56 367 ARG A C 1
ATOM 2990 O O . ARG A 1 367 ? 32.826 -4.340 -76.917 1.00 84.56 367 ARG A O 1
ATOM 2997 N N . LYS A 1 368 ? 34.683 -3.103 -76.680 1.00 72.94 368 LYS A N 1
ATOM 2998 C CA . LYS A 1 368 ? 34.675 -2.522 -78.041 1.00 72.94 368 LYS A CA 1
ATOM 2999 C C . LYS A 1 368 ? 35.082 -3.541 -79.124 1.00 72.94 368 LYS A C 1
ATOM 3001 O O . LYS A 1 368 ? 34.764 -3.334 -80.291 1.00 72.94 368 LYS A O 1
ATOM 3006 N N . GLY A 1 369 ? 35.747 -4.639 -78.753 1.00 59.06 369 GLY A N 1
ATOM 3007 C CA . GLY A 1 369 ? 36.231 -5.685 -79.661 1.00 59.06 369 GLY A CA 1
ATOM 3008 C C . GLY A 1 369 ? 35.271 -6.851 -79.942 1.00 59.06 369 GLY A C 1
ATOM 3009 O O . GLY A 1 369 ? 35.686 -7.799 -80.605 1.00 59.06 369 GLY A O 1
ATOM 3010 N N . SER A 1 370 ? 34.024 -6.828 -79.450 1.00 48.16 370 SER A N 1
ATOM 3011 C CA . SER A 1 370 ? 33.108 -7.984 -79.497 1.00 48.16 370 SER A CA 1
ATOM 3012 C C . SER A 1 370 ? 31.875 -7.763 -80.401 1.00 48.16 370 SER A C 1
ATOM 3014 O O . SER A 1 370 ? 30.912 -7.116 -79.983 1.00 48.16 370 SER A O 1
ATOM 3016 N N . PRO A 1 371 ? 31.872 -8.277 -81.649 1.00 43.69 371 PRO A N 1
ATOM 3017 C CA . PRO A 1 371 ? 30.715 -8.227 -82.542 1.00 43.69 371 PRO A CA 1
ATOM 3018 C C . PRO A 1 371 ? 29.858 -9.512 -82.512 1.00 43.69 371 PRO A C 1
ATOM 3020 O O . PRO A 1 371 ? 30.381 -10.621 -82.457 1.00 43.69 371 PRO A O 1
ATOM 3023 N N . LEU A 1 372 ? 28.545 -9.325 -82.717 1.00 43.00 372 LEU A N 1
ATOM 3024 C CA . LEU A 1 372 ? 27.457 -10.321 -82.828 1.00 43.00 372 LEU A CA 1
ATOM 3025 C C . LEU A 1 372 ? 26.937 -10.967 -81.527 1.00 43.00 372 LEU A C 1
ATOM 3027 O O . LEU A 1 372 ? 27.665 -11.314 -80.605 1.00 43.00 372 LEU A O 1
ATOM 3031 N N . SER A 1 373 ? 25.613 -11.143 -81.493 1.00 41.31 373 SER A N 1
ATOM 3032 C CA . SER A 1 373 ? 24.844 -11.697 -80.374 1.00 41.31 373 SER A CA 1
ATOM 3033 C C . SER A 1 373 ? 24.537 -13.185 -80.556 1.00 41.31 373 SER A C 1
ATOM 3035 O O . SER A 1 373 ? 24.225 -13.613 -81.666 1.00 41.31 373 SER A O 1
ATOM 3037 N N . SER A 1 374 ? 24.451 -13.935 -79.452 1.00 37.31 374 SER A N 1
ATOM 3038 C CA . SER A 1 374 ? 23.447 -15.000 -79.255 1.00 37.31 374 SER A CA 1
ATOM 3039 C C . SER A 1 374 ? 23.379 -15.430 -77.781 1.00 37.31 374 SER A C 1
ATOM 3041 O O . SER A 1 374 ? 24.428 -15.636 -77.173 1.00 37.31 374 SER A O 1
ATOM 3043 N N . PRO A 1 375 ? 22.182 -15.601 -77.187 1.00 53.50 375 PRO A N 1
ATOM 3044 C CA . PRO A 1 375 ? 22.045 -16.119 -75.830 1.00 53.50 375 PRO A CA 1
ATOM 3045 C C . PRO A 1 375 ? 22.157 -17.650 -75.830 1.00 53.50 375 PRO A C 1
ATOM 3047 O O . PRO A 1 375 ? 21.222 -18.349 -76.215 1.00 53.50 375 PRO A O 1
ATOM 3050 N N . ILE A 1 376 ? 23.290 -18.183 -75.370 1.00 40.12 376 ILE A N 1
ATOM 3051 C CA . ILE A 1 376 ? 23.467 -19.621 -75.132 1.00 40.12 376 ILE A CA 1
ATOM 3052 C C . ILE A 1 376 ? 23.803 -19.836 -73.658 1.00 40.12 376 ILE A C 1
ATOM 3054 O O . ILE A 1 376 ? 24.898 -19.519 -73.201 1.00 40.12 376 ILE A O 1
ATOM 3058 N N . MET A 1 377 ? 22.861 -20.420 -72.916 1.00 44.50 377 MET A N 1
ATOM 3059 C CA . MET A 1 377 ? 23.182 -21.048 -71.637 1.00 44.50 377 MET A CA 1
ATOM 3060 C C . MET A 1 377 ? 23.999 -22.315 -71.900 1.00 44.50 377 MET A C 1
ATOM 3062 O O . MET A 1 377 ? 23.555 -23.193 -72.640 1.00 44.50 377 MET A O 1
ATOM 3066 N N . SER A 1 378 ? 25.144 -22.469 -71.241 1.00 31.88 378 SER A N 1
ATOM 3067 C CA . SER A 1 378 ? 25.711 -23.792 -70.958 1.00 31.88 378 SER A CA 1
ATOM 3068 C C . SER A 1 378 ? 26.537 -23.757 -69.667 1.00 31.88 378 SER A C 1
ATOM 3070 O O . SER A 1 378 ? 27.277 -22.797 -69.452 1.00 31.88 378 SER A O 1
ATOM 3072 N N . PRO A 1 379 ? 26.385 -24.749 -68.770 1.00 45.81 379 PRO A N 1
ATOM 3073 C CA . PRO A 1 379 ? 26.900 -24.652 -67.410 1.00 45.81 379 PRO A CA 1
ATOM 3074 C C . PRO A 1 379 ? 28.301 -25.257 -67.290 1.00 45.81 379 PRO A C 1
ATOM 3076 O O . PRO A 1 379 ? 28.471 -26.477 -67.342 1.00 45.81 379 PRO A O 1
ATOM 3079 N N . HIS A 1 380 ? 29.310 -24.421 -67.056 1.00 33.84 380 HIS A N 1
ATOM 3080 C CA . HIS A 1 380 ? 30.639 -24.881 -66.652 1.00 33.84 380 HIS A CA 1
ATOM 3081 C C . HIS A 1 380 ? 30.972 -24.393 -65.246 1.00 33.84 380 HIS A C 1
ATOM 3083 O O . HIS A 1 380 ? 31.552 -23.335 -65.026 1.00 33.84 380 HIS A O 1
ATOM 3089 N N . THR A 1 381 ? 30.574 -25.228 -64.287 1.00 44.53 381 THR A N 1
ATOM 3090 C CA . THR A 1 381 ? 31.011 -25.191 -62.895 1.00 44.53 381 THR A CA 1
ATOM 3091 C C . THR A 1 381 ? 32.530 -25.349 -62.814 1.00 44.53 381 THR A C 1
ATOM 3093 O O . THR A 1 381 ? 33.048 -26.462 -62.907 1.00 44.53 381 THR A O 1
ATOM 3096 N N . LEU A 1 382 ? 33.232 -24.242 -62.593 1.00 35.19 382 LEU A N 1
ATOM 3097 C CA . LEU A 1 382 ? 34.593 -24.209 -62.061 1.00 35.19 382 LEU A CA 1
ATOM 3098 C C . LEU A 1 382 ? 34.614 -23.279 -60.833 1.00 35.19 382 LEU A C 1
ATOM 3100 O O . LEU A 1 382 ? 33.711 -22.451 -60.686 1.00 35.19 382 LEU A O 1
ATOM 3104 N N . PRO A 1 383 ? 35.529 -23.498 -59.873 1.00 34.56 383 PRO A N 1
ATOM 3105 C CA . PRO A 1 383 ? 35.285 -23.114 -58.487 1.00 34.56 383 PRO A CA 1
ATOM 3106 C C . PRO A 1 383 ? 35.356 -21.606 -58.238 1.00 34.56 383 PRO A C 1
ATOM 3108 O O . PRO A 1 383 ? 36.244 -20.913 -58.730 1.00 34.56 383 PRO A O 1
ATOM 3111 N N . LEU A 1 384 ? 34.452 -21.133 -57.376 1.00 30.48 384 LEU A N 1
ATOM 3112 C CA . LEU A 1 384 ? 34.465 -19.793 -56.797 1.00 30.48 384 LEU A CA 1
ATOM 3113 C C . LEU A 1 384 ? 35.744 -19.598 -55.967 1.00 30.48 384 LEU A C 1
ATOM 3115 O O . LEU A 1 384 ? 35.804 -20.011 -54.809 1.00 30.48 384 LEU A O 1
ATOM 3119 N N . HIS A 1 385 ? 36.761 -18.963 -56.548 1.00 34.34 385 HIS A N 1
ATOM 3120 C CA . HIS A 1 385 ? 37.967 -18.564 -55.827 1.00 34.34 385 HIS A CA 1
ATOM 3121 C C . HIS A 1 385 ? 37.968 -17.054 -55.573 1.00 34.34 385 HIS A C 1
ATOM 3123 O O . HIS A 1 385 ? 38.729 -16.290 -56.164 1.00 34.34 385 HIS A O 1
ATOM 3129 N N . ASN A 1 386 ? 37.081 -16.626 -54.668 1.00 30.12 386 ASN A N 1
ATOM 3130 C CA . ASN A 1 386 ? 37.124 -15.281 -54.105 1.00 30.12 386 ASN A CA 1
ATOM 3131 C C . ASN A 1 386 ? 38.417 -15.114 -53.294 1.00 30.12 386 ASN A C 1
ATOM 3133 O O . ASN A 1 386 ? 38.457 -15.433 -52.105 1.00 30.12 386 ASN A O 1
ATOM 3137 N N . HIS A 1 387 ? 39.452 -14.535 -53.901 1.00 34.69 387 HIS A N 1
ATOM 3138 C CA . HIS A 1 387 ? 40.502 -13.845 -53.153 1.00 34.69 387 HIS A CA 1
ATOM 3139 C C . HIS A 1 387 ? 39.949 -12.513 -52.628 1.00 34.69 387 HIS A C 1
ATOM 3141 O O . HIS A 1 387 ? 40.273 -11.434 -53.119 1.00 34.69 387 HIS A O 1
ATOM 3147 N N . GLY A 1 388 ? 39.056 -12.605 -51.641 1.00 29.12 388 GLY A N 1
ATOM 3148 C CA . GLY A 1 388 ? 38.515 -11.447 -50.945 1.00 29.12 388 GLY A CA 1
ATOM 3149 C C . GLY A 1 388 ? 39.605 -10.768 -50.123 1.00 29.12 388 GLY A C 1
ATOM 3150 O O . GLY A 1 388 ? 39.999 -11.283 -49.081 1.00 29.12 388 GLY A O 1
ATOM 3151 N N . LEU A 1 389 ? 40.062 -9.597 -50.575 1.00 41.78 389 LEU A N 1
ATOM 3152 C CA . LEU A 1 389 ? 40.912 -8.701 -49.779 1.00 41.78 389 LEU A CA 1
ATOM 3153 C C . LEU A 1 389 ? 40.123 -7.928 -48.703 1.00 41.78 389 LEU A C 1
ATOM 3155 O O . LEU A 1 389 ? 40.721 -7.233 -47.890 1.00 41.78 389 LEU A O 1
ATOM 3159 N N . TYR A 1 390 ? 38.801 -8.123 -48.646 1.00 31.22 390 TYR A N 1
ATOM 3160 C CA . TYR A 1 390 ? 37.966 -7.830 -47.483 1.00 31.22 390 TYR A CA 1
ATOM 3161 C C . TYR A 1 390 ? 37.416 -9.143 -46.905 1.00 31.22 390 TYR A C 1
ATOM 3163 O O . TYR A 1 390 ? 36.877 -9.957 -47.666 1.00 31.22 390 TYR A O 1
ATOM 3171 N N . PRO A 1 391 ? 37.506 -9.373 -45.581 1.00 28.30 391 PRO A N 1
ATOM 3172 C CA . PRO A 1 391 ? 36.923 -10.553 -44.959 1.00 28.30 391 PRO A CA 1
ATOM 3173 C C . PRO A 1 391 ? 35.392 -10.477 -45.022 1.00 28.30 391 PRO A C 1
ATOM 3175 O O . PRO A 1 391 ? 34.775 -9.573 -44.469 1.00 28.30 391 PRO A O 1
ATOM 3178 N N . THR A 1 392 ? 34.752 -11.465 -45.655 1.00 37.31 392 THR A N 1
ATOM 3179 C CA . THR A 1 392 ? 33.276 -11.564 -45.749 1.00 37.31 392 THR A CA 1
ATOM 3180 C C . THR A 1 392 ? 32.622 -12.096 -44.459 1.00 37.31 392 THR A C 1
ATOM 3182 O O . THR A 1 392 ? 31.474 -12.531 -44.448 1.00 37.31 392 THR A O 1
ATOM 3185 N N . THR A 1 393 ? 33.364 -12.053 -43.357 1.00 32.72 393 THR A N 1
ATOM 3186 C CA . THR A 1 393 ? 32.905 -12.228 -41.979 1.00 32.72 393 THR A CA 1
ATOM 3187 C C . THR A 1 393 ? 33.310 -10.975 -41.211 1.00 32.72 393 THR A C 1
ATOM 3189 O O . THR A 1 393 ? 34.483 -10.600 -41.313 1.00 32.72 393 THR A O 1
ATOM 3192 N N . PRO A 1 394 ? 32.425 -10.363 -40.402 1.00 33.81 394 PRO A N 1
ATOM 3193 C CA . PRO A 1 394 ? 32.851 -9.339 -39.458 1.00 33.81 394 PRO A CA 1
ATOM 3194 C C . PRO A 1 394 ? 34.009 -9.877 -38.608 1.00 33.81 394 PRO A C 1
ATOM 3196 O O . PRO A 1 394 ? 33.951 -11.044 -38.195 1.00 33.81 394 PRO A O 1
ATOM 3199 N N . PRO A 1 395 ? 35.058 -9.085 -38.327 1.00 31.36 395 PRO A N 1
ATOM 3200 C CA . PRO A 1 395 ? 36.030 -9.487 -37.327 1.00 31.36 395 PRO A CA 1
ATOM 3201 C C . PRO A 1 395 ? 35.281 -9.703 -36.010 1.00 31.36 395 PRO A C 1
ATOM 3203 O O . PRO A 1 395 ? 34.547 -8.823 -35.560 1.00 31.36 395 PRO A O 1
ATOM 3206 N N . GLN A 1 396 ? 35.468 -10.862 -35.374 1.00 33.81 396 GLN A N 1
ATOM 3207 C CA . GLN A 1 396 ? 35.038 -11.047 -33.990 1.00 33.81 396 GLN A CA 1
ATOM 3208 C C . GLN A 1 396 ? 35.966 -10.236 -33.082 1.00 33.81 396 GLN A C 1
ATOM 3210 O O . GLN A 1 396 ? 36.868 -10.769 -32.437 1.00 33.81 396 GLN A O 1
ATOM 3215 N N . VAL A 1 397 ? 35.737 -8.922 -33.044 1.00 35.50 397 VAL A N 1
ATOM 3216 C CA . VAL A 1 397 ? 36.188 -8.079 -31.945 1.00 35.50 397 VAL A CA 1
ATOM 3217 C C . VAL A 1 397 ? 35.563 -8.634 -30.673 1.00 35.50 397 VAL A C 1
ATOM 3219 O O . VAL A 1 397 ? 34.365 -8.506 -30.439 1.00 35.50 397 VAL A O 1
ATOM 3222 N N . ALA A 1 398 ? 36.391 -9.278 -29.852 1.00 37.31 398 ALA A N 1
ATOM 3223 C CA . ALA A 1 398 ? 36.040 -9.720 -28.509 1.00 37.31 398 ALA A CA 1
ATOM 3224 C C . ALA A 1 398 ? 35.976 -8.511 -27.552 1.00 37.31 398 ALA A C 1
ATOM 3226 O O . ALA A 1 398 ? 36.694 -8.434 -26.559 1.00 37.31 398 ALA A O 1
ATOM 3227 N N . ALA A 1 399 ? 35.1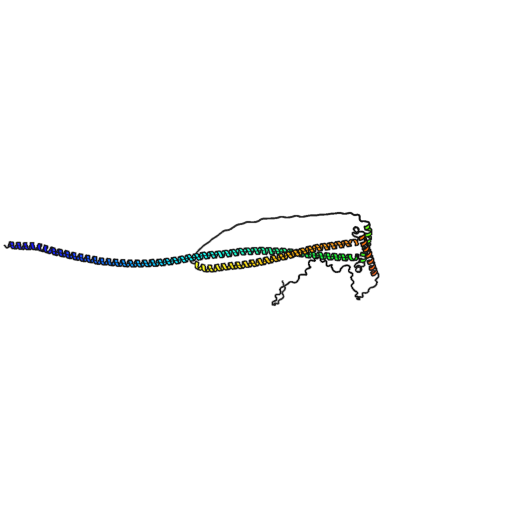16 -7.554 -27.897 1.00 41.00 399 ALA A N 1
ATOM 3228 C CA . ALA A 1 399 ? 34.667 -6.438 -27.084 1.00 41.00 399 ALA A CA 1
ATOM 3229 C C . ALA A 1 399 ? 33.160 -6.630 -26.856 1.00 41.00 399 ALA A C 1
ATOM 3231 O O . ALA A 1 399 ? 32.449 -7.105 -27.743 1.00 41.00 399 ALA A O 1
ATOM 3232 N N . GLY A 1 400 ? 32.684 -6.360 -25.641 1.00 33.00 400 GLY A N 1
ATOM 3233 C CA . GLY A 1 400 ? 31.383 -6.845 -25.181 1.00 33.00 400 GLY A CA 1
ATOM 3234 C C . GLY A 1 400 ? 30.187 -6.195 -25.874 1.00 33.00 400 GLY A C 1
ATOM 3235 O O . GLY A 1 400 ? 29.670 -5.201 -25.378 1.00 33.00 400 GLY A O 1
ATOM 3236 N N . LEU A 1 401 ? 29.685 -6.809 -26.951 1.00 40.62 401 LEU A N 1
ATOM 3237 C CA . LEU A 1 401 ? 28.328 -6.557 -27.437 1.00 40.62 401 LEU A CA 1
ATOM 3238 C C . LEU A 1 401 ? 27.332 -6.809 -26.286 1.00 40.62 401 LEU A C 1
ATOM 3240 O O . LEU A 1 401 ? 27.266 -7.948 -25.807 1.00 40.62 401 LEU A O 1
ATOM 3244 N N . PRO A 1 402 ? 26.520 -5.822 -25.855 1.00 38.16 402 PRO A N 1
ATOM 3245 C CA . PRO A 1 402 ? 25.358 -6.125 -25.031 1.00 38.16 402 PRO A CA 1
ATOM 3246 C C . PRO A 1 402 ? 24.440 -7.053 -25.850 1.00 38.16 402 PRO A C 1
ATOM 3248 O O . PRO A 1 402 ? 24.187 -6.770 -27.025 1.00 38.16 402 PRO A O 1
ATOM 3251 N N . PRO A 1 403 ? 23.983 -8.188 -25.292 1.00 41.19 403 PRO A N 1
ATOM 3252 C CA . PRO A 1 403 ? 23.388 -9.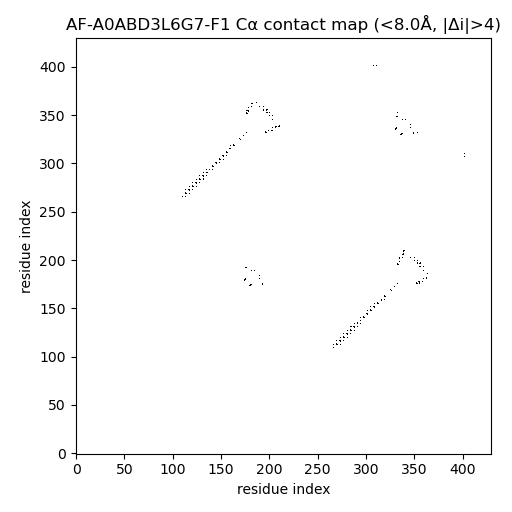254 -26.089 1.00 41.19 403 PRO A CA 1
ATOM 3253 C C . PRO A 1 403 ? 22.116 -8.781 -26.797 1.00 41.19 403 PRO A C 1
ATOM 3255 O O . PRO A 1 403 ? 21.209 -8.232 -26.170 1.00 41.19 403 PRO A O 1
ATOM 3258 N N . SER A 1 404 ? 22.038 -9.035 -28.105 1.00 41.09 404 SER A N 1
ATOM 3259 C CA . SER A 1 404 ? 20.822 -8.786 -28.879 1.00 41.09 404 SER A CA 1
ATOM 3260 C C . SER A 1 404 ? 19.738 -9.768 -28.434 1.00 41.09 404 SER A C 1
ATOM 3262 O O . SER A 1 404 ? 19.858 -10.980 -28.631 1.00 41.09 404 SER A O 1
ATOM 3264 N N . VAL A 1 405 ? 18.713 -9.253 -27.754 1.00 41.09 405 VAL A N 1
ATOM 3265 C CA . VAL A 1 405 ? 17.630 -10.062 -27.186 1.00 41.09 405 VAL A CA 1
ATOM 3266 C C . VAL A 1 405 ? 16.640 -10.439 -28.289 1.00 41.09 405 VAL A C 1
ATOM 3268 O O . VAL A 1 405 ? 16.200 -9.594 -29.064 1.00 41.09 405 VAL A O 1
ATOM 3271 N N . MET A 1 406 ? 16.287 -11.726 -28.338 1.00 37.75 406 MET A N 1
ATOM 3272 C CA . MET A 1 406 ? 15.278 -12.295 -29.241 1.00 37.75 406 MET A CA 1
ATOM 3273 C C . MET A 1 406 ? 13.934 -11.538 -29.165 1.00 37.75 406 MET A C 1
ATOM 3275 O O . MET A 1 406 ? 13.580 -11.053 -28.087 1.00 37.75 406 MET A O 1
ATOM 3279 N N . PRO A 1 407 ? 13.120 -11.518 -30.240 1.00 35.53 407 PRO A N 1
ATOM 3280 C CA . PRO A 1 407 ? 11.756 -10.996 -30.176 1.00 35.53 407 PRO A CA 1
ATOM 3281 C C . PRO A 1 407 ? 10.932 -11.796 -29.157 1.00 35.53 407 PRO A C 1
ATOM 3283 O O . PRO A 1 407 ? 10.617 -12.971 -29.362 1.00 35.53 407 PRO A O 1
ATOM 3286 N N . ASN A 1 408 ? 10.601 -11.162 -28.032 1.00 35.25 408 ASN A N 1
ATOM 3287 C CA . ASN A 1 408 ? 10.010 -11.830 -26.877 1.00 35.25 408 ASN A CA 1
ATOM 3288 C C . ASN A 1 408 ? 8.490 -12.005 -27.081 1.00 35.25 408 ASN A C 1
ATOM 3290 O O . ASN A 1 408 ? 7.682 -11.202 -26.623 1.00 35.25 408 ASN A O 1
ATOM 3294 N N . GLY A 1 409 ? 8.117 -13.029 -27.856 1.00 36.06 409 GLY A N 1
ATOM 3295 C CA . GLY A 1 409 ? 6.788 -13.171 -28.468 1.00 36.06 409 GLY A CA 1
ATOM 3296 C C . GLY A 1 409 ? 6.047 -14.480 -28.174 1.00 36.06 409 GLY A C 1
ATOM 3297 O O . GLY A 1 409 ? 5.371 -14.995 -29.061 1.00 36.06 409 GLY A O 1
ATOM 3298 N N . ILE A 1 410 ? 6.161 -15.045 -26.964 1.00 34.56 410 ILE A N 1
ATOM 3299 C CA . ILE A 1 410 ? 5.355 -16.208 -26.540 1.00 34.56 410 ILE A CA 1
ATOM 3300 C C . ILE A 1 410 ? 4.639 -15.895 -25.222 1.00 34.56 410 ILE A C 1
ATOM 3302 O O . ILE A 1 410 ? 5.217 -15.981 -24.140 1.00 34.56 410 ILE A O 1
ATOM 3306 N N . GLY A 1 411 ? 3.351 -15.561 -25.314 1.00 31.23 411 GLY A N 1
ATOM 3307 C CA . GLY A 1 411 ? 2.493 -15.390 -24.144 1.00 31.23 411 GLY A CA 1
ATOM 3308 C C . GLY A 1 411 ? 2.142 -16.733 -23.500 1.00 31.23 411 GLY A C 1
ATOM 3309 O O . GLY A 1 411 ? 1.500 -17.575 -24.129 1.00 31.23 411 GLY A O 1
ATOM 3310 N N . MET A 1 412 ? 2.503 -16.916 -22.227 1.00 33.72 412 MET A N 1
ATOM 3311 C CA . MET A 1 412 ? 2.075 -18.055 -21.400 1.00 33.72 412 MET A CA 1
ATOM 3312 C C . MET A 1 412 ? 0.602 -17.916 -20.982 1.00 33.72 412 MET A C 1
ATOM 3314 O O . MET A 1 412 ? 0.276 -17.669 -19.821 1.00 33.72 412 MET A O 1
ATOM 3318 N N . HIS A 1 413 ? -0.305 -18.059 -21.951 1.00 32.97 413 HIS A N 1
ATOM 3319 C CA . HIS A 1 413 ? -1.742 -18.045 -21.696 1.00 32.97 413 HIS A CA 1
ATOM 3320 C C . HIS A 1 413 ? -2.243 -19.396 -21.162 1.00 32.97 413 HIS A C 1
ATOM 3322 O O . HIS A 1 413 ? -1.864 -20.471 -21.620 1.00 32.97 413 HIS A O 1
ATOM 3328 N N . HIS A 1 414 ? -3.111 -19.303 -20.161 1.00 33.28 414 HIS A N 1
ATOM 3329 C CA . HIS A 1 414 ? -3.503 -20.358 -19.226 1.00 33.28 414 HIS A CA 1
ATOM 3330 C C . HIS A 1 414 ? -3.998 -21.669 -19.863 1.00 33.28 414 HIS A C 1
ATOM 3332 O O . HIS A 1 414 ? -4.961 -21.688 -20.629 1.00 33.28 414 HIS A O 1
ATOM 3338 N N . SER A 1 415 ? -3.441 -22.798 -19.418 1.00 30.69 415 SER A N 1
ATOM 3339 C CA . SER A 1 415 ? -3.936 -24.145 -19.713 1.00 30.69 415 SER A CA 1
ATOM 3340 C C . SER A 1 415 ? -4.954 -24.634 -18.669 1.00 30.69 415 SER A C 1
ATOM 3342 O O . SER A 1 415 ? -4.711 -25.597 -17.947 1.00 30.69 415 SER A O 1
ATOM 3344 N N . ASN A 1 416 ? -6.141 -24.016 -18.619 1.00 34.06 416 ASN A N 1
ATOM 3345 C CA . ASN A 1 416 ? -7.301 -24.631 -17.961 1.00 34.06 416 ASN A CA 1
ATOM 3346 C C . ASN A 1 416 ? -8.306 -25.113 -19.016 1.00 34.06 416 ASN A C 1
ATOM 3348 O O . ASN A 1 416 ? -8.969 -24.308 -19.669 1.00 34.06 416 ASN A O 1
ATOM 3352 N N . ARG A 1 417 ? -8.396 -26.434 -19.210 1.00 28.42 417 ARG A N 1
ATOM 3353 C CA . ARG A 1 417 ? -9.233 -27.055 -20.245 1.00 28.42 417 ARG A CA 1
ATOM 3354 C C . ARG A 1 417 ? -10.337 -27.894 -19.614 1.00 28.42 417 ARG A C 1
ATOM 3356 O O . ARG A 1 417 ? -10.146 -29.085 -19.380 1.00 28.42 417 ARG A O 1
ATOM 3363 N N . HIS A 1 418 ? -11.517 -27.305 -19.446 1.00 32.16 418 HIS A N 1
ATOM 3364 C CA . HIS A 1 418 ? -12.741 -28.074 -19.243 1.00 32.16 418 HIS A CA 1
ATOM 3365 C C . HIS A 1 418 ? -13.889 -27.556 -20.119 1.00 32.16 418 HIS A C 1
ATOM 3367 O O . HIS A 1 418 ? -14.039 -26.359 -20.339 1.00 32.16 418 HIS A O 1
ATOM 3373 N N . VAL A 1 419 ? -14.646 -28.513 -20.655 1.00 36.97 419 VAL A N 1
ATOM 3374 C CA . VAL A 1 419 ? -15.817 -28.386 -21.542 1.00 36.97 419 VAL A CA 1
ATOM 3375 C C . VAL A 1 419 ? -16.830 -27.314 -21.080 1.00 36.97 419 VAL A C 1
ATOM 3377 O O . VAL A 1 419 ? -17.054 -27.158 -19.885 1.00 36.97 419 VAL A O 1
ATOM 3380 N N . ASN A 1 420 ? -17.499 -26.566 -21.970 1.00 33.50 420 ASN A N 1
ATOM 3381 C CA . ASN A 1 420 ? -18.539 -27.097 -22.870 1.00 33.50 420 ASN A CA 1
ATOM 3382 C C . ASN A 1 420 ? -18.909 -26.189 -24.069 1.00 33.50 420 ASN A C 1
ATOM 3384 O O . ASN A 1 420 ? -18.447 -25.060 -24.195 1.00 33.50 420 ASN A O 1
ATOM 3388 N N . SER A 1 421 ? -19.761 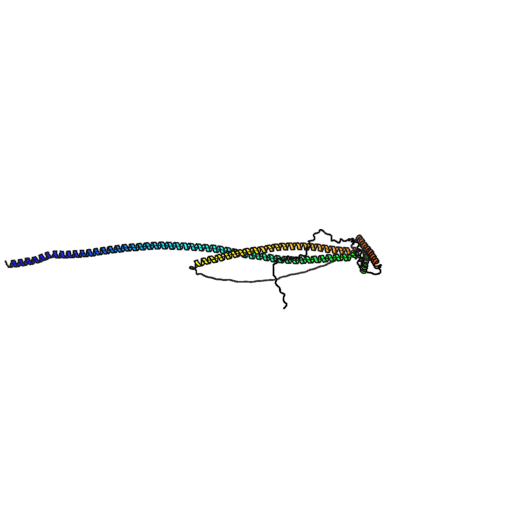-26.718 -24.955 1.00 32.16 421 SER A N 1
ATOM 3389 C CA . SER A 1 421 ? -20.243 -26.097 -26.202 1.00 32.16 421 SER A CA 1
ATOM 3390 C C . SER A 1 421 ? -21.344 -25.038 -26.033 1.00 32.16 421 SER A C 1
ATOM 3392 O O . SER A 1 421 ? -22.220 -25.189 -25.187 1.00 32.16 421 SER A O 1
ATOM 3394 N N . ALA A 1 422 ? -21.406 -24.085 -26.973 1.00 31.75 422 ALA A N 1
ATOM 3395 C CA . ALA A 1 422 ? -22.648 -23.468 -27.462 1.00 31.75 422 ALA A CA 1
ATOM 3396 C C . ALA A 1 422 ? -22.459 -22.941 -28.905 1.00 31.75 422 ALA A C 1
ATOM 3398 O O . ALA A 1 422 ? -21.338 -22.641 -29.311 1.00 31.75 422 ALA A O 1
ATOM 3399 N N . MET A 1 423 ? -23.543 -22.844 -29.683 1.00 33.50 423 MET A N 1
ATOM 3400 C CA . MET A 1 423 ? -23.568 -22.271 -31.043 1.00 33.50 423 MET A CA 1
ATOM 3401 C C . MET A 1 423 ? -24.225 -20.879 -31.039 1.00 33.50 423 MET A C 1
ATOM 3403 O O . MET A 1 423 ? -25.097 -20.633 -30.210 1.00 33.50 423 MET A O 1
ATOM 3407 N N . GLY A 1 424 ? -23.912 -20.022 -32.019 1.00 34.88 424 GLY A N 1
ATOM 3408 C CA . GLY A 1 424 ? -24.725 -18.830 -32.321 1.00 34.88 424 GLY A CA 1
ATOM 3409 C C . GLY A 1 424 ? -23.979 -17.725 -33.090 1.00 34.88 424 GLY A C 1
ATOM 3410 O O . GLY A 1 424 ? -23.001 -17.200 -32.560 1.00 34.88 424 GLY A O 1
ATOM 3411 N N . PRO A 1 425 ? -24.401 -17.345 -34.314 1.00 40.53 425 PRO A N 1
ATOM 3412 C CA . PRO A 1 425 ? -23.800 -16.236 -35.057 1.00 40.53 425 PRO A CA 1
ATOM 3413 C C . PRO A 1 425 ? -24.354 -14.870 -34.616 1.00 40.53 425 PRO A C 1
ATOM 3415 O O . PRO A 1 425 ? -25.494 -14.762 -34.165 1.00 40.53 425 PRO A O 1
ATOM 3418 N N . TRP A 1 426 ? -23.556 -13.814 -34.788 1.00 32.62 426 TRP A N 1
ATOM 3419 C CA . TRP A 1 426 ? -23.966 -12.434 -34.506 1.00 32.62 426 TRP A CA 1
ATOM 3420 C C . TRP A 1 426 ? -24.851 -11.865 -35.626 1.00 32.62 426 TRP A C 1
ATOM 3422 O O . TRP A 1 426 ? -24.636 -12.148 -36.805 1.00 32.62 426 TRP A O 1
ATOM 3432 N N . PHE A 1 427 ? -25.828 -11.035 -35.252 1.00 33.94 427 PHE A N 1
ATOM 3433 C CA . PHE A 1 427 ? -26.690 -10.304 -36.185 1.00 33.94 427 PHE A CA 1
ATOM 3434 C C . PHE A 1 427 ? -26.161 -8.892 -36.473 1.00 33.94 427 PHE A C 1
ATOM 3436 O O . PHE A 1 427 ? -25.399 -8.323 -35.696 1.00 33.94 427 PHE A O 1
ATOM 3443 N N . ASN A 1 428 ? -26.592 -8.336 -37.606 1.00 33.28 428 ASN A N 1
ATOM 3444 C CA . ASN A 1 428 ? -26.264 -6.981 -38.052 1.00 33.28 428 ASN A CA 1
ATOM 3445 C C . ASN A 1 428 ? -27.260 -5.924 -37.537 1.00 33.28 428 ASN A C 1
ATOM 3447 O O . ASN A 1 428 ? -28.386 -6.255 -37.165 1.00 33.28 428 ASN A O 1
ATOM 3451 N N . HIS A 1 429 ? -26.857 -4.657 -37.693 1.00 35.38 429 HIS A N 1
ATOM 3452 C CA . HIS A 1 429 ? -27.591 -3.417 -37.390 1.00 35.38 429 HIS A CA 1
ATOM 3453 C C . HIS A 1 429 ? -27.623 -3.008 -35.896 1.00 35.38 429 HIS A C 1
ATOM 3455 O O . HIS A 1 429 ? -27.612 -3.856 -35.012 1.00 35.38 429 HIS A O 1
ATOM 3461 N N . LYS A 1 430 ? -27.658 -1.706 -35.575 1.00 37.16 430 LYS A N 1
ATOM 3462 C CA . LYS A 1 430 ? -27.953 -0.549 -36.446 1.00 37.16 430 LYS A CA 1
ATOM 3463 C C . LYS A 1 430 ? -27.143 0.695 -36.092 1.00 37.16 430 LYS A C 1
ATOM 3465 O O . LYS A 1 430 ? -26.867 0.863 -34.889 1.00 37.16 430 LYS A O 1
#